Protein AF-0000000076603612 (afdb_homodimer)

Sequence (512 aa):
MKTIDLNCDLGESFGPYKIGNDEKIIPYVSSINIACGFHAGDPAVMERTVRLAKENGVSIGAHPGFQDLSHFGRRNLPVTSKEAYQLVLYQLGALHAFCRAYDVPLHHVKPHGALYNVAAENKKIAGAIADAIKHFDDSLILYGLSGSLLIQAGKEAGLQTASEVFADRTYVASGALSPRSLDGAVIHDSEKVLSQVRQMISHGKVTTLEGKEISIKADTICLHGDNKDALLLGKQIYSMLKEEGFSVQSVARWKQMKTIDLNCDLGESFGPYKIGNDEKIIPYVSSINIACGFHAGDPAVMERTVRLAKENGVSIGAHPGFQDLSHFGRRNLPVTSKEAYQLVLYQLGALHAFCRAYDVPLHHVKPHGALYNVAAENKKIAGAIADAIKHFDDSLILYGLSGSLLIQAGKEAGLQTASEVFADRTYVASGALSPRSLDGAVIHDSEKVLSQVRQMISHGKVTTLEGKEISIKADTICLHGDNKDALLLGKQIYSMLKEEGFSVQSVARWKQ

Organism: NCBI:txid33932

Structure (mmCIF, N/CA/C/O backbone):
data_AF-0000000076603612-model_v1
#
loop_
_entity.id
_entity.type
_entity.pdbx_description
1 polymer '5-oxoprolinase subunit A'
#
loop_
_atom_site.group_PDB
_atom_site.id
_atom_site.type_symbol
_atom_site.label_atom_id
_atom_site.label_alt_id
_atom_site.label_comp_id
_atom_site.label_asym_id
_atom_site.label_entity_id
_atom_site.label_seq_id
_atom_site.pdbx_PDB_ins_code
_atom_site.Cartn_x
_atom_site.Cartn_y
_atom_site.Cartn_z
_atom_site.occupancy
_atom_site.B_iso_or_equiv
_atom_site.auth_seq_id
_atom_site.auth_comp_id
_atom_site.auth_asym_id
_atom_site.auth_atom_id
_atom_site.pdbx_PDB_model_num
ATOM 1 N N . MET A 1 1 ? -9.398 38.156 -2.6 1 70.12 1 MET A N 1
ATOM 2 C CA . MET A 1 1 ? -9.555 37.375 -1.372 1 70.12 1 MET A CA 1
ATOM 3 C C . MET A 1 1 ? -8.375 36.438 -1.171 1 70.12 1 MET A C 1
ATOM 5 O O . MET A 1 1 ? -7.902 35.812 -2.123 1 70.12 1 MET A O 1
ATOM 9 N N . LYS A 1 2 ? -7.727 36.5 0.01 1 88.56 2 LYS A N 1
ATOM 10 C CA . LYS A 1 2 ? -6.609 35.625 0.315 1 88.56 2 LYS A CA 1
ATOM 11 C C . LYS A 1 2 ? -7.09 34.188 0.528 1 88.56 2 LYS A C 1
ATOM 13 O O . LYS A 1 2 ? -8.227 33.969 0.945 1 88.56 2 LYS A O 1
ATOM 18 N N . THR A 1 3 ? -6.34 33.188 0.104 1 93.5 3 THR A N 1
ATOM 19 C CA . THR A 1 3 ? -6.699 31.781 0.213 1 93.5 3 THR A CA 1
ATOM 20 C C . THR A 1 3 ? -5.812 31.078 1.236 1 93.5 3 THR A C 1
ATOM 22 O O . THR A 1 3 ? -4.641 31.422 1.4 1 93.5 3 THR A O 1
ATOM 25 N N . ILE A 1 4 ? -6.434 30.203 1.912 1 95.19 4 ILE A N 1
ATOM 26 C CA . ILE A 1 4 ? -5.719 29.375 2.885 1 95.19 4 ILE A CA 1
ATOM 27 C C . ILE A 1 4 ? -6.25 27.953 2.848 1 95.19 4 ILE A C 1
ATOM 29 O O . ILE A 1 4 ? -7.453 27.734 2.664 1 95.19 4 ILE A O 1
ATOM 33 N N . ASP A 1 5 ? -5.395 27.031 2.893 1 97.12 5 ASP A N 1
ATOM 34 C CA . ASP A 1 5 ? -5.789 25.625 3.035 1 97.12 5 ASP A CA 1
ATOM 35 C C . ASP A 1 5 ? -5.918 25.234 4.508 1 97.12 5 ASP A C 1
ATOM 37 O O . ASP A 1 5 ? -5.074 25.609 5.328 1 97.12 5 ASP A O 1
ATOM 41 N N . LEU A 1 6 ? -6.953 24.609 4.84 1 96.5 6 LEU A N 1
ATOM 42 C CA . LEU A 1 6 ? -7.156 23.984 6.148 1 96.5 6 LEU A CA 1
ATOM 43 C C . LEU A 1 6 ? -7.152 22.469 6.039 1 96.5 6 LEU A C 1
ATOM 45 O O . LEU A 1 6 ? -8.008 21.891 5.371 1 96.5 6 LEU A O 1
ATOM 49 N N . ASN A 1 7 ? -6.129 21.859 6.738 1 96.56 7 ASN A N 1
ATOM 50 C CA . ASN A 1 7 ? -6.027 20.406 6.59 1 96.56 7 ASN A CA 1
ATOM 51 C C . ASN A 1 7 ? -6.156 19.703 7.934 1 96.56 7 ASN A C 1
ATOM 53 O O . ASN A 1 7 ? -5.957 20.312 8.984 1 96.56 7 ASN A O 1
ATOM 57 N N . CYS A 1 8 ? -6.539 18.422 7.848 1 95.38 8 CYS A N 1
ATOM 58 C CA . CYS A 1 8 ? -6.734 17.609 9.047 1 95.38 8 CYS A CA 1
ATOM 59 C C . CYS A 1 8 ? -6.336 16.156 8.805 1 95.38 8 CYS A C 1
ATOM 61 O O . CYS A 1 8 ? -6.602 15.609 7.738 1 95.38 8 CYS A O 1
ATOM 63 N N . ASP A 1 9 ? -5.637 15.625 9.805 1 95.56 9 ASP A N 1
ATOM 64 C CA . ASP A 1 9 ? -5.324 14.195 9.758 1 95.56 9 ASP A CA 1
ATOM 65 C C . ASP A 1 9 ? -6.562 13.352 10.062 1 95.56 9 ASP A C 1
ATOM 67 O O . ASP A 1 9 ? -7.145 13.469 11.148 1 95.56 9 ASP A O 1
ATOM 71 N N . LEU A 1 10 ? -6.969 12.555 9.109 1 95.62 10 LEU A N 1
ATOM 72 C CA . LEU A 1 10 ? -8.148 11.711 9.266 1 95.62 10 LEU A CA 1
ATOM 73 C C . LEU A 1 10 ? -7.832 10.266 8.906 1 95.62 10 LEU A C 1
ATOM 75 O O . LEU A 1 10 ? -6.691 9.938 8.578 1 95.62 10 LEU A O 1
ATOM 79 N N . GLY A 1 11 ? -8.867 9.406 9.047 1 96.62 11 GLY A N 1
ATOM 80 C CA . GLY A 1 11 ? -8.695 7.996 8.719 1 96.62 11 GLY A CA 1
ATOM 81 C C . GLY A 1 11 ? -7.707 7.289 9.625 1 96.62 11 GLY A C 1
ATOM 82 O O . GLY A 1 11 ? -6.969 6.406 9.18 1 96.62 11 GLY A O 1
ATOM 83 N N . GLU A 1 12 ? -7.688 7.637 10.867 1 96.38 12 GLU A N 1
ATOM 84 C CA . GLU A 1 12 ? -6.652 7.133 11.766 1 96.38 12 GLU A CA 1
ATOM 85 C C . GLU A 1 12 ? -7.207 6.055 12.695 1 96.38 12 GLU A C 1
ATOM 87 O O . GLU A 1 12 ? -6.527 5.629 13.633 1 96.38 12 GLU A O 1
ATOM 92 N N . SER A 1 13 ? -8.531 5.637 12.461 1 96.12 13 SER A N 1
ATOM 93 C CA . SER A 1 13 ? -9.086 4.492 13.172 1 96.12 13 SER A CA 1
ATOM 94 C C . SER A 1 13 ? -8.438 3.189 12.727 1 96.12 13 SER A C 1
ATOM 96 O O . SER A 1 13 ? -7.691 3.166 11.75 1 96.12 13 SER A O 1
ATOM 98 N N . PHE A 1 14 ? -8.734 2.111 13.492 1 95.88 14 PHE A N 1
ATOM 99 C CA . PHE A 1 14 ? -8.156 0.813 13.172 1 95.88 14 PHE A CA 1
ATOM 100 C C . PHE A 1 14 ? -9.008 -0.315 13.742 1 95.88 14 PHE A C 1
ATOM 102 O O . PHE A 1 14 ? -9.242 -0.366 14.953 1 95.88 14 PHE A O 1
ATOM 109 N N . GLY A 1 15 ? -9.375 -1.251 12.852 1 94.25 15 GLY A N 1
ATOM 110 C CA . GLY A 1 15 ? -10.234 -2.322 13.336 1 94.25 15 GLY A CA 1
ATOM 111 C C . GLY A 1 15 ? -11.461 -1.818 14.07 1 94.25 15 GLY A C 1
ATOM 112 O O . GLY A 1 15 ? -12.203 -0.981 13.547 1 94.25 15 GLY A O 1
ATOM 113 N N . PRO A 1 16 ? -11.633 -2.275 15.289 1 93.38 16 PRO A N 1
ATOM 114 C CA . PRO A 1 16 ? -12.805 -1.835 16.047 1 93.38 16 PRO A CA 1
ATOM 115 C C . PRO A 1 16 ? -12.578 -0.511 16.766 1 93.38 16 PRO A C 1
ATOM 117 O O . PRO A 1 16 ? -13.508 0.033 17.375 1 93.38 16 PRO A O 1
ATOM 120 N N . TYR A 1 17 ? -11.336 -0.041 16.766 1 93.31 17 TYR A N 1
ATOM 121 C CA . TYR A 1 17 ? -10.984 1.173 17.5 1 93.31 17 TYR A CA 1
ATOM 122 C C . TYR A 1 17 ? -11.281 2.414 16.656 1 93.31 17 TYR A C 1
ATOM 124 O O . TYR A 1 17 ? -10.914 2.482 15.484 1 93.31 17 TYR A O 1
ATOM 132 N N . LYS A 1 18 ? -12.008 3.307 17.25 1 92.19 18 LYS A N 1
ATOM 133 C CA . LYS A 1 18 ? -12.367 4.551 16.578 1 92.19 18 LYS A CA 1
ATOM 134 C C . LYS A 1 18 ? -11.633 5.738 17.203 1 92.19 18 LYS A C 1
ATOM 136 O O . LYS A 1 18 ? -11.594 5.883 18.422 1 92.19 18 LYS A O 1
ATOM 141 N N . ILE A 1 19 ? -11 6.488 16.359 1 89.75 19 ILE A N 1
ATOM 142 C CA . ILE A 1 19 ? -10.367 7.727 16.812 1 89.75 19 ILE A CA 1
ATOM 143 C C . ILE A 1 19 ? -10.844 8.891 15.945 1 89.75 19 ILE A C 1
ATOM 145 O O . ILE A 1 19 ? -11.016 8.75 14.734 1 89.75 19 ILE A O 1
ATOM 149 N N . GLY A 1 20 ? -11.203 9.984 16.641 1 85.5 20 GLY A N 1
ATOM 150 C CA . GLY A 1 20 ? -11.609 11.211 15.969 1 85.5 20 GLY A CA 1
ATOM 151 C C . GLY A 1 20 ? -13.047 11.18 15.492 1 85.5 20 GLY A C 1
ATOM 152 O O . GLY A 1 20 ? -13.805 10.266 15.836 1 85.5 20 GLY A O 1
ATOM 153 N N . ASN A 1 21 ? -13.461 12.219 14.875 1 88.12 21 ASN A N 1
ATOM 154 C CA . ASN A 1 21 ? -14.781 12.391 14.281 1 88.12 21 ASN A CA 1
ATOM 155 C C . ASN A 1 21 ? -14.695 12.867 12.836 1 88.12 21 ASN A C 1
ATOM 157 O O . ASN A 1 21 ? -15.141 13.961 12.508 1 88.12 21 ASN A O 1
ATOM 161 N N . ASP A 1 22 ? -14.289 11.938 12.023 1 92.5 22 ASP A N 1
ATOM 162 C CA . ASP A 1 22 ? -13.945 12.266 10.648 1 92.5 22 ASP A CA 1
ATOM 163 C C . ASP A 1 22 ? -15.125 12.891 9.914 1 92.5 22 ASP A C 1
ATOM 165 O O . ASP A 1 22 ? -14.992 13.938 9.273 1 92.5 22 ASP A O 1
ATOM 169 N N . GLU A 1 23 ? -16.281 12.344 10.07 1 93.06 23 GLU A N 1
ATOM 170 C CA . GLU A 1 23 ? -17.484 12.773 9.352 1 93.06 23 GLU A CA 1
ATOM 171 C C . GLU A 1 23 ? -17.891 14.188 9.758 1 93.06 23 GLU A C 1
ATOM 173 O O . GLU A 1 23 ? -18.422 14.945 8.945 1 93.06 23 GLU A O 1
ATOM 178 N N . LYS A 1 24 ? -17.625 14.516 10.969 1 92.19 24 LYS A N 1
ATOM 179 C CA . LYS A 1 24 ? -18.078 15.812 11.477 1 92.19 24 LYS A CA 1
ATOM 180 C C . LYS A 1 24 ? -17.062 16.906 11.141 1 92.19 24 LYS A C 1
ATOM 182 O O . LYS A 1 24 ? -17.422 18.078 11 1 92.19 24 LYS A O 1
ATOM 187 N N . ILE A 1 25 ? -15.82 16.547 10.945 1 93.06 25 ILE A N 1
ATOM 188 C CA . ILE A 1 25 ? -14.758 17.531 10.766 1 93.06 25 ILE A CA 1
ATOM 189 C C . ILE A 1 25 ? -14.609 17.875 9.289 1 93.06 25 ILE A C 1
ATOM 191 O O . ILE A 1 25 ? -14.266 19 8.93 1 93.06 25 ILE A O 1
ATOM 195 N N . ILE A 1 26 ? -14.867 16.922 8.414 1 94.56 26 ILE A N 1
ATOM 196 C CA . ILE A 1 26 ? -14.508 16.969 7.004 1 94.56 26 ILE A CA 1
ATOM 197 C C . ILE A 1 26 ? -15.18 18.172 6.332 1 94.56 26 ILE A C 1
ATOM 199 O O . ILE A 1 26 ? -14.609 18.781 5.43 1 94.56 26 ILE A O 1
ATOM 203 N N . PRO A 1 27 ? -16.422 18.625 6.797 1 93.31 27 PRO A N 1
ATOM 204 C CA . PRO A 1 27 ? -17.047 19.781 6.137 1 93.31 27 PRO A CA 1
ATOM 205 C C . PRO A 1 27 ? -16.312 21.094 6.398 1 93.31 27 PRO A C 1
ATOM 207 O O . PRO A 1 27 ? -16.594 22.094 5.742 1 93.31 27 PRO A O 1
ATOM 210 N N . TYR A 1 28 ? -15.406 21.109 7.336 1 93.5 28 TYR A N 1
ATOM 211 C CA . TYR A 1 28 ? -14.781 22.359 7.754 1 93.5 28 TYR A CA 1
ATOM 212 C C . TYR A 1 28 ? -13.344 22.453 7.258 1 93.5 28 TYR A C 1
ATOM 214 O O . TYR A 1 28 ? -12.625 23.391 7.594 1 93.5 28 TYR A O 1
ATOM 222 N N . VAL A 1 29 ? -12.891 21.438 6.465 1 95.69 29 VAL A N 1
ATOM 223 C CA . VAL A 1 29 ? -11.516 21.453 5.969 1 95.69 29 VAL A CA 1
ATOM 224 C C . VAL A 1 29 ? -11.516 21.359 4.445 1 95.69 29 VAL A C 1
ATOM 226 O O . VAL A 1 29 ? -12.516 20.969 3.84 1 95.69 29 VAL A O 1
ATOM 229 N N . SER A 1 30 ? -10.391 21.781 3.852 1 97.25 30 SER A N 1
ATOM 230 C CA . SER A 1 30 ? -10.266 21.75 2.396 1 97.25 30 SER A CA 1
ATOM 231 C C . SER A 1 30 ? -9.391 20.594 1.946 1 97.25 30 SER A C 1
ATOM 233 O O . SER A 1 30 ? -9.422 20.203 0.777 1 97.25 30 SER A O 1
ATOM 235 N N . SER A 1 31 ? -8.586 20.047 2.854 1 97.56 31 SER A N 1
ATOM 236 C CA . SER A 1 31 ? -7.703 18.922 2.582 1 97.56 31 SER A CA 1
ATOM 237 C C . SER A 1 31 ? -7.648 17.953 3.768 1 97.56 31 SER A C 1
ATOM 239 O O . SER A 1 31 ? -7.766 18.375 4.918 1 97.56 31 SER A O 1
ATOM 241 N N . ILE A 1 32 ? -7.484 16.719 3.473 1 97.25 32 ILE A N 1
ATOM 242 C CA . ILE A 1 32 ? -7.32 15.742 4.551 1 97.25 32 ILE A CA 1
ATOM 243 C C . ILE A 1 32 ? -6.09 14.883 4.285 1 97.25 32 ILE A C 1
ATOM 245 O O . ILE A 1 32 ? -5.738 14.625 3.131 1 97.25 32 ILE A O 1
ATOM 249 N N . ASN A 1 33 ? -5.398 14.5 5.305 1 97.75 33 ASN A N 1
ATOM 250 C CA . ASN A 1 33 ? -4.297 13.547 5.289 1 97.75 33 ASN A CA 1
ATOM 251 C C . ASN A 1 33 ? -4.727 12.188 5.828 1 97.75 33 ASN A C 1
ATOM 253 O O . ASN A 1 33 ? -5.012 12.047 7.02 1 97.75 33 ASN A O 1
ATOM 257 N N . ILE A 1 34 ? -4.77 11.195 4.977 1 98.44 34 ILE A N 1
ATOM 258 C CA . ILE A 1 34 ? -5.34 9.906 5.355 1 98.44 34 ILE A CA 1
ATOM 259 C C . ILE A 1 34 ? -4.227 8.953 5.781 1 98.44 34 ILE A C 1
ATOM 261 O O . ILE A 1 34 ? -3.262 8.742 5.039 1 98.44 34 ILE A O 1
ATOM 265 N N . ALA A 1 35 ? -4.371 8.375 6.984 1 98.31 35 ALA A N 1
ATOM 266 C CA . ALA A 1 35 ? -3.422 7.379 7.465 1 98.31 35 ALA A CA 1
ATOM 267 C C . ALA A 1 35 ? -3.336 6.195 6.504 1 98.31 35 ALA A C 1
ATOM 269 O O . ALA A 1 35 ? -4.355 5.73 5.988 1 98.31 35 ALA A O 1
ATOM 270 N N . CYS A 1 36 ? -2.113 5.66 6.352 1 98.75 36 CYS A N 1
ATOM 271 C CA . CYS A 1 36 ? -1.903 4.711 5.262 1 98.75 36 CYS A CA 1
ATOM 272 C C . CYS A 1 36 ? -1.594 3.322 5.805 1 98.75 36 CYS A C 1
ATOM 274 O O . CYS A 1 36 ? -1.077 2.469 5.078 1 98.75 36 CYS A O 1
ATOM 276 N N . GLY A 1 37 ? -1.784 3.127 7.102 1 97.88 37 GLY A N 1
ATOM 277 C CA . GLY A 1 37 ? -1.728 1.758 7.59 1 97.88 37 GLY A CA 1
ATOM 278 C C . GLY A 1 37 ? -0.584 1.515 8.555 1 97.88 37 GLY A C 1
ATOM 279 O O . GLY A 1 37 ? -0.599 0.539 9.312 1 97.88 37 GLY A O 1
ATOM 280 N N . PHE A 1 38 ? 0.489 2.35 8.57 1 98.19 38 PHE A N 1
ATOM 281 C CA . PHE A 1 38 ? 1.663 2.078 9.391 1 98.19 38 PHE A CA 1
ATOM 282 C C . PHE A 1 38 ? 1.491 2.654 10.789 1 98.19 38 PHE A C 1
ATOM 284 O O . PHE A 1 38 ? 1.656 1.943 11.789 1 98.19 38 PHE A O 1
ATOM 291 N N . HIS A 1 39 ? 1.112 3.926 10.914 1 97.81 39 HIS A N 1
ATOM 292 C CA . HIS A 1 39 ? 0.919 4.48 12.25 1 97.81 39 HIS A CA 1
ATOM 293 C C . HIS A 1 39 ? -0.527 4.324 12.703 1 97.81 39 HIS A C 1
ATOM 295 O O . HIS A 1 39 ? -0.814 4.383 13.906 1 97.81 39 HIS A O 1
ATOM 301 N N . ALA A 1 40 ? -1.399 4.273 11.719 1 97.19 40 ALA A N 1
ATOM 302 C CA . ALA A 1 40 ? -2.838 4.109 11.906 1 97.19 40 ALA A CA 1
ATOM 303 C C . ALA A 1 40 ? -3.533 3.814 10.578 1 97.19 40 ALA A C 1
ATOM 305 O O . ALA A 1 40 ? -2.885 3.75 9.531 1 97.19 40 ALA A O 1
ATOM 306 N N . GLY A 1 41 ? -4.84 3.57 10.688 1 97.56 41 GLY A N 1
ATOM 307 C CA . GLY A 1 41 ? -5.586 3.283 9.477 1 97.56 41 GLY A CA 1
ATOM 308 C C . GLY A 1 41 ? -5.457 1.842 9.023 1 97.56 41 GLY A C 1
ATOM 309 O O . GLY A 1 41 ? -4.402 1.227 9.18 1 97.56 41 GLY A O 1
ATOM 310 N N . ASP A 1 42 ? -6.465 1.283 8.516 1 97.88 42 ASP A N 1
ATOM 311 C CA . ASP A 1 42 ? -6.48 -0.013 7.848 1 97.88 42 ASP A CA 1
ATOM 312 C C . ASP A 1 42 ? -7.219 0.068 6.512 1 97.88 42 ASP A C 1
ATOM 314 O O . ASP A 1 42 ? -7.766 1.115 6.164 1 97.88 42 ASP A O 1
ATOM 318 N N . PRO A 1 43 ? -7.133 -0.987 5.746 1 98.56 43 PRO A N 1
ATOM 319 C CA . PRO A 1 43 ? -7.711 -0.884 4.402 1 98.56 43 PRO A CA 1
ATOM 320 C C . PRO A 1 43 ? -9.172 -0.435 4.426 1 98.56 43 PRO A C 1
ATOM 322 O O . PRO A 1 43 ? -9.586 0.372 3.588 1 98.56 43 PRO A O 1
ATOM 325 N N . ALA A 1 44 ? -9.938 -0.889 5.359 1 98.31 44 ALA A N 1
ATOM 326 C CA . ALA A 1 44 ? -11.344 -0.515 5.449 1 98.31 44 ALA A CA 1
ATOM 327 C C . ALA A 1 44 ? -11.5 0.965 5.785 1 98.31 44 ALA A C 1
ATOM 329 O O . ALA A 1 44 ? -12.344 1.655 5.207 1 98.31 44 ALA A O 1
ATOM 330 N N . VAL A 1 45 ? -10.719 1.44 6.68 1 98.31 45 VAL A N 1
ATOM 331 C CA . VAL A 1 45 ? -10.758 2.836 7.105 1 98.31 45 VAL A CA 1
ATOM 332 C C . VAL A 1 45 ? -10.312 3.74 5.957 1 98.31 45 VAL A C 1
ATOM 334 O O . VAL A 1 45 ? -10.914 4.789 5.719 1 98.31 45 VAL A O 1
ATOM 337 N N . MET A 1 46 ? -9.273 3.32 5.27 1 98.75 46 MET A N 1
ATOM 338 C CA . MET A 1 46 ? -8.805 4.086 4.121 1 98.75 46 MET A CA 1
ATOM 339 C C . MET A 1 46 ? -9.906 4.242 3.078 1 98.75 46 MET A C 1
ATOM 341 O O . MET A 1 46 ? -10.156 5.344 2.596 1 98.75 46 MET A O 1
ATOM 345 N N . GLU A 1 47 ? -10.531 3.131 2.758 1 98.69 47 GLU A N 1
ATOM 346 C CA . GLU A 1 47 ? -11.602 3.172 1.765 1 98.69 47 GLU A CA 1
ATOM 347 C C . GLU A 1 47 ? -12.719 4.125 2.191 1 98.69 47 GLU A C 1
ATOM 349 O O . GLU A 1 47 ? -13.141 4.98 1.414 1 98.69 47 GLU A O 1
ATOM 354 N N . ARG A 1 48 ? -13.148 3.98 3.406 1 98.06 48 ARG A N 1
ATOM 355 C CA . ARG A 1 48 ? -14.242 4.801 3.924 1 98.06 48 ARG A CA 1
ATOM 356 C C . ARG A 1 48 ? -13.875 6.281 3.889 1 98.06 48 ARG A C 1
ATOM 358 O O . ARG A 1 48 ? -14.703 7.125 3.535 1 98.06 48 ARG A O 1
ATOM 365 N N . THR A 1 49 ? -12.703 6.582 4.258 1 98.44 49 THR A N 1
ATOM 366 C CA . THR A 1 49 ? -12.266 7.973 4.336 1 98.44 49 THR A CA 1
ATOM 367 C C . THR A 1 49 ? -12.141 8.578 2.943 1 98.44 49 THR A C 1
ATOM 369 O O . THR A 1 49 ? -12.492 9.742 2.732 1 98.44 49 THR A O 1
ATOM 372 N N . VAL A 1 50 ? -11.664 7.793 1.985 1 98.75 50 VAL A N 1
ATOM 373 C CA . VAL A 1 50 ? -11.578 8.25 0.6 1 98.75 50 VAL A CA 1
ATOM 374 C C . VAL A 1 50 ? -12.977 8.562 0.074 1 98.75 50 VAL A C 1
ATOM 376 O O . VAL A 1 50 ? -13.195 9.602 -0.551 1 98.75 50 VAL A O 1
ATOM 379 N N . ARG A 1 51 ? -13.867 7.691 0.363 1 98.44 51 ARG A N 1
ATOM 380 C CA . ARG A 1 51 ? -15.242 7.91 -0.079 1 98.44 51 ARG A CA 1
ATOM 381 C C . ARG A 1 51 ? -15.836 9.156 0.572 1 98.44 51 ARG A C 1
ATOM 383 O O . ARG A 1 51 ? -16.516 9.945 -0.087 1 98.44 51 ARG A O 1
ATOM 390 N N . LEU A 1 52 ? -15.578 9.289 1.834 1 98.06 52 LEU A N 1
ATOM 391 C CA . LEU A 1 52 ? -16.047 10.453 2.572 1 98.06 52 LEU A CA 1
ATOM 392 C C . LEU A 1 52 ? -15.484 11.742 1.969 1 98.06 52 LEU A C 1
ATOM 394 O O . LEU A 1 52 ? -16.203 12.727 1.812 1 98.06 52 LEU A O 1
ATOM 398 N N . ALA A 1 53 ? -14.219 11.727 1.691 1 98.19 53 ALA A N 1
ATOM 399 C CA . ALA A 1 53 ? -13.57 12.883 1.07 1 98.19 53 ALA A CA 1
ATOM 400 C C . ALA A 1 53 ? -14.211 13.211 -0.276 1 98.19 53 ALA A C 1
ATOM 402 O O . ALA A 1 53 ? -14.484 14.375 -0.575 1 98.19 53 ALA A O 1
ATOM 403 N N . LYS A 1 54 ? -14.422 12.195 -1.1 1 98 54 LYS A N 1
ATOM 404 C CA . LYS A 1 54 ? -15.055 12.367 -2.406 1 98 54 LYS A CA 1
ATOM 405 C C . LYS A 1 54 ? -16.422 13.008 -2.273 1 98 54 LYS A C 1
ATOM 407 O O . LYS A 1 54 ? -16.734 13.969 -2.98 1 98 54 LYS A O 1
ATOM 412 N N . GLU A 1 55 ? -17.188 12.5 -1.359 1 97.81 55 GLU A N 1
ATOM 413 C CA . GLU A 1 55 ? -18.562 12.984 -1.143 1 97.81 55 GLU A CA 1
ATOM 414 C C . GLU A 1 55 ? -18.562 14.445 -0.716 1 97.81 55 GLU A C 1
ATOM 416 O O . GLU A 1 55 ? -19.516 15.172 -1 1 97.81 55 GLU A O 1
ATOM 421 N N . ASN A 1 56 ? -17.531 14.906 -0.055 1 97.25 56 ASN A N 1
ATOM 422 C CA . ASN A 1 56 ? -17.484 16.266 0.496 1 97.25 56 ASN A CA 1
ATOM 423 C C . ASN A 1 56 ? -16.609 17.188 -0.349 1 97.25 56 ASN A C 1
ATOM 425 O O . ASN A 1 56 ? -16.469 18.359 -0.031 1 97.25 56 ASN A O 1
ATOM 429 N N . GLY A 1 57 ? -15.969 16.656 -1.342 1 96.69 57 GLY A N 1
ATOM 430 C CA . GLY A 1 57 ? -15.188 17.453 -2.271 1 96.69 57 GLY A CA 1
ATOM 431 C C . GLY A 1 57 ? -13.906 18 -1.663 1 96.69 57 GLY A C 1
ATOM 432 O O . GLY A 1 57 ? -13.469 19.094 -1.997 1 96.69 57 GLY A O 1
ATOM 433 N N . VAL A 1 58 ? -13.359 17.312 -0.693 1 97.25 58 VAL A N 1
ATOM 434 C CA . VAL A 1 58 ? -12.109 17.75 -0.082 1 97.25 58 VAL A CA 1
ATOM 435 C C . VAL A 1 58 ? -10.938 17.047 -0.746 1 97.25 58 VAL A C 1
ATOM 437 O O . VAL A 1 58 ? -11.078 15.93 -1.249 1 97.25 58 VAL A O 1
ATOM 440 N N . SER A 1 59 ? -9.75 17.672 -0.761 1 98.06 59 SER A N 1
ATOM 441 C CA . SER A 1 59 ? -8.562 17.094 -1.389 1 98.06 59 SER A CA 1
ATOM 442 C C . SER A 1 59 ? -7.922 16.031 -0.5 1 98.06 59 SER A C 1
ATOM 444 O O . SER A 1 59 ? -7.844 16.203 0.718 1 98.06 59 SER A O 1
ATOM 446 N N . ILE A 1 60 ? -7.48 14.992 -1.112 1 98.5 60 ILE A N 1
ATOM 447 C CA . ILE A 1 60 ? -6.949 13.852 -0.383 1 98.5 60 ILE A CA 1
ATOM 448 C C . ILE A 1 60 ? -5.422 13.875 -0.43 1 98.5 60 ILE A C 1
ATOM 450 O O . ILE A 1 60 ? -4.832 14.047 -1.498 1 98.5 60 ILE A O 1
ATOM 454 N N . GLY A 1 61 ? -4.836 13.727 0.695 1 98.62 61 GLY A N 1
ATOM 455 C CA . GLY A 1 61 ? -3.404 13.492 0.794 1 98.62 61 GLY A CA 1
ATOM 456 C C . GLY A 1 61 ? -3.062 12.219 1.548 1 98.62 61 GLY A C 1
ATOM 457 O O . GLY A 1 61 ? -3.855 11.742 2.363 1 98.62 61 GLY A O 1
ATOM 458 N N . ALA A 1 62 ? -1.893 11.648 1.248 1 98.88 62 ALA A N 1
ATOM 459 C CA . ALA A 1 62 ? -1.353 10.523 2.008 1 98.88 62 ALA A CA 1
ATOM 460 C C . ALA A 1 62 ? -0.653 11 3.275 1 98.88 62 ALA A C 1
ATOM 462 O O . ALA A 1 62 ? 0.041 12.023 3.262 1 98.88 62 ALA A O 1
ATOM 463 N N . HIS A 1 63 ? -0.818 10.25 4.301 1 98.62 63 HIS A N 1
ATOM 464 C CA . HIS A 1 63 ? -0.252 10.562 5.609 1 98.62 63 HIS A CA 1
ATOM 465 C C . HIS A 1 63 ? 0.705 9.477 6.074 1 98.62 63 HIS A C 1
ATOM 467 O O . HIS A 1 63 ? 0.527 8.906 7.156 1 98.62 63 HIS A O 1
ATOM 473 N N . PRO A 1 64 ? 1.792 9.25 5.301 1 98.88 64 PRO A N 1
ATOM 474 C CA . PRO A 1 64 ? 2.711 8.164 5.66 1 98.88 64 PRO A CA 1
ATOM 475 C C . PRO A 1 64 ? 3.426 8.406 6.984 1 98.88 64 PRO A C 1
ATOM 477 O O . PRO A 1 64 ? 3.771 9.555 7.301 1 98.88 64 PRO A O 1
ATOM 480 N N . GLY A 1 65 ? 3.611 7.391 7.762 1 98.5 65 GLY A N 1
ATOM 481 C CA . GLY A 1 65 ? 4.328 7.445 9.023 1 98.5 65 GLY A CA 1
ATOM 482 C C . GLY A 1 65 ? 5.203 6.23 9.273 1 98.5 65 GLY A C 1
ATOM 483 O O . GLY A 1 65 ? 5.344 5.375 8.391 1 98.5 65 GLY A O 1
ATOM 484 N N . PHE A 1 66 ? 5.887 6.262 10.43 1 98.25 66 PHE A N 1
ATOM 485 C CA . PHE A 1 66 ? 6.664 5.098 10.844 1 98.25 66 PHE A CA 1
ATOM 486 C C . PHE A 1 66 ? 5.758 3.898 11.086 1 98.25 66 PHE A C 1
ATOM 488 O O . PHE A 1 66 ? 4.617 4.055 11.531 1 98.25 66 PHE A O 1
ATOM 495 N N . GLN A 1 67 ? 6.293 2.705 10.719 1 96.75 67 GLN A N 1
ATOM 496 C CA . GLN A 1 67 ? 5.578 1.479 11.055 1 96.75 67 GLN A CA 1
ATOM 497 C C . GLN A 1 67 ? 5.59 1.236 12.562 1 96.75 67 GLN A C 1
ATOM 499 O O . GLN A 1 67 ? 6.363 0.417 13.062 1 96.75 67 GLN A O 1
ATOM 504 N N . ASP A 1 68 ? 4.766 1.907 13.289 1 96.94 68 ASP A N 1
ATOM 505 C CA . ASP A 1 68 ? 4.711 1.951 14.742 1 96.94 68 ASP A CA 1
ATOM 506 C C . ASP A 1 68 ? 3.285 2.203 15.234 1 96.94 68 ASP A C 1
ATOM 508 O O . ASP A 1 68 ? 3.021 3.199 15.906 1 96.94 68 ASP A O 1
ATOM 512 N N . LEU A 1 69 ? 2.418 1.227 14.906 1 95.62 69 LEU A N 1
ATOM 513 C CA . LEU A 1 69 ? 1.006 1.333 15.258 1 95.62 69 LEU A CA 1
ATOM 514 C C . LEU A 1 69 ? 0.83 1.545 16.75 1 95.62 69 LEU A C 1
ATOM 516 O O . LEU A 1 69 ? 0.052 2.404 17.172 1 95.62 69 LEU A O 1
ATOM 520 N N . SER A 1 70 ? 1.629 0.854 17.547 1 95 70 SER A N 1
ATOM 521 C CA . SER A 1 70 ? 1.447 0.833 19 1 95 70 SER A CA 1
ATOM 522 C C . SER A 1 70 ? 1.73 2.199 19.609 1 95 70 SER A C 1
ATOM 524 O O . SER A 1 70 ? 1.205 2.529 20.688 1 95 70 SER A O 1
ATOM 526 N N . HIS A 1 71 ? 2.574 2.961 18.938 1 95.31 71 HIS A N 1
ATOM 527 C CA . HIS A 1 71 ? 2.898 4.281 19.469 1 95.31 71 HIS A CA 1
ATOM 528 C C . HIS A 1 71 ? 2.41 5.383 18.531 1 95.31 71 HIS A C 1
ATOM 530 O O . HIS A 1 71 ? 2.932 6.5 18.547 1 95.31 71 HIS A O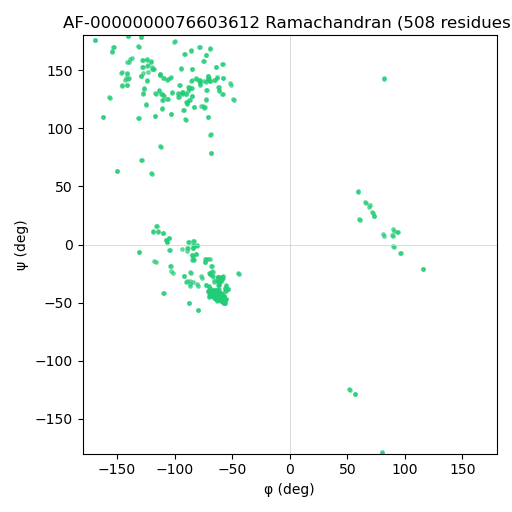 1
ATOM 536 N N . PHE A 1 72 ? 1.526 4.969 17.625 1 94.75 72 PHE A N 1
ATOM 537 C CA . PHE A 1 72 ? 0.834 5.887 16.719 1 94.75 72 PHE A CA 1
ATOM 538 C C . PHE A 1 72 ? 1.828 6.637 15.852 1 94.75 72 PHE A C 1
ATOM 540 O O . PHE A 1 72 ? 1.562 7.766 15.43 1 94.75 72 PHE A O 1
ATOM 547 N N . GLY A 1 73 ? 3.037 6.066 15.703 1 96.25 73 GLY A N 1
ATOM 548 C CA . GLY A 1 73 ? 4.059 6.652 14.852 1 96.25 73 GLY A CA 1
ATOM 549 C C . GLY A 1 73 ? 4.688 7.898 15.438 1 96.25 73 GLY A C 1
ATOM 550 O O . GLY A 1 73 ? 5.199 8.75 14.711 1 96.25 73 GLY A O 1
ATOM 551 N N . ARG A 1 74 ? 4.652 8.023 16.75 1 93.81 74 ARG A N 1
ATOM 552 C CA . ARG A 1 74 ? 5.09 9.273 17.375 1 93.81 74 ARG A CA 1
ATOM 553 C C . ARG A 1 74 ? 6.438 9.102 18.062 1 93.81 74 ARG A C 1
ATOM 555 O O . ARG A 1 74 ? 6.961 10.047 18.656 1 93.81 74 ARG A O 1
ATOM 562 N N . ARG A 1 75 ? 6.969 7.906 17.922 1 93.62 75 ARG A N 1
ATOM 563 C CA . ARG A 1 75 ? 8.32 7.664 18.406 1 93.62 75 ARG A CA 1
ATOM 564 C C . ARG A 1 75 ? 9.344 7.805 17.297 1 93.62 75 ARG A C 1
ATOM 566 O O . ARG A 1 75 ? 9.109 7.359 16.172 1 93.62 75 ARG A O 1
ATOM 573 N N . ASN A 1 76 ? 10.391 8.445 17.656 1 93.44 76 ASN A N 1
ATOM 574 C CA . ASN A 1 76 ? 11.469 8.539 16.672 1 93.44 76 ASN A CA 1
ATOM 575 C C . ASN A 1 76 ? 12.156 7.195 16.469 1 93.44 76 ASN A C 1
ATOM 577 O O . ASN A 1 76 ? 12.844 6.699 17.359 1 93.44 76 ASN A O 1
ATOM 581 N N . LEU A 1 77 ? 11.984 6.609 15.391 1 94.88 77 LEU A N 1
ATOM 582 C CA . LEU A 1 77 ? 12.664 5.367 15.023 1 94.88 77 LEU A CA 1
ATOM 583 C C . LEU A 1 77 ? 13.891 5.652 14.164 1 94.88 77 LEU A C 1
ATOM 585 O O . LEU A 1 77 ? 13.852 6.516 13.281 1 94.88 77 LEU A O 1
ATOM 589 N N . PRO A 1 78 ? 14.961 5.062 14.555 1 94.69 78 PRO A N 1
ATOM 590 C CA . PRO A 1 78 ? 16.172 5.266 13.75 1 94.69 78 PRO A CA 1
ATOM 591 C C . PRO A 1 78 ? 16.094 4.586 12.383 1 94.69 78 PRO A C 1
ATOM 593 O O . PRO A 1 78 ? 16.344 3.385 12.273 1 94.69 78 PRO A O 1
ATOM 596 N N . VAL A 1 79 ? 15.688 5.293 11.375 1 96.19 79 VAL A N 1
ATOM 597 C CA . VAL A 1 79 ? 15.633 4.719 10.039 1 96.19 79 VAL A CA 1
ATOM 598 C C . VAL A 1 79 ? 16.672 5.395 9.141 1 96.19 79 VAL A C 1
ATOM 600 O O . VAL A 1 79 ? 16.984 6.57 9.328 1 96.19 79 VAL A O 1
ATOM 603 N N . THR A 1 80 ? 17.234 4.629 8.219 1 97.69 80 THR A N 1
ATOM 604 C CA . THR A 1 80 ? 18.094 5.188 7.176 1 97.69 80 THR A CA 1
ATOM 605 C C . THR A 1 80 ? 17.25 5.945 6.145 1 97.69 80 THR A C 1
ATOM 607 O O . THR A 1 80 ? 16.031 5.82 6.117 1 97.69 80 THR A O 1
ATOM 610 N N . SER A 1 81 ? 17.906 6.77 5.359 1 98.38 81 SER A N 1
ATOM 611 C CA . SER A 1 81 ? 17.219 7.457 4.27 1 98.38 81 SER A CA 1
ATOM 612 C C . SER A 1 81 ? 16.547 6.469 3.328 1 98.38 81 SER A C 1
ATOM 614 O O . SER A 1 81 ? 15.445 6.723 2.84 1 98.38 81 SER A O 1
ATOM 616 N N . LYS A 1 82 ? 17.219 5.352 3.102 1 98.31 82 LYS A N 1
ATOM 617 C CA . LYS A 1 82 ? 16.641 4.328 2.23 1 98.31 82 LYS A CA 1
ATOM 618 C C . LYS A 1 82 ? 15.352 3.764 2.818 1 98.31 82 LYS A C 1
ATOM 620 O O . LYS A 1 82 ? 14.367 3.578 2.102 1 98.31 82 LYS A O 1
ATOM 625 N N . GLU A 1 83 ? 15.391 3.504 4.078 1 98.25 83 GLU A N 1
ATOM 626 C CA . GLU A 1 83 ? 14.203 2.988 4.758 1 98.25 83 GLU A CA 1
ATOM 627 C C . GLU A 1 83 ? 13.062 4.004 4.727 1 98.25 83 GLU A C 1
ATOM 629 O O . GLU A 1 83 ? 11.906 3.643 4.508 1 98.25 83 GLU A O 1
ATOM 634 N N . ALA A 1 84 ? 13.375 5.277 4.953 1 98.69 84 ALA A N 1
ATOM 635 C CA . ALA A 1 84 ? 12.359 6.328 4.887 1 98.69 84 ALA A CA 1
ATOM 636 C C . ALA A 1 84 ? 11.734 6.398 3.496 1 98.69 84 ALA A C 1
ATOM 638 O O . ALA A 1 84 ? 10.516 6.52 3.363 1 98.69 84 ALA A O 1
ATOM 639 N N . TYR A 1 85 ? 12.617 6.316 2.504 1 98.81 85 TYR A N 1
ATOM 640 C CA . TYR A 1 85 ? 12.18 6.285 1.113 1 98.81 85 TYR A CA 1
ATOM 641 C C . TYR A 1 85 ? 11.188 5.148 0.881 1 98.81 85 TYR A C 1
ATOM 643 O O . TYR A 1 85 ? 10.102 5.367 0.329 1 98.81 85 TYR A O 1
ATOM 651 N N . GLN A 1 86 ? 11.492 4.004 1.359 1 98.81 86 GLN A N 1
ATOM 652 C CA . GLN A 1 86 ? 10.703 2.793 1.148 1 98.81 86 GLN A CA 1
ATOM 653 C C . GLN A 1 86 ? 9.383 2.859 1.901 1 98.81 86 GLN A C 1
ATOM 655 O O . GLN A 1 86 ? 8.336 2.484 1.364 1 98.81 86 GLN A O 1
ATOM 660 N N . LEU A 1 87 ? 9.438 3.359 3.137 1 98.06 87 LEU A N 1
ATOM 661 C CA . LEU A 1 87 ? 8.234 3.463 3.959 1 98.06 87 LEU A CA 1
ATOM 662 C C . LEU A 1 87 ? 7.223 4.41 3.324 1 98.06 87 LEU A C 1
ATOM 664 O O . LEU A 1 87 ? 6.023 4.121 3.309 1 98.06 87 LEU A O 1
ATOM 668 N N . VAL A 1 88 ? 7.715 5.488 2.82 1 98.88 88 VAL A N 1
ATOM 669 C CA . VAL A 1 88 ? 6.836 6.492 2.227 1 98.88 88 VAL A CA 1
ATOM 670 C C . VAL A 1 88 ? 6.242 5.953 0.927 1 98.88 88 VAL A C 1
ATOM 672 O O . VAL A 1 88 ? 5.035 6.059 0.699 1 98.88 88 VAL A O 1
ATOM 675 N N . LEU A 1 89 ? 7.074 5.348 0.112 1 98.88 89 LEU A N 1
ATOM 676 C CA . LEU A 1 89 ? 6.629 4.84 -1.181 1 98.88 89 LEU A CA 1
ATOM 677 C C . LEU A 1 89 ? 5.539 3.791 -1.006 1 98.88 89 LEU A C 1
ATOM 679 O O . LEU A 1 89 ? 4.5 3.854 -1.668 1 98.88 89 LEU A O 1
ATOM 683 N N . TYR A 1 90 ? 5.746 2.861 -0.084 1 98.94 90 TYR A N 1
ATOM 684 C CA . TYR A 1 90 ? 4.789 1.799 0.208 1 98.94 90 TYR A CA 1
ATOM 685 C C . TYR A 1 90 ? 3.426 2.375 0.569 1 98.94 90 TYR A C 1
ATOM 687 O O . TYR A 1 90 ? 2.402 1.959 0.018 1 98.94 90 TYR A O 1
ATOM 695 N N . GLN A 1 91 ? 3.443 3.309 1.478 1 98.94 91 GLN A N 1
ATOM 696 C CA . GLN A 1 91 ? 2.213 3.883 2.014 1 98.94 91 GLN A CA 1
ATOM 697 C C . GLN A 1 91 ? 1.507 4.742 0.97 1 98.94 91 GLN A C 1
ATOM 699 O O . GLN A 1 91 ? 0.276 4.754 0.896 1 98.94 91 GLN A O 1
ATOM 704 N N . LEU A 1 92 ? 2.281 5.48 0.105 1 98.81 92 LEU A N 1
ATOM 705 C CA . LEU A 1 92 ? 1.713 6.254 -0.991 1 98.81 92 LEU A CA 1
ATOM 706 C C . LEU A 1 92 ? 0.932 5.355 -1.944 1 98.81 92 LEU A C 1
ATOM 708 O O . LEU A 1 92 ? -0.214 5.656 -2.289 1 98.81 92 LEU A O 1
ATOM 712 N N . GLY A 1 93 ? 1.569 4.246 -2.307 1 98.88 93 GLY A N 1
ATOM 713 C CA . GLY A 1 93 ? 0.912 3.311 -3.203 1 98.88 93 GLY A CA 1
ATOM 714 C C . GLY A 1 93 ? -0.367 2.732 -2.629 1 98.88 93 GLY A C 1
ATOM 715 O O . GLY A 1 93 ? -1.384 2.648 -3.32 1 98.88 93 GLY A O 1
ATOM 716 N N . ALA A 1 94 ? -0.297 2.361 -1.357 1 98.88 94 ALA A N 1
ATOM 717 C CA . ALA A 1 94 ? -1.437 1.737 -0.689 1 98.88 94 ALA A CA 1
ATOM 718 C C . ALA A 1 94 ? -2.66 2.646 -0.729 1 98.88 94 ALA A C 1
ATOM 720 O O . ALA A 1 94 ? -3.744 2.223 -1.138 1 98.88 94 ALA A O 1
ATOM 721 N N . LEU A 1 95 ? -2.482 3.902 -0.382 1 98.94 95 LEU A N 1
ATOM 722 C CA . LEU A 1 95 ? -3.615 4.82 -0.383 1 98.94 95 LEU A CA 1
ATOM 723 C C . LEU A 1 95 ? -4.059 5.141 -1.808 1 98.94 95 LEU A C 1
ATOM 725 O O . LEU A 1 95 ? -5.254 5.254 -2.08 1 98.94 95 LEU A O 1
ATOM 729 N N . HIS A 1 96 ? -3.109 5.316 -2.691 1 98.81 96 HIS A N 1
ATOM 730 C CA . HIS A 1 96 ? -3.402 5.66 -4.078 1 98.81 96 HIS A CA 1
ATOM 731 C C . HIS A 1 96 ? -4.34 4.637 -4.711 1 98.81 96 HIS A C 1
ATOM 733 O O . HIS A 1 96 ? -5.203 4.996 -5.52 1 98.81 96 HIS A O 1
ATOM 739 N N . ALA A 1 97 ? -4.203 3.4 -4.348 1 98.88 97 ALA A N 1
ATOM 740 C CA . ALA A 1 97 ? -5.055 2.352 -4.902 1 98.88 97 ALA A CA 1
ATOM 741 C C . ALA A 1 97 ? -6.527 2.633 -4.621 1 98.88 97 ALA A C 1
ATOM 743 O O . ALA A 1 97 ? -7.383 2.412 -5.48 1 98.88 97 ALA A O 1
ATOM 744 N N . PHE A 1 98 ? -6.836 3.068 -3.418 1 98.88 98 PHE A N 1
ATOM 745 C CA . PHE A 1 98 ? -8.219 3.387 -3.074 1 98.88 98 PHE A CA 1
ATOM 746 C C . PHE A 1 98 ? -8.68 4.637 -3.811 1 98.88 98 PHE A C 1
ATOM 748 O O . PHE A 1 98 ? -9.828 4.715 -4.25 1 98.88 98 PHE A O 1
ATOM 755 N N . CYS A 1 99 ? -7.801 5.625 -3.922 1 98.62 99 CYS A N 1
ATOM 756 C CA . CYS A 1 99 ? -8.133 6.801 -4.715 1 98.62 99 CYS A CA 1
ATOM 757 C C . CYS A 1 99 ? -8.492 6.414 -6.145 1 98.62 99 CYS A C 1
ATOM 759 O O . CYS A 1 99 ? -9.484 6.887 -6.691 1 98.62 99 CYS A O 1
ATOM 761 N N . ARG A 1 100 ? -7.73 5.539 -6.73 1 97.75 100 ARG A N 1
ATOM 762 C CA . ARG A 1 100 ? -7.969 5.078 -8.094 1 97.75 100 ARG A CA 1
ATOM 763 C C . ARG A 1 100 ? -9.297 4.34 -8.203 1 97.75 100 ARG A C 1
ATOM 765 O O . ARG A 1 100 ? -10.07 4.578 -9.133 1 97.75 100 ARG A O 1
ATOM 772 N N . ALA A 1 101 ? -9.508 3.482 -7.297 1 97.94 101 ALA A N 1
ATOM 773 C CA . ALA A 1 101 ? -10.711 2.66 -7.32 1 97.94 101 ALA A CA 1
ATOM 774 C C . ALA A 1 101 ? -11.969 3.527 -7.266 1 97.94 101 ALA A C 1
ATOM 776 O O . ALA A 1 101 ? -13.016 3.152 -7.801 1 97.94 101 ALA A O 1
ATOM 777 N N . TYR A 1 102 ? -11.828 4.676 -6.641 1 97.75 102 TYR A N 1
ATOM 778 C CA . TYR A 1 102 ? -13.008 5.52 -6.48 1 97.75 102 TYR A CA 1
ATOM 779 C C . TYR A 1 102 ? -12.906 6.77 -7.348 1 97.75 102 TYR A C 1
ATOM 781 O O . TYR A 1 102 ? -13.688 7.711 -7.184 1 97.75 102 TYR A O 1
ATOM 789 N N . ASP A 1 103 ? -11.961 6.805 -8.203 1 97.31 103 ASP A N 1
ATOM 790 C CA . ASP A 1 103 ? -11.805 7.828 -9.227 1 97.31 103 ASP A CA 1
ATOM 791 C C . ASP A 1 103 ? -11.664 9.219 -8.602 1 97.31 103 ASP A C 1
ATOM 793 O O . ASP A 1 103 ? -12.375 10.148 -8.977 1 97.31 103 ASP A O 1
ATOM 797 N N . VAL A 1 104 ? -10.883 9.32 -7.621 1 97.31 104 VAL A N 1
ATOM 798 C CA . VAL A 1 104 ? -10.5 10.602 -7.039 1 97.31 104 VAL A CA 1
ATOM 799 C C . VAL A 1 104 ? -8.977 10.734 -7.039 1 97.31 104 VAL A C 1
ATOM 801 O O . VAL A 1 104 ? -8.266 9.75 -6.832 1 97.31 104 VAL A O 1
ATOM 804 N N . PRO A 1 105 ? -8.5 11.883 -7.293 1 97.19 105 PRO A N 1
ATOM 805 C CA . PRO A 1 105 ? -7.047 12.039 -7.355 1 97.19 105 PRO A CA 1
ATOM 806 C C . PRO A 1 105 ? -6.402 12.125 -5.973 1 97.19 105 PRO A C 1
ATOM 808 O O . PRO A 1 105 ? -6.988 12.695 -5.051 1 97.19 105 PRO A O 1
ATOM 811 N N . LEU A 1 106 ? -5.262 11.516 -5.832 1 98.19 106 LEU A N 1
ATOM 812 C CA . LEU A 1 106 ? -4.371 11.852 -4.723 1 98.19 106 LEU A CA 1
ATOM 813 C C . LEU A 1 106 ? -3.725 13.219 -4.938 1 98.19 106 LEU A C 1
ATOM 815 O O . LEU A 1 106 ? -3.195 13.492 -6.02 1 98.19 106 LEU A O 1
ATOM 819 N N . HIS A 1 107 ? -3.75 14.031 -3.912 1 97.88 107 HIS A N 1
ATOM 820 C CA . HIS A 1 107 ? -3.428 15.438 -4.105 1 97.88 107 HIS A CA 1
ATOM 821 C C . HIS A 1 107 ? -2.086 15.789 -3.471 1 97.88 107 HIS A C 1
ATOM 823 O O . HIS A 1 107 ? -1.299 16.547 -4.047 1 97.88 107 HIS A O 1
ATOM 829 N N . HIS A 1 108 ? -1.865 15.273 -2.328 1 98.62 108 HIS A N 1
ATOM 830 C CA . HIS A 1 108 ? -0.676 15.711 -1.604 1 98.62 108 HIS A CA 1
ATOM 831 C C . HIS A 1 108 ? -0.182 14.625 -0.654 1 98.62 108 HIS A C 1
ATOM 833 O O . HIS A 1 108 ? -0.823 13.586 -0.508 1 98.62 108 HIS A O 1
ATOM 839 N N . VAL A 1 109 ? 1.03 14.875 -0.113 1 98.88 109 VAL A N 1
ATOM 840 C CA . VAL A 1 109 ? 1.635 14.008 0.891 1 98.88 109 VAL A CA 1
ATOM 841 C C . VAL A 1 109 ? 2.057 14.836 2.104 1 98.88 109 VAL A C 1
ATOM 843 O O . VAL A 1 109 ? 2.672 15.891 1.959 1 98.88 109 VAL A O 1
ATOM 846 N N . LYS A 1 110 ? 1.681 14.406 3.234 1 98.62 110 LYS A N 1
ATOM 847 C CA . LYS A 1 110 ? 2.113 14.984 4.504 1 98.62 110 LYS A CA 1
ATOM 848 C C . LYS A 1 110 ? 2.576 13.898 5.469 1 98.62 110 LYS A C 1
ATOM 850 O O . LYS A 1 110 ? 1.757 13.164 6.027 1 98.62 110 LYS A O 1
ATOM 855 N N . PRO A 1 111 ? 3.924 13.844 5.715 1 98.75 111 PRO A N 1
ATOM 856 C CA . PRO A 1 111 ? 4.363 12.828 6.676 1 98.75 111 PRO A CA 1
ATOM 857 C C . PRO A 1 111 ? 3.707 13 8.047 1 98.75 111 PRO A C 1
ATOM 859 O O . PRO A 1 111 ? 3.287 14.102 8.406 1 98.75 111 PRO A O 1
ATOM 862 N N . HIS A 1 112 ? 3.662 11.938 8.711 1 97.25 112 HIS A N 1
ATOM 863 C CA . HIS A 1 112 ? 2.988 11.914 10 1 97.25 112 HIS A CA 1
ATOM 864 C C . HIS A 1 112 ? 3.996 11.906 11.148 1 97.25 112 HIS A C 1
ATOM 866 O O . HIS A 1 112 ? 5.027 11.234 11.07 1 97.25 112 HIS A O 1
ATOM 872 N N . GLY A 1 113 ? 3.631 12.586 12.188 1 94.44 113 GLY A N 1
ATOM 873 C CA . GLY A 1 113 ? 4.203 12.367 13.508 1 94.44 113 GLY A CA 1
ATOM 874 C C . GLY A 1 113 ? 5.715 12.508 13.531 1 94.44 113 GLY A C 1
ATOM 875 O O . GLY A 1 113 ? 6.254 13.516 13.062 1 94.44 113 GLY A O 1
ATOM 876 N N . ALA A 1 114 ? 6.371 11.438 14.117 1 96.31 114 ALA A N 1
ATOM 877 C CA . ALA A 1 114 ? 7.82 11.484 14.297 1 96.31 114 ALA A CA 1
ATOM 878 C C . ALA A 1 114 ? 8.531 11.594 12.953 1 96.31 114 ALA A C 1
ATOM 880 O O . ALA A 1 114 ? 9.562 12.258 12.836 1 96.31 114 ALA A O 1
ATOM 881 N N . LEU A 1 115 ? 8 10.961 11.93 1 98.25 115 LEU A N 1
ATOM 882 C CA . LEU A 1 115 ? 8.617 11.047 10.609 1 98.25 115 LEU A CA 1
ATOM 883 C C . LEU A 1 115 ? 8.617 12.484 10.109 1 98.25 115 LEU A C 1
ATOM 885 O O . LEU A 1 115 ? 9.625 12.953 9.562 1 98.25 115 LEU A O 1
ATOM 889 N N . TYR A 1 116 ? 7.535 13.211 10.305 1 97.75 116 TYR A N 1
ATOM 890 C CA . TYR A 1 116 ? 7.395 14.617 9.961 1 97.75 116 TYR A CA 1
ATOM 891 C C . TYR A 1 116 ? 8.438 15.461 10.688 1 97.75 116 TYR A C 1
ATOM 893 O O . TYR A 1 116 ? 9.141 16.266 10.062 1 97.75 116 TYR A O 1
ATOM 901 N N . ASN A 1 117 ? 8.531 15.203 11.93 1 95.69 117 ASN A N 1
ATOM 902 C CA . ASN A 1 117 ? 9.43 15.992 12.766 1 95.69 117 ASN A CA 1
ATOM 903 C C . ASN A 1 117 ? 10.891 15.727 12.43 1 95.69 117 ASN A C 1
ATOM 905 O O . ASN A 1 117 ? 11.695 16.656 12.352 1 95.69 117 ASN A O 1
ATOM 909 N N . VAL A 1 118 ? 11.219 14.484 12.25 1 96.94 118 VAL A N 1
ATOM 910 C CA . VAL A 1 118 ? 12.586 14.125 11.883 1 96.94 118 VAL A CA 1
ATOM 911 C C . VAL A 1 118 ? 12.945 14.742 10.539 1 96.94 118 VAL A C 1
ATOM 913 O O . VAL A 1 118 ? 14.016 15.336 10.391 1 96.94 118 VAL A O 1
ATOM 916 N N . ALA A 1 119 ? 12.039 14.711 9.602 1 98.19 119 ALA A N 1
ATOM 917 C CA . ALA A 1 119 ? 12.289 15.219 8.258 1 98.19 119 ALA A CA 1
ATOM 918 C C . ALA A 1 119 ? 12.43 16.734 8.266 1 98.19 119 ALA A C 1
ATOM 920 O O . ALA A 1 119 ? 13.047 17.312 7.375 1 98.19 119 ALA A O 1
ATOM 921 N N . ALA A 1 120 ? 11.828 17.391 9.266 1 97.75 120 ALA A N 1
ATOM 922 C CA . ALA A 1 120 ? 11.922 18.844 9.375 1 97.75 120 ALA A CA 1
ATOM 923 C C . ALA A 1 120 ? 13.352 19.281 9.703 1 97.75 120 ALA A C 1
ATOM 925 O O . ALA A 1 120 ? 13.75 20.406 9.406 1 97.75 120 ALA A O 1
ATOM 926 N N . GLU A 1 121 ? 14.148 18.297 10.219 1 96.56 121 GLU A N 1
ATOM 927 C CA . GLU A 1 121 ? 15.445 18.719 10.742 1 96.56 121 GLU A CA 1
ATOM 928 C C . GLU A 1 121 ? 16.562 17.828 10.195 1 96.56 121 GLU A C 1
ATOM 930 O O . GLU A 1 121 ? 17.75 18.078 10.484 1 96.56 121 GLU A O 1
ATOM 935 N N . ASN A 1 122 ? 16.281 16.844 9.523 1 97.88 122 ASN A N 1
ATOM 936 C CA . ASN A 1 122 ? 17.266 15.914 8.977 1 97.88 122 ASN A CA 1
ATOM 937 C C . ASN A 1 122 ? 17.234 15.914 7.449 1 97.88 122 ASN A C 1
ATOM 939 O O . ASN A 1 122 ? 16.312 15.367 6.84 1 97.88 122 ASN A O 1
ATOM 943 N N . LYS A 1 123 ? 18.266 16.422 6.875 1 98.31 123 LYS A N 1
ATOM 944 C CA . LYS A 1 123 ? 18.328 16.641 5.434 1 98.31 123 LYS A CA 1
ATOM 945 C C . LYS A 1 123 ? 18.219 15.328 4.672 1 98.31 123 LYS A C 1
ATOM 947 O O . LYS A 1 123 ? 17.562 15.258 3.625 1 98.31 123 LYS A O 1
ATOM 952 N N . LYS A 1 124 ? 18.859 14.312 5.188 1 98.56 124 LYS A N 1
ATOM 953 C CA . LYS A 1 124 ? 18.875 13.023 4.496 1 98.56 124 LYS A CA 1
ATOM 954 C C . LYS A 1 124 ? 17.484 12.398 4.469 1 98.56 124 LYS A C 1
ATOM 956 O O . LYS A 1 124 ? 17.047 11.891 3.434 1 98.56 124 LYS A O 1
ATOM 961 N N . ILE A 1 125 ? 16.812 12.453 5.574 1 98.75 125 ILE A N 1
ATOM 962 C CA . ILE A 1 125 ? 15.477 11.891 5.668 1 98.75 125 ILE A CA 1
ATOM 963 C C . ILE A 1 125 ? 14.508 12.727 4.836 1 98.75 125 ILE A C 1
ATOM 965 O O . ILE A 1 125 ? 13.664 12.188 4.113 1 98.75 125 ILE A O 1
ATOM 969 N N . ALA A 1 126 ? 14.633 14.039 4.941 1 98.88 126 ALA A N 1
ATOM 970 C CA . ALA A 1 126 ? 13.812 14.938 4.137 1 98.88 126 ALA A CA 1
ATOM 971 C C . ALA A 1 126 ? 13.969 14.648 2.646 1 98.88 126 ALA A C 1
ATOM 973 O O . ALA A 1 126 ? 12.984 14.555 1.914 1 98.88 126 ALA A O 1
ATOM 974 N N . GLY A 1 127 ? 15.219 14.523 2.236 1 98.88 127 GLY A N 1
ATOM 975 C CA . GLY A 1 127 ? 15.5 14.211 0.844 1 98.88 127 GLY A CA 1
ATOM 976 C C . GLY A 1 127 ? 14.906 12.891 0.396 1 98.88 127 GLY A C 1
ATOM 977 O O . GLY A 1 127 ? 14.375 12.781 -0.713 1 98.88 127 GLY A O 1
ATOM 978 N N . ALA A 1 128 ? 14.984 11.898 1.212 1 98.88 128 ALA A N 1
ATOM 979 C CA . ALA A 1 128 ? 14.438 10.57 0.903 1 98.88 128 ALA A CA 1
ATOM 980 C C . ALA A 1 128 ? 12.93 10.633 0.694 1 98.88 128 ALA A C 1
ATOM 982 O O . ALA A 1 128 ? 12.398 10 -0.218 1 98.88 128 ALA A O 1
ATOM 983 N N . ILE A 1 129 ? 12.25 11.383 1.521 1 98.94 129 ILE A N 1
ATOM 984 C CA . ILE A 1 129 ? 10.805 11.539 1.417 1 98.94 129 ILE A CA 1
ATOM 985 C C . ILE A 1 129 ? 10.453 12.25 0.113 1 98.94 129 ILE A C 1
ATOM 987 O O . ILE A 1 129 ? 9.57 11.812 -0.626 1 98.94 129 ILE A O 1
ATOM 991 N N . ALA A 1 130 ? 11.156 13.305 -0.18 1 98.94 130 ALA A N 1
ATOM 992 C CA . ALA A 1 130 ? 10.922 14.047 -1.413 1 98.94 130 ALA A CA 1
ATOM 993 C C . ALA A 1 130 ? 11.141 13.172 -2.639 1 98.94 130 ALA A C 1
ATOM 995 O O . ALA A 1 130 ? 10.352 13.195 -3.58 1 98.94 130 ALA A O 1
ATOM 996 N N . ASP A 1 131 ? 12.172 12.375 -2.596 1 98.88 131 ASP A N 1
ATOM 997 C CA . ASP A 1 131 ? 12.484 11.484 -3.707 1 98.88 131 ASP A CA 1
ATOM 998 C C . ASP A 1 131 ? 11.391 10.438 -3.895 1 98.88 131 ASP A C 1
ATOM 1000 O O . ASP A 1 131 ? 11 10.133 -5.023 1 98.88 131 ASP A O 1
ATOM 1004 N N . ALA A 1 132 ? 10.922 9.867 -2.809 1 98.88 132 ALA A N 1
ATOM 1005 C CA . ALA A 1 132 ? 9.852 8.883 -2.891 1 98.88 132 ALA A CA 1
ATOM 1006 C C . ALA A 1 132 ? 8.617 9.461 -3.58 1 98.88 132 ALA A C 1
ATOM 1008 O O . ALA A 1 132 ? 8.031 8.82 -4.453 1 98.88 132 ALA A O 1
ATOM 1009 N N . ILE A 1 133 ? 8.266 10.664 -3.195 1 98.88 133 ILE A N 1
ATOM 1010 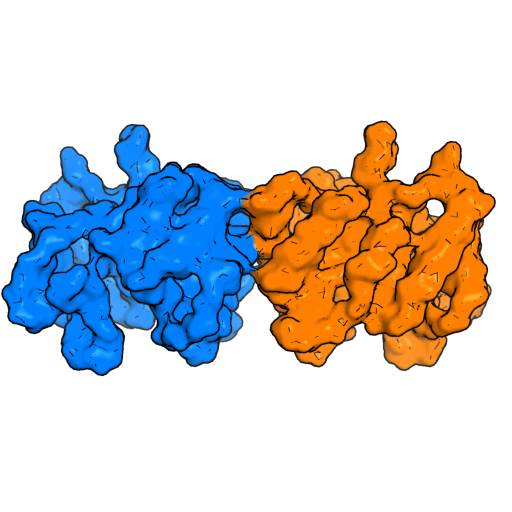C CA . ILE A 1 133 ? 7.098 11.328 -3.762 1 98.88 133 ILE A CA 1
ATOM 1011 C C . ILE A 1 133 ? 7.324 11.594 -5.25 1 98.88 133 ILE A C 1
ATOM 1013 O O . ILE A 1 133 ? 6.457 11.289 -6.078 1 98.88 133 ILE A O 1
ATOM 1017 N N . LYS A 1 134 ? 8.477 12.102 -5.551 1 98.75 134 LYS A N 1
ATOM 1018 C CA . LYS A 1 134 ? 8.812 12.422 -6.938 1 98.75 134 LYS A CA 1
ATOM 1019 C C . LYS A 1 134 ? 8.766 11.18 -7.816 1 98.75 134 LYS A C 1
ATOM 1021 O O . LYS A 1 134 ? 8.227 11.211 -8.922 1 98.75 134 LYS A O 1
ATOM 1026 N N . HIS A 1 135 ? 9.367 10.125 -7.34 1 98.69 135 HIS A N 1
ATOM 1027 C CA . HIS A 1 135 ? 9.453 8.891 -8.117 1 98.69 135 HIS A CA 1
ATOM 1028 C C . HIS A 1 135 ? 8.086 8.227 -8.25 1 98.69 135 HIS A C 1
ATOM 1030 O O . HIS A 1 135 ? 7.855 7.438 -9.172 1 98.69 135 HIS A O 1
ATOM 1036 N N . PHE A 1 136 ? 7.211 8.469 -7.359 1 98.5 136 PHE A N 1
ATOM 1037 C CA . PHE A 1 136 ? 5.855 7.934 -7.445 1 98.5 136 PHE A CA 1
A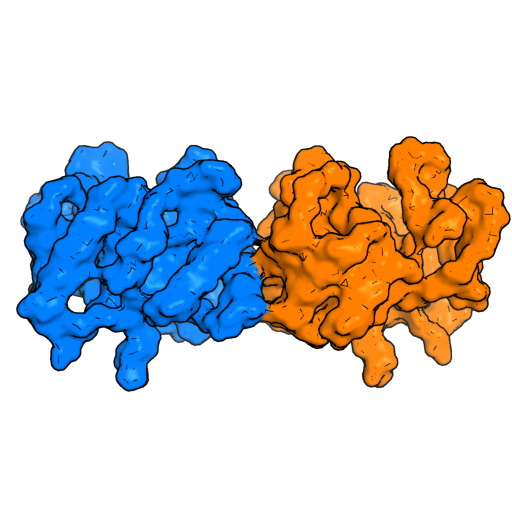TOM 1038 C C . PHE A 1 136 ? 5.012 8.758 -8.406 1 98.5 136 PHE A C 1
ATOM 1040 O O . PHE A 1 136 ? 4.434 8.227 -9.352 1 98.5 136 PHE A O 1
ATOM 1047 N N . ASP A 1 137 ? 4.93 10.039 -8.141 1 98.12 137 ASP A N 1
ATOM 1048 C CA . ASP A 1 137 ? 4.156 11.008 -8.922 1 98.12 137 ASP A CA 1
ATOM 1049 C C . ASP A 1 137 ? 4.613 12.438 -8.625 1 98.12 137 ASP A C 1
ATOM 1051 O O . ASP A 1 137 ? 4.316 12.977 -7.562 1 98.12 137 ASP A O 1
ATOM 1055 N N . ASP A 1 138 ? 5.23 13.062 -9.523 1 97.56 138 ASP A N 1
ATOM 1056 C CA . ASP A 1 138 ? 5.871 14.344 -9.273 1 97.56 138 ASP A CA 1
ATOM 1057 C C . ASP A 1 138 ? 4.855 15.484 -9.32 1 97.56 138 ASP A C 1
ATOM 1059 O O . ASP A 1 138 ? 5.207 16.641 -9.109 1 97.56 138 ASP A O 1
ATOM 1063 N N . SER A 1 139 ? 3.631 15.172 -9.578 1 97.38 139 SER A N 1
ATOM 1064 C CA . SER A 1 139 ? 2.59 16.188 -9.547 1 97.38 139 SER A CA 1
ATOM 1065 C C . SER A 1 139 ? 2.057 16.391 -8.133 1 97.38 139 SER A C 1
ATOM 1067 O O . SER A 1 139 ? 1.346 17.359 -7.867 1 97.38 139 SER A O 1
ATOM 1069 N N . LEU A 1 140 ? 2.363 15.516 -7.207 1 98.12 140 LEU A N 1
ATOM 1070 C CA . LEU A 1 140 ? 1.876 15.594 -5.836 1 98.12 140 LEU A CA 1
ATOM 1071 C C . LEU A 1 140 ? 2.533 16.75 -5.094 1 98.12 140 LEU A C 1
ATOM 1073 O O . LEU A 1 140 ? 3.715 17.047 -5.301 1 98.12 140 LEU A O 1
ATOM 1077 N N . ILE A 1 141 ? 1.794 17.375 -4.234 1 98.5 141 ILE A N 1
ATOM 1078 C CA . ILE A 1 141 ? 2.287 18.5 -3.436 1 98.5 141 ILE A CA 1
ATOM 1079 C C . ILE A 1 141 ? 2.803 17.984 -2.094 1 98.5 141 ILE A C 1
ATOM 1081 O O . ILE A 1 141 ? 2.131 17.188 -1.423 1 98.5 141 ILE A O 1
ATOM 1085 N N . LEU A 1 142 ? 4 18.359 -1.692 1 98.75 142 LEU A N 1
ATOM 1086 C CA . LEU A 1 142 ? 4.566 17.969 -0.405 1 98.75 142 LEU A CA 1
ATOM 1087 C C . LEU A 1 142 ? 4.25 19.016 0.665 1 98.75 142 LEU A C 1
ATOM 1089 O O . LEU A 1 142 ? 4.656 20.172 0.552 1 98.75 142 LEU A O 1
ATOM 1093 N N . TYR A 1 143 ? 3.449 18.562 1.671 1 98.75 143 TYR A N 1
ATOM 1094 C CA . TYR A 1 143 ? 3.215 19.406 2.844 1 98.75 143 TYR A CA 1
ATOM 1095 C C . TYR A 1 143 ? 4.324 19.219 3.871 1 98.75 143 TYR A C 1
ATOM 1097 O O . TYR A 1 143 ? 4.738 18.094 4.156 1 98.75 143 TYR A O 1
ATOM 1105 N N . GLY A 1 144 ? 4.824 20.266 4.402 1 98.56 144 GLY A N 1
ATOM 1106 C CA . GLY A 1 144 ? 5.844 20.234 5.441 1 98.56 144 GLY A CA 1
ATOM 1107 C C . GLY A 1 144 ? 5.832 21.469 6.316 1 98.56 144 GLY A C 1
ATOM 1108 O O . GLY A 1 144 ? 5.211 22.484 5.969 1 98.56 144 GLY A O 1
ATOM 1109 N N . LEU A 1 145 ? 6.512 21.359 7.391 1 98.44 145 LEU A N 1
ATOM 1110 C CA . LEU A 1 145 ? 6.586 22.484 8.328 1 98.44 145 LEU A CA 1
ATOM 1111 C C . LEU A 1 145 ? 7.223 23.703 7.672 1 98.44 145 LEU A C 1
ATOM 1113 O O . LEU A 1 145 ? 8.266 23.594 7.023 1 98.44 145 LEU A O 1
ATOM 1117 N N . SER A 1 146 ? 6.578 24.844 7.852 1 98.06 146 SER A N 1
ATOM 1118 C CA . SER A 1 146 ? 7.137 26.094 7.336 1 98.06 146 SER A CA 1
ATOM 1119 C C . SER A 1 146 ? 8.602 26.234 7.73 1 98.06 146 SER A C 1
ATOM 1121 O O . SER A 1 146 ? 8.953 26.078 8.898 1 98.06 146 SER A O 1
ATOM 1123 N N . GLY A 1 147 ? 9.414 26.422 6.715 1 96.88 147 GLY A N 1
ATOM 1124 C CA . GLY A 1 147 ? 10.82 26.719 6.961 1 96.88 147 GLY A CA 1
ATOM 1125 C C . GLY A 1 147 ? 11.648 25.469 7.23 1 96.88 147 GLY A C 1
ATOM 1126 O O . GLY A 1 147 ? 12.836 25.562 7.535 1 96.88 147 GLY A O 1
ATOM 1127 N N . SER A 1 148 ? 11.141 24.344 7.094 1 97.94 148 SER A N 1
ATOM 1128 C CA . SER A 1 148 ? 11.82 23.109 7.465 1 97.94 148 SER A CA 1
ATOM 1129 C C . SER A 1 148 ? 12.711 22.609 6.336 1 97.94 148 SER A C 1
ATOM 1131 O O . SER A 1 148 ? 12.594 23.062 5.195 1 97.94 148 SER A O 1
ATOM 1133 N N . LEU A 1 149 ? 13.539 21.672 6.676 1 98.56 149 LEU A N 1
ATOM 1134 C CA . LEU A 1 149 ? 14.375 21 5.688 1 98.56 149 LEU A CA 1
ATOM 1135 C C . LEU A 1 149 ? 13.516 20.156 4.746 1 98.56 149 LEU A C 1
ATOM 1137 O O . LEU A 1 149 ? 13.914 19.891 3.609 1 98.56 149 LEU A O 1
ATOM 1141 N N . LEU A 1 150 ? 12.352 19.781 5.191 1 98.75 150 LEU A N 1
ATOM 1142 C CA . LEU A 1 150 ? 11.461 19 4.332 1 98.75 150 LEU A CA 1
ATOM 1143 C C . LEU A 1 150 ? 10.961 19.859 3.166 1 98.75 150 LEU A C 1
ATOM 1145 O O . LEU A 1 150 ? 10.945 19.391 2.021 1 98.75 150 LEU A O 1
ATOM 1149 N N . ILE A 1 151 ? 10.562 21.094 3.457 1 98.62 151 ILE A N 1
ATOM 1150 C CA . ILE A 1 151 ? 10.141 22.016 2.41 1 98.62 151 ILE A CA 1
ATOM 1151 C C . ILE A 1 151 ? 11.289 22.266 1.439 1 98.62 151 ILE A C 1
ATOM 1153 O O . ILE A 1 151 ? 11.102 22.219 0.221 1 98.62 151 ILE A O 1
ATOM 1157 N N . GLN A 1 152 ? 12.438 22.438 2.01 1 98.69 152 GLN A N 1
ATOM 1158 C CA . GLN A 1 152 ? 13.617 22.672 1.182 1 98.69 152 GLN A CA 1
ATOM 1159 C C . GLN A 1 152 ? 13.898 21.469 0.285 1 98.69 152 GLN A C 1
ATOM 1161 O O . GLN A 1 152 ? 14.172 21.625 -0.909 1 98.69 152 GLN A O 1
ATOM 1166 N N . ALA A 1 153 ? 13.859 20.297 0.829 1 98.88 153 ALA A N 1
ATOM 1167 C CA . ALA A 1 153 ? 14.102 19.078 0.079 1 98.88 153 ALA A CA 1
ATOM 1168 C C . ALA A 1 153 ? 13.094 18.906 -1.053 1 98.88 153 ALA A C 1
ATOM 1170 O O . ALA A 1 153 ? 13.453 18.5 -2.156 1 98.88 153 ALA A O 1
ATOM 1171 N N . GLY A 1 154 ? 11.812 19.203 -0.742 1 98.75 154 GLY A N 1
ATOM 1172 C CA . GLY A 1 154 ? 10.789 19.141 -1.777 1 98.75 154 GLY A CA 1
ATOM 1173 C C . GLY A 1 154 ? 11.086 20.062 -2.951 1 98.75 154 GLY A C 1
ATOM 1174 O O . GLY A 1 154 ? 11.016 19.641 -4.105 1 98.75 154 GLY A O 1
ATOM 1175 N N . LYS A 1 155 ? 11.453 21.281 -2.637 1 98.31 155 LYS A N 1
ATOM 1176 C CA . LYS A 1 155 ? 11.781 22.25 -3.68 1 98.31 155 LYS A CA 1
ATOM 1177 C C . LYS A 1 155 ? 12.992 21.797 -4.488 1 98.31 155 LYS A C 1
ATOM 1179 O O . LYS A 1 155 ? 12.992 21.891 -5.715 1 98.31 155 LYS A O 1
ATOM 1184 N N . GLU A 1 156 ? 13.945 21.328 -3.783 1 98.56 156 GLU A N 1
ATOM 1185 C CA . GLU A 1 156 ? 15.164 20.859 -4.438 1 98.56 156 GLU A CA 1
ATOM 1186 C C . GLU A 1 156 ? 14.875 19.688 -5.367 1 98.56 156 GLU A C 1
ATOM 1188 O O . GLU A 1 156 ? 15.531 19.531 -6.402 1 98.56 156 GLU A O 1
ATOM 1193 N N . ALA A 1 157 ? 13.914 18.891 -5.039 1 98.25 157 ALA A N 1
ATOM 1194 C CA . ALA A 1 157 ? 13.539 17.734 -5.836 1 98.25 157 ALA A CA 1
ATOM 1195 C C . ALA A 1 157 ? 12.641 18.125 -7 1 98.25 157 ALA A C 1
ATOM 1197 O O . ALA A 1 157 ? 12.289 17.297 -7.84 1 98.25 157 ALA A O 1
ATOM 1198 N N . GLY A 1 158 ? 12.219 19.391 -6.996 1 98.19 158 GLY A N 1
ATOM 1199 C CA . GLY A 1 158 ? 11.367 19.875 -8.07 1 98.19 158 GLY A CA 1
ATOM 1200 C C . GLY A 1 158 ? 9.891 19.703 -7.785 1 98.19 158 GLY A C 1
ATOM 1201 O O . GLY A 1 158 ? 9.055 19.828 -8.688 1 98.19 158 GLY A O 1
ATOM 1202 N N . LEU A 1 159 ? 9.539 19.391 -6.59 1 98.25 159 LEU A N 1
ATOM 1203 C CA . LEU A 1 159 ? 8.141 19.219 -6.211 1 98.25 159 LEU A CA 1
ATOM 1204 C C . LEU A 1 159 ? 7.504 20.562 -5.855 1 98.25 159 LEU A C 1
ATOM 1206 O O . LEU A 1 159 ? 8.195 21.484 -5.418 1 98.25 159 LEU A O 1
ATOM 1210 N N . GLN A 1 160 ? 6.207 20.656 -6.074 1 97.81 160 GLN A N 1
ATOM 1211 C CA . GLN A 1 160 ? 5.457 21.703 -5.391 1 97.81 160 GLN A CA 1
ATOM 1212 C C . GLN A 1 160 ? 5.367 21.438 -3.893 1 97.81 160 GLN A C 1
ATOM 1214 O O . GLN A 1 160 ? 5.23 20.281 -3.473 1 97.81 160 GLN A O 1
ATOM 1219 N N . THR A 1 161 ? 5.473 22.469 -3.133 1 98.19 161 THR A N 1
ATOM 1220 C CA . THR A 1 161 ? 5.402 22.328 -1.684 1 98.19 161 THR A CA 1
ATOM 1221 C C . THR A 1 161 ? 4.375 23.281 -1.094 1 98.19 161 THR A C 1
ATOM 1223 O O . THR A 1 161 ? 4.035 24.297 -1.716 1 98.19 161 THR A O 1
ATOM 1226 N N . ALA A 1 162 ? 3.832 22.922 0.011 1 98.25 162 ALA A N 1
ATOM 1227 C CA . ALA A 1 162 ? 2.977 23.797 0.816 1 98.25 162 ALA A CA 1
ATOM 1228 C C . ALA A 1 162 ? 3.49 23.906 2.25 1 98.25 162 ALA A C 1
ATOM 1230 O O . ALA A 1 162 ? 3.604 22.891 2.947 1 98.25 162 ALA A O 1
ATOM 1231 N N . SER A 1 163 ? 3.795 25.109 2.637 1 97.94 163 SER A N 1
ATOM 1232 C CA . SER A 1 163 ? 4.25 25.359 3.998 1 97.94 163 SER A CA 1
ATOM 1233 C C . SER A 1 163 ? 3.1 25.25 4.996 1 97.94 163 SER A C 1
ATOM 1235 O O . SER A 1 163 ? 2.09 25.938 4.867 1 97.94 163 SER A O 1
ATOM 1237 N N . GLU A 1 164 ? 3.342 24.406 5.949 1 98.19 164 GLU A N 1
ATOM 1238 C CA . GLU A 1 164 ? 2.299 24.109 6.926 1 98.19 164 GLU A CA 1
ATOM 1239 C C . GLU A 1 164 ? 2.604 24.766 8.273 1 98.19 164 GLU A C 1
ATOM 1241 O O . GLU A 1 164 ? 3.756 24.797 8.703 1 98.19 164 GLU A O 1
ATOM 1246 N N . VAL A 1 165 ? 1.562 25.234 8.883 1 97.31 165 VAL A N 1
ATOM 1247 C CA . VAL A 1 165 ? 1.63 25.719 10.258 1 97.31 165 VAL A CA 1
ATOM 1248 C C . VAL A 1 165 ? 0.557 25.047 11.102 1 97.31 165 VAL A C 1
ATOM 1250 O O . VAL A 1 165 ? -0.402 24.484 10.57 1 97.31 165 VAL A O 1
ATOM 1253 N N . PHE A 1 166 ? 0.75 25.047 12.414 1 95.56 166 PHE A N 1
ATOM 1254 C CA . PHE A 1 166 ? -0.143 24.328 13.312 1 95.56 166 PHE A CA 1
ATOM 1255 C C . PHE A 1 166 ? -0.909 25.297 14.203 1 95.56 166 PHE A C 1
ATOM 1257 O O . PHE A 1 166 ? -0.313 26.172 14.836 1 95.56 166 PHE A O 1
ATOM 1264 N N . ALA A 1 167 ? -2.135 25.031 14.234 1 91.94 167 ALA A N 1
ATOM 1265 C CA . ALA A 1 167 ? -3.014 25.922 15 1 91.94 167 ALA A CA 1
ATOM 1266 C C . ALA A 1 167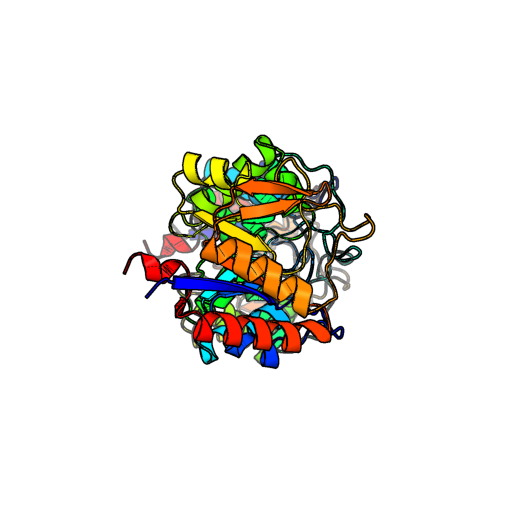 ? -2.814 25.719 16.5 1 91.94 167 ALA A C 1
ATOM 1268 O O . ALA A 1 167 ? -2.818 26.688 17.266 1 91.94 167 ALA A O 1
ATOM 1269 N N . ASP A 1 168 ? -2.559 24.484 16.859 1 91.31 168 ASP A N 1
ATOM 1270 C CA . ASP A 1 168 ? -2.672 24.172 18.281 1 91.31 168 ASP A CA 1
ATOM 1271 C C . ASP A 1 168 ? -1.333 23.703 18.859 1 91.31 168 ASP A C 1
ATOM 1273 O O . ASP A 1 168 ? -1.288 23.078 19.906 1 91.31 168 ASP A O 1
ATOM 1277 N N . ARG A 1 169 ? -0.31 23.859 18.125 1 93.12 169 ARG A N 1
ATOM 1278 C CA . ARG A 1 169 ? 1.018 23.484 18.594 1 93.12 169 ARG A CA 1
ATOM 1279 C C . ARG A 1 169 ? 1.899 24.719 18.781 1 93.12 169 ARG A C 1
ATOM 1281 O O . ARG A 1 169 ? 1.776 25.688 18.031 1 93.12 169 ARG A O 1
ATOM 1288 N N . THR A 1 170 ? 2.756 24.625 19.766 1 94.62 170 THR A N 1
ATOM 1289 C CA . THR A 1 170 ? 3.693 25.719 19.984 1 94.62 170 THR A CA 1
ATOM 1290 C C . THR A 1 170 ? 4.996 25.469 19.234 1 94.62 170 THR A C 1
ATOM 1292 O O . THR A 1 170 ? 5.242 24.359 18.75 1 94.62 170 THR A O 1
ATOM 1295 N N . TYR A 1 171 ? 5.742 26.5 19.094 1 96.31 171 TYR A N 1
ATOM 1296 C CA . TYR A 1 171 ? 6.996 26.5 18.344 1 96.31 171 TYR A CA 1
ATOM 1297 C C . TYR A 1 171 ? 8.164 26.859 19.25 1 96.31 171 TYR A C 1
ATOM 1299 O O . TYR A 1 171 ? 7.996 27.578 20.25 1 96.31 171 TYR A O 1
ATOM 1307 N N . VAL A 1 172 ? 9.359 26.312 18.891 1 94.19 172 VAL A N 1
ATOM 1308 C CA . VAL A 1 172 ? 10.594 26.781 19.516 1 94.19 172 VAL A CA 1
ATOM 1309 C C . VAL A 1 172 ? 11.312 27.766 18.609 1 94.19 172 VAL A C 1
ATOM 1311 O O . VAL A 1 172 ? 10.898 27.969 17.453 1 94.19 172 VAL A O 1
ATOM 1314 N N . ALA A 1 173 ? 12.352 28.328 19.062 1 93.19 173 ALA A N 1
ATOM 1315 C CA . ALA A 1 173 ? 13.016 29.453 18.406 1 93.19 173 ALA A CA 1
ATOM 1316 C C . ALA A 1 173 ? 13.531 29.047 17.031 1 93.19 173 ALA A C 1
ATOM 1318 O O . ALA A 1 173 ? 13.633 29.875 16.125 1 93.19 173 ALA A O 1
ATOM 1319 N N . SER A 1 174 ? 13.844 27.781 16.875 1 92.06 174 SER A N 1
ATOM 1320 C CA . SER A 1 174 ? 14.375 27.297 15.602 1 92.06 174 SER A CA 1
ATOM 1321 C C . SER A 1 174 ? 13.281 27.25 14.539 1 92.06 174 SER A C 1
ATOM 1323 O O . SER A 1 174 ? 13.578 27.109 13.344 1 92.06 174 SER A O 1
ATOM 1325 N N . GLY A 1 175 ? 11.977 27.391 14.992 1 94.38 175 GLY A N 1
ATOM 1326 C CA . GLY A 1 175 ? 10.859 27.234 14.07 1 94.38 175 GLY A CA 1
ATOM 1327 C C . GLY A 1 175 ? 10.266 25.844 14.086 1 94.38 175 GLY A C 1
ATOM 1328 O O . GLY A 1 175 ? 9.227 25.594 13.461 1 94.38 175 GLY A O 1
ATOM 1329 N N . ALA A 1 176 ? 10.93 24.984 14.797 1 94.19 176 ALA A N 1
ATOM 1330 C CA . ALA A 1 176 ? 10.406 23.625 14.961 1 94.19 176 ALA A CA 1
ATOM 1331 C C . ALA A 1 176 ? 9.234 23.609 15.938 1 94.19 176 ALA A C 1
ATOM 1333 O O . ALA A 1 176 ? 9.07 24.531 16.734 1 94.19 176 ALA A O 1
ATOM 1334 N N . LEU A 1 177 ? 8.406 22.562 15.828 1 94.44 177 LEU A N 1
ATOM 1335 C CA . LEU A 1 177 ? 7.359 22.375 16.828 1 94.44 177 LEU A CA 1
ATOM 1336 C C . LEU A 1 177 ? 7.953 21.938 18.156 1 94.44 177 LEU A C 1
ATOM 1338 O O . LEU A 1 177 ? 8.906 21.156 18.203 1 94.44 177 LEU A O 1
ATOM 1342 N N . SER A 1 178 ? 7.375 22.453 19.188 1 92.25 178 SER A N 1
ATOM 1343 C CA . SER A 1 178 ? 7.785 22 20.516 1 92.25 178 SER A CA 1
ATOM 1344 C C . SER A 1 178 ? 7.531 20.516 20.688 1 92.25 178 SER A C 1
ATOM 1346 O O . SER A 1 178 ? 6.477 20 20.297 1 92.25 178 SER A O 1
ATOM 1348 N N . PRO A 1 179 ? 8.531 19.844 21.266 1 87.69 179 PRO A N 1
ATOM 1349 C CA . PRO A 1 179 ? 8.266 18.438 21.562 1 87.69 179 PRO A CA 1
ATOM 1350 C C . PRO A 1 179 ? 6.969 18.25 22.344 1 87.69 179 PRO A C 1
ATOM 1352 O O . PRO A 1 179 ? 6.68 19 23.281 1 87.69 179 PRO A O 1
ATOM 1355 N N . ARG A 1 180 ? 6.266 17.25 21.953 1 85.44 180 ARG A N 1
ATOM 1356 C CA . ARG A 1 180 ? 4.938 17.031 22.516 1 85.44 180 ARG A CA 1
ATOM 1357 C C . ARG A 1 180 ? 5.023 16.781 24.016 1 85.44 180 ARG A C 1
ATOM 1359 O O . ARG A 1 180 ? 4.059 17.016 24.75 1 85.44 180 ARG A O 1
ATOM 1366 N N . SER A 1 181 ? 6.148 16.25 24.406 1 85.5 181 SER A N 1
ATOM 1367 C CA . SER A 1 181 ? 6.34 15.914 25.812 1 85.5 181 SER A CA 1
ATOM 1368 C C . SER A 1 181 ? 6.559 17.172 26.656 1 85.5 181 SER A C 1
ATOM 1370 O O . SER A 1 181 ? 6.496 17.109 27.875 1 85.5 181 SER A O 1
ATOM 1372 N N . LEU A 1 182 ? 6.836 18.234 26.047 1 88 182 LEU A N 1
ATOM 1373 C CA . LEU A 1 182 ? 7.078 19.484 26.766 1 88 182 LEU A CA 1
ATOM 1374 C C . LEU A 1 182 ? 5.77 20.109 27.219 1 88 182 LEU A C 1
ATOM 1376 O O . LEU A 1 182 ? 4.797 20.141 26.453 1 88 182 LEU A O 1
ATOM 1380 N N . ASP A 1 183 ? 5.781 20.594 28.422 1 89.06 183 ASP A N 1
ATOM 1381 C CA . ASP A 1 183 ? 4.617 21.328 28.906 1 89.06 183 ASP A CA 1
ATOM 1382 C C . ASP A 1 183 ? 4.332 22.531 28.016 1 89.06 183 ASP A C 1
ATOM 1384 O O . ASP A 1 183 ? 5.246 23.281 27.641 1 89.06 183 ASP A O 1
ATOM 1388 N N . GLY A 1 184 ? 3.1 22.609 27.609 1 88.75 184 GLY A N 1
ATOM 1389 C CA . GLY A 1 184 ? 2.711 23.734 26.781 1 88.75 184 GLY A CA 1
ATOM 1390 C C . GLY A 1 184 ? 2.867 23.469 25.297 1 88.75 184 GLY A C 1
ATOM 1391 O O . GLY A 1 184 ? 2.574 24.344 24.469 1 88.75 184 GLY A O 1
ATOM 1392 N N . ALA A 1 185 ? 3.35 22.344 25 1 90.5 185 ALA A N 1
ATOM 1393 C CA . ALA A 1 185 ? 3.572 22 23.609 1 90.5 185 ALA A CA 1
ATOM 1394 C C . ALA A 1 185 ? 2.266 22.031 22.812 1 90.5 185 ALA A C 1
ATOM 1396 O O . ALA A 1 185 ? 2.264 22.297 21.609 1 90.5 185 ALA A O 1
ATOM 1397 N N . VAL A 1 186 ? 1.192 21.781 23.469 1 89.19 186 VAL A N 1
ATOM 1398 C CA . VAL A 1 186 ? -0.14 21.797 22.875 1 89.19 186 VAL A CA 1
ATOM 1399 C C . VAL A 1 186 ? -0.986 22.891 23.516 1 89.19 186 VAL A C 1
ATOM 1401 O O . VAL A 1 186 ? -1.037 22.984 24.75 1 89.19 186 VAL A O 1
ATOM 1404 N N . ILE A 1 187 ? -1.577 23.672 22.656 1 90 187 ILE A N 1
ATOM 1405 C CA . ILE A 1 187 ? -2.451 24.734 23.125 1 90 187 ILE A CA 1
ATOM 1406 C C . ILE A 1 187 ? -3.879 24.219 23.266 1 90 187 ILE A C 1
ATOM 1408 O O . ILE A 1 187 ? -4.496 23.812 22.281 1 90 187 ILE A O 1
ATOM 1412 N N . HIS A 1 188 ? -4.48 24.266 24.406 1 87.31 188 HIS A N 1
ATOM 1413 C CA . HIS A 1 188 ? -5.82 23.75 24.656 1 87.31 188 HIS A CA 1
ATOM 1414 C C . HIS A 1 188 ? -6.852 24.859 24.688 1 87.31 188 HIS A C 1
ATOM 1416 O O . HIS A 1 188 ? -8.047 24.625 24.484 1 87.31 188 HIS A O 1
ATOM 1422 N N . ASP A 1 189 ? -6.359 26.031 25 1 89.31 189 ASP A N 1
ATOM 1423 C CA . ASP A 1 189 ? -7.234 27.203 25.062 1 89.31 189 ASP A CA 1
ATOM 1424 C C . ASP A 1 189 ? -7.605 27.688 23.656 1 89.31 189 ASP A C 1
ATOM 1426 O O . ASP A 1 189 ? -6.738 28.141 22.906 1 89.31 189 ASP A O 1
ATOM 1430 N N . SER A 1 190 ? -8.906 27.672 23.359 1 90.88 190 SER A N 1
ATOM 1431 C CA . SER A 1 190 ? -9.383 28 22.016 1 90.88 190 SER A CA 1
ATOM 1432 C C . SER A 1 190 ? -9.031 29.438 21.625 1 90.88 190 SER A C 1
ATOM 1434 O O . SER A 1 190 ? -8.703 29.703 20.469 1 90.88 190 SER A O 1
ATOM 1436 N N . GLU A 1 191 ? -9.125 30.297 22.562 1 94 191 GLU A N 1
ATOM 1437 C CA . GLU A 1 191 ? -8.812 31.703 22.266 1 94 191 GLU A CA 1
ATOM 1438 C C . GLU A 1 191 ? -7.348 31.875 21.891 1 94 191 GLU A C 1
ATOM 1440 O O . GLU A 1 191 ? -7.02 32.656 21 1 94 191 GLU A O 1
ATOM 1445 N N . LYS A 1 192 ? -6.496 31.172 22.594 1 94.38 192 LYS A N 1
ATOM 1446 C CA . LYS A 1 192 ? -5.07 31.234 22.281 1 94.38 192 LYS A CA 1
ATOM 1447 C C . LYS A 1 192 ? -4.785 30.625 20.906 1 94.38 192 LYS A C 1
ATOM 1449 O O . LYS A 1 192 ? -3.951 31.141 20.156 1 94.38 192 LYS A O 1
ATOM 1454 N N . VAL A 1 193 ? -5.434 29.562 20.594 1 94.31 193 VAL A N 1
ATOM 1455 C CA . VAL A 1 193 ? -5.289 28.922 19.297 1 94.31 193 VAL A CA 1
ATOM 1456 C C . VAL A 1 193 ? -5.695 29.891 18.188 1 94.31 193 VAL A C 1
ATOM 1458 O O . VAL A 1 193 ? -4.957 30.094 17.219 1 94.31 193 VAL A O 1
ATOM 1461 N N . LEU A 1 194 ? -6.863 30.531 18.375 1 95.81 194 LEU A N 1
ATOM 1462 C CA . LEU A 1 194 ? -7.367 31.469 17.375 1 95.81 194 LEU A CA 1
ATOM 1463 C C . LEU A 1 194 ? -6.422 32.656 17.219 1 95.81 194 LEU A C 1
ATOM 1465 O O . LEU A 1 194 ? -6.188 33.125 16.094 1 95.81 194 LEU A O 1
ATOM 1469 N N . SER A 1 195 ? -5.953 33.125 18.312 1 96.5 195 SER A N 1
ATOM 1470 C CA . SER A 1 195 ? -5.004 34.219 18.281 1 96.5 195 SER A CA 1
ATOM 1471 C C . SER A 1 195 ? -3.744 33.844 17.516 1 96.5 195 SER A C 1
ATOM 1473 O O . SER A 1 195 ? -3.225 34.656 16.734 1 96.5 195 SER A O 1
ATOM 1475 N N . GLN A 1 196 ? -3.193 32.656 17.734 1 96.56 196 GLN A N 1
ATOM 1476 C CA . GLN A 1 196 ? -2.016 32.188 17.016 1 96.56 196 GLN A CA 1
ATOM 1477 C C . GLN A 1 196 ? -2.281 32.125 15.516 1 96.56 196 GLN A C 1
ATOM 1479 O O . GLN A 1 196 ? -1.48 32.594 14.711 1 96.56 196 GLN A O 1
ATOM 1484 N N . VAL A 1 197 ? -3.4 31.516 15.141 1 96.88 197 VAL A N 1
ATOM 1485 C CA . VAL A 1 197 ? -3.754 31.391 13.734 1 96.88 197 VAL A CA 1
ATOM 1486 C C . VAL A 1 197 ? -3.842 32.781 13.094 1 96.88 197 VAL A C 1
ATOM 1488 O O . VAL A 1 197 ? -3.311 33 12 1 96.88 197 VAL A O 1
ATOM 1491 N N . ARG A 1 198 ? -4.492 33.688 13.805 1 96.25 198 ARG A N 1
ATOM 1492 C CA . ARG A 1 198 ? -4.609 35.062 13.297 1 96.25 198 ARG A CA 1
ATOM 1493 C C . ARG A 1 198 ? -3.236 35.688 13.062 1 96.25 198 ARG A C 1
ATOM 1495 O O . ARG A 1 198 ? -3.002 36.312 12.031 1 96.25 198 ARG A O 1
ATOM 1502 N N . GLN A 1 199 ? -2.389 35.469 14.023 1 96.88 199 GLN A N 1
ATOM 1503 C CA . GLN A 1 199 ? -1.035 36 13.891 1 96.88 199 GLN A CA 1
ATOM 1504 C C . GLN A 1 199 ? -0.328 35.406 12.672 1 96.88 199 GLN A C 1
ATOM 1506 O O . GLN A 1 199 ? 0.314 36.125 11.906 1 96.88 199 GLN A O 1
ATOM 1511 N N . MET A 1 200 ? -0.478 34.125 12.484 1 97.12 200 MET A N 1
ATOM 1512 C CA . MET A 1 200 ? 0.195 33.438 11.398 1 97.12 200 MET A CA 1
ATOM 1513 C C . MET A 1 200 ? -0.313 33.906 10.039 1 97.12 200 MET A C 1
ATOM 1515 O O . MET A 1 200 ? 0.479 34.188 9.141 1 97.12 200 MET A O 1
ATOM 1519 N N . ILE A 1 201 ? -1.593 34.062 9.875 1 94.56 201 ILE A N 1
ATOM 1520 C CA . ILE A 1 201 ? -2.158 34.344 8.555 1 94.56 201 ILE A CA 1
ATOM 1521 C C . ILE A 1 201 ? -2.098 35.844 8.25 1 94.56 201 ILE A C 1
ATOM 1523 O O . ILE A 1 201 ? -1.999 36.219 7.09 1 94.56 201 ILE A O 1
ATOM 1527 N N . SER A 1 202 ? -2.211 36.688 9.273 1 93.38 202 SER A N 1
ATOM 1528 C CA . SER A 1 202 ? -2.264 38.125 9.055 1 93.38 202 SER A CA 1
ATOM 1529 C C . SER A 1 202 ? -0.864 38.75 8.992 1 93.38 202 SER A C 1
ATOM 1531 O O . SER A 1 202 ? -0.616 39.656 8.219 1 93.38 202 SER A O 1
ATOM 1533 N N . HIS A 1 203 ? 0.046 38.156 9.797 1 95.38 203 HIS A N 1
ATOM 1534 C CA . HIS A 1 203 ? 1.347 38.812 9.93 1 95.38 203 HIS A CA 1
ATOM 1535 C C . HIS A 1 203 ? 2.465 37.906 9.414 1 95.38 203 HIS A C 1
ATOM 1537 O O . HIS A 1 203 ? 3.609 38.344 9.281 1 95.38 203 HIS A O 1
ATOM 1543 N N . GLY A 1 204 ? 2.17 36.688 9.227 1 96.5 204 GLY A N 1
ATOM 1544 C CA . GLY A 1 204 ? 3.207 35.75 8.797 1 96.5 204 GLY A CA 1
ATOM 1545 C C . GLY A 1 204 ? 4.25 35.469 9.867 1 96.5 204 GLY A C 1
ATOM 1546 O O . GLY A 1 204 ? 5.441 35.375 9.57 1 96.5 204 GLY A O 1
ATOM 1547 N N . LYS A 1 205 ? 3.803 35.5 11.109 1 97.69 205 LYS A N 1
ATOM 1548 C CA . LYS A 1 205 ? 4.684 35.281 12.25 1 97.69 205 LYS A CA 1
ATOM 1549 C C . LYS A 1 205 ? 4.035 34.375 13.297 1 97.69 205 LYS A C 1
ATOM 1551 O O . LYS A 1 205 ? 2.816 34.188 13.297 1 97.69 205 LYS A O 1
ATOM 1556 N N . VAL A 1 206 ? 4.863 33.812 14.141 1 97.69 206 VAL A N 1
ATOM 1557 C CA . VAL A 1 206 ? 4.387 33.062 15.305 1 97.69 206 VAL A CA 1
ATOM 1558 C C . VAL A 1 206 ? 5.281 33.344 16.516 1 97.69 206 VAL A C 1
ATOM 1560 O O . VAL A 1 206 ? 6.484 33.594 16.344 1 97.69 206 VAL A O 1
ATOM 1563 N N . THR A 1 207 ? 4.711 33.438 17.641 1 97 207 THR A N 1
ATOM 1564 C CA . THR A 1 207 ? 5.465 33.656 18.875 1 97 207 THR A CA 1
ATOM 1565 C C . THR A 1 207 ? 5.875 32.312 19.484 1 97 207 THR A C 1
ATOM 1567 O O . THR A 1 207 ? 5.023 31.484 19.797 1 97 207 THR A O 1
ATOM 1570 N N . THR A 1 208 ? 7.164 32.156 19.656 1 96.06 208 THR A N 1
ATOM 1571 C CA . THR A 1 208 ? 7.695 30.906 20.172 1 96.06 208 THR A CA 1
ATOM 1572 C C . THR A 1 208 ? 7.5 30.812 21.672 1 96.06 208 THR A C 1
ATOM 1574 O O . THR A 1 208 ? 7.094 31.781 22.312 1 96.06 208 THR A O 1
ATOM 1577 N N . LEU A 1 209 ? 7.762 29.641 22.234 1 93.31 209 LEU A N 1
ATOM 1578 C CA . LEU A 1 209 ? 7.656 29.406 23.672 1 93.31 209 LEU A CA 1
ATOM 1579 C C . LEU A 1 209 ? 8.578 30.359 24.438 1 93.31 209 LEU A C 1
ATOM 1581 O O . LEU A 1 209 ? 8.273 30.75 25.562 1 93.31 209 LEU A O 1
ATOM 1585 N N . GLU A 1 210 ? 9.609 30.719 23.75 1 91.38 210 GLU A N 1
ATOM 1586 C CA . GLU A 1 210 ? 10.586 31.609 24.375 1 91.38 210 GLU A CA 1
ATOM 1587 C C . GLU A 1 210 ? 10.156 33.062 24.25 1 91.38 210 GLU A C 1
ATOM 1589 O O . GLU A 1 210 ? 10.836 33.969 24.766 1 91.38 210 GLU A O 1
ATOM 1594 N N . GLY A 1 211 ? 9.102 33.25 23.609 1 94.06 211 GLY A N 1
ATOM 1595 C CA . GLY A 1 211 ? 8.578 34.594 23.484 1 94.06 211 GLY A CA 1
ATOM 1596 C C . GLY A 1 211 ? 9.109 35.344 22.266 1 94.06 211 GLY A C 1
ATOM 1597 O O . GLY A 1 211 ? 8.844 36.531 22.078 1 94.06 211 GLY A O 1
ATOM 1598 N N . LYS A 1 212 ? 9.812 34.656 21.453 1 95.62 212 LYS A N 1
ATOM 1599 C CA . LYS A 1 212 ? 10.375 35.25 20.234 1 95.62 212 LYS A CA 1
ATOM 1600 C C . LYS A 1 212 ? 9.398 35.156 19.062 1 95.62 212 LYS A C 1
ATOM 1602 O O . LYS A 1 212 ? 8.742 34.125 18.891 1 95.62 212 LYS A O 1
ATOM 1607 N N . GLU A 1 213 ? 9.273 36.219 18.344 1 97.12 213 GLU A N 1
ATOM 1608 C CA . GLU A 1 213 ? 8.484 36.156 17.109 1 97.12 213 GLU A CA 1
ATOM 1609 C C . GLU A 1 213 ? 9.336 35.719 15.93 1 97.12 213 GLU A C 1
ATOM 1611 O O . GLU A 1 213 ? 10.406 36.281 15.68 1 97.12 213 GLU A O 1
ATOM 1616 N N . ILE A 1 214 ? 8.938 34.719 15.305 1 96.81 214 ILE A N 1
ATOM 1617 C CA . ILE A 1 214 ? 9.68 34.25 14.141 1 96.81 214 ILE A CA 1
ATOM 1618 C C . ILE A 1 214 ? 8.781 34.281 12.906 1 96.81 214 ILE A C 1
ATOM 1620 O O . ILE A 1 214 ? 7.555 34.219 13.023 1 96.81 214 ILE A O 1
ATOM 1624 N N . SER A 1 215 ? 9.406 34.469 11.742 1 97.19 215 SER A N 1
ATOM 1625 C CA . SER A 1 215 ? 8.68 34.469 10.477 1 97.19 215 SER A CA 1
ATOM 1626 C C . SER A 1 215 ? 8.242 33.062 10.086 1 97.19 215 SER A C 1
ATOM 1628 O O . SER A 1 215 ? 8.992 32.094 10.258 1 97.19 215 SER A O 1
ATOM 1630 N N . ILE A 1 216 ? 7.043 32.938 9.57 1 96.56 216 ILE A N 1
ATOM 1631 C CA . ILE A 1 216 ? 6.543 31.688 9.047 1 96.56 216 ILE A CA 1
ATOM 1632 C C . ILE A 1 216 ? 5.746 31.938 7.766 1 96.56 216 ILE A C 1
ATOM 1634 O O . ILE A 1 216 ? 5.371 33.062 7.477 1 96.56 216 ILE A O 1
ATOM 1638 N N . LYS A 1 217 ? 5.645 30.938 6.961 1 96.19 217 LYS A N 1
ATOM 1639 C CA . LYS A 1 217 ? 4.746 30.922 5.812 1 96.19 217 LYS A CA 1
ATOM 1640 C C . LYS A 1 217 ? 3.594 29.953 6.023 1 96.19 217 LYS A C 1
ATOM 1642 O O . LYS A 1 217 ? 3.818 28.766 6.316 1 96.19 217 LYS A O 1
ATOM 1647 N N . ALA A 1 218 ? 2.377 30.453 5.906 1 96 218 ALA A N 1
ATOM 1648 C CA . ALA A 1 218 ? 1.195 29.625 6.168 1 96 218 ALA A CA 1
ATOM 1649 C C . ALA A 1 218 ? 0.405 29.375 4.887 1 96 218 ALA A C 1
ATOM 1651 O O . ALA A 1 218 ? -0.583 30.062 4.617 1 96 218 ALA A O 1
ATOM 1652 N N . ASP A 1 219 ? 0.791 28.359 4.121 1 96.12 219 ASP A N 1
ATOM 1653 C CA . ASP A 1 219 ? -0.007 27.938 2.977 1 96.12 219 ASP A CA 1
ATOM 1654 C C . ASP A 1 219 ? -1.177 27.062 3.42 1 96.12 219 ASP A C 1
ATOM 1656 O O . ASP A 1 219 ? -2.246 27.078 2.805 1 96.12 219 ASP A O 1
ATOM 1660 N N . THR A 1 220 ? -0.923 26.281 4.461 1 97.56 220 THR A N 1
ATOM 1661 C CA . THR A 1 220 ? -1.926 25.359 5.012 1 97.56 220 THR A CA 1
ATOM 1662 C C . THR A 1 220 ? -1.822 25.297 6.531 1 97.56 220 THR A C 1
ATOM 1664 O O . THR A 1 220 ? -0.722 25.328 7.086 1 97.56 220 THR A O 1
ATOM 1667 N N . ILE A 1 221 ? -2.984 25.219 7.152 1 96.81 221 ILE A N 1
ATOM 1668 C CA . ILE A 1 221 ? -3.064 25.125 8.602 1 96.81 221 ILE A CA 1
ATOM 1669 C C . ILE A 1 221 ? -3.566 23.734 9.008 1 96.81 221 ILE A C 1
ATOM 1671 O O . ILE A 1 221 ? -4.582 23.266 8.492 1 96.81 221 ILE A O 1
ATOM 1675 N N . CYS A 1 222 ? -2.869 23.109 9.891 1 95.31 222 CYS A N 1
ATOM 1676 C CA . CYS A 1 222 ? -3.248 21.781 10.328 1 95.31 222 CYS A CA 1
ATOM 1677 C C . CYS A 1 222 ? -4.121 21.844 11.578 1 95.31 222 CYS A C 1
ATOM 1679 O O . CYS A 1 222 ? -3.773 22.516 12.547 1 95.31 222 CYS A O 1
ATOM 1681 N N . LEU A 1 223 ? -5.207 21.094 11.461 1 87.38 223 LEU A N 1
ATOM 1682 C CA . LEU A 1 223 ? -6.07 20.812 12.602 1 87.38 223 LEU A CA 1
ATOM 1683 C C . LEU A 1 223 ? -5.891 19.375 13.078 1 87.38 223 LEU A C 1
ATOM 1685 O O . LEU A 1 223 ? -5.805 18.453 12.258 1 87.38 223 LEU A O 1
ATOM 1689 N N . HIS A 1 224 ? -5.582 19.156 14.344 1 75.06 224 HIS A N 1
ATOM 1690 C CA . HIS A 1 224 ? -5.477 17.781 14.805 1 75.06 224 HIS A CA 1
ATOM 1691 C C . HIS A 1 224 ? -6.844 17.203 15.164 1 75.06 224 HIS A C 1
ATOM 1693 O O . HIS A 1 224 ? -7.605 17.828 15.906 1 75.06 224 HIS A O 1
ATOM 1699 N N . GLY A 1 225 ? -7.258 16.172 14.492 1 64.19 225 GLY A N 1
ATOM 1700 C CA . GLY A 1 225 ? -8.586 15.594 14.617 1 64.19 225 GLY A CA 1
ATOM 1701 C C . GLY A 1 225 ? -8.719 14.633 15.789 1 64.19 225 GLY A C 1
ATOM 1702 O O . GLY A 1 225 ? -9.758 13.992 15.953 1 64.19 225 GLY A O 1
ATOM 1703 N N . ASP A 1 226 ? -7.77 14.422 16.594 1 60.81 226 ASP A N 1
ATOM 1704 C CA . ASP A 1 226 ? -7.727 13.273 17.484 1 60.81 226 ASP A CA 1
ATOM 1705 C C . ASP A 1 226 ? -8.422 13.578 18.812 1 60.81 226 ASP A C 1
ATOM 1707 O O . ASP A 1 226 ? -8.562 12.695 19.672 1 60.81 226 ASP A O 1
ATOM 1711 N N . ASN A 1 227 ? -8.844 14.797 18.891 1 62 227 ASN A N 1
ATOM 1712 C CA . ASN A 1 227 ? -9.445 15.039 20.203 1 62 227 ASN A CA 1
ATOM 1713 C C . ASN A 1 227 ? -10.852 15.625 20.078 1 62 227 ASN A C 1
ATOM 1715 O O . ASN A 1 227 ? -11.266 16.016 18.984 1 62 227 ASN A O 1
ATOM 1719 N N . LYS A 1 228 ? -11.742 15.266 21.078 1 64.81 228 LYS A N 1
ATOM 1720 C CA . LYS A 1 228 ? -13.117 15.75 21.156 1 64.81 228 LYS A CA 1
ATOM 1721 C C . LYS A 1 228 ? -13.188 17.25 20.875 1 64.81 228 LYS A C 1
ATOM 1723 O O . LYS A 1 228 ? -14.164 17.734 20.297 1 64.81 228 LYS A O 1
ATOM 1728 N N . ASP A 1 229 ? -12.148 17.875 21.109 1 76.31 229 ASP A N 1
ATOM 1729 C CA . ASP A 1 229 ? -12.172 19.328 21.016 1 76.31 229 ASP A CA 1
ATOM 1730 C C . ASP A 1 229 ? -11.828 19.781 19.594 1 76.31 229 ASP A C 1
ATOM 1732 O O . ASP A 1 229 ? -11.984 20.953 19.25 1 76.31 229 ASP A O 1
ATOM 1736 N N . ALA A 1 230 ? -11.469 18.828 18.797 1 78.38 230 ALA A N 1
ATOM 1737 C CA . ALA A 1 230 ? -11.008 19.141 17.453 1 78.38 230 ALA A CA 1
ATOM 1738 C C . ALA A 1 230 ? -12.148 19.719 16.594 1 78.38 230 ALA A C 1
ATOM 1740 O O . ALA A 1 230 ? -11.945 20.656 15.828 1 78.38 230 ALA A O 1
ATOM 1741 N N . LEU A 1 231 ? -13.297 19.156 16.781 1 87.31 231 LEU A N 1
ATOM 1742 C CA . LEU A 1 231 ? -14.438 19.625 16 1 87.31 231 LEU A CA 1
ATOM 1743 C C . LEU A 1 231 ? -14.758 21.078 16.328 1 87.31 231 LEU A C 1
ATOM 1745 O O . LEU A 1 231 ? -14.93 21.906 15.422 1 87.31 231 LEU A O 1
ATOM 1749 N N . LEU A 1 232 ? -14.82 21.359 17.609 1 88 232 LEU A N 1
ATOM 1750 C CA . LEU A 1 232 ? -15.117 22.719 18.031 1 88 232 LEU A CA 1
ATOM 1751 C C . LEU A 1 232 ? -14.047 23.688 17.547 1 88 232 LEU A C 1
ATOM 1753 O O . LEU A 1 232 ? -14.367 24.75 17 1 88 232 LEU A O 1
ATOM 1757 N N . LEU A 1 233 ? -12.867 23.312 17.719 1 88.88 233 LEU A N 1
ATOM 1758 C CA . LEU A 1 233 ? -11.75 24.141 17.297 1 88.88 233 LEU A CA 1
ATOM 1759 C C . LEU A 1 233 ? -11.773 24.344 15.781 1 88.88 233 LEU A C 1
ATOM 1761 O O . LEU A 1 233 ? -11.547 25.453 15.289 1 88.88 233 LEU A O 1
ATOM 1765 N N . GLY A 1 234 ? -12.07 23.281 15.07 1 90.88 234 GLY A N 1
ATOM 1766 C CA . GLY A 1 234 ? -12.172 23.359 13.625 1 90.88 234 GLY A CA 1
ATOM 1767 C C . GLY A 1 234 ? -13.234 24.344 13.156 1 90.88 234 GLY A C 1
ATOM 1768 O O . GLY A 1 234 ? -12.992 25.141 12.258 1 90.88 234 GLY A O 1
ATOM 1769 N N . LYS A 1 235 ? -14.336 24.281 13.805 1 92.69 235 LYS A N 1
ATOM 1770 C CA . LYS A 1 235 ? -15.43 25.188 13.484 1 92.69 235 LYS A CA 1
ATOM 1771 C C . LYS A 1 235 ? -15.039 26.641 13.758 1 92.69 235 LYS A C 1
ATOM 1773 O O . LYS A 1 235 ? -15.336 27.531 12.953 1 92.69 235 LYS A O 1
ATOM 1778 N N . GLN A 1 236 ? -14.422 26.812 14.836 1 94.44 236 GLN A N 1
ATOM 1779 C CA . GLN A 1 236 ? -14.031 28.172 15.242 1 94.44 236 GLN A CA 1
ATOM 1780 C C . GLN A 1 236 ? -12.992 28.734 14.289 1 94.44 236 GLN A C 1
ATOM 1782 O O . GLN A 1 236 ? -13.086 29.906 13.883 1 94.44 236 GLN A O 1
ATOM 1787 N N . ILE A 1 237 ? -12.031 27.938 13.93 1 95.38 237 ILE A N 1
ATOM 1788 C CA . ILE A 1 237 ? -10.992 28.391 13.016 1 95.38 237 ILE A CA 1
ATOM 1789 C C . ILE A 1 237 ? -11.602 28.688 11.648 1 95.38 237 ILE A C 1
ATOM 1791 O O . ILE A 1 237 ? -11.312 29.734 11.047 1 95.38 237 ILE A O 1
ATOM 1795 N N . TYR A 1 238 ? -12.422 27.828 11.195 1 95.62 238 TYR A N 1
ATOM 1796 C CA . TYR A 1 238 ? -13.086 28 9.906 1 95.62 238 TYR A CA 1
ATOM 1797 C C . TYR A 1 238 ? -13.875 29.312 9.883 1 95.62 238 TYR A C 1
ATOM 1799 O O . TYR A 1 238 ? -13.734 30.109 8.945 1 95.62 238 TYR A O 1
ATOM 1807 N N . SER A 1 239 ? -14.672 29.5 10.906 1 95.81 239 SER A N 1
ATOM 1808 C CA . SER A 1 239 ? -15.477 30.719 11 1 95.81 239 SER A CA 1
ATOM 1809 C C . SER A 1 239 ? -14.594 31.969 11.062 1 95.81 239 SER A C 1
ATOM 1811 O O . SER A 1 239 ? -14.883 32.969 10.406 1 95.81 239 SER A O 1
ATOM 1813 N N . MET A 1 240 ? -13.586 31.891 11.852 1 95.5 240 MET A N 1
ATOM 1814 C CA . MET A 1 240 ? -12.656 33 11.984 1 95.5 240 MET A CA 1
ATOM 1815 C C . MET A 1 240 ? -12.023 33.344 10.641 1 95.5 240 MET A C 1
ATOM 1817 O O . MET A 1 240 ? -11.93 34.531 10.273 1 95.5 240 MET A O 1
ATOM 1821 N N . LEU A 1 241 ? -11.586 32.344 9.898 1 95.88 241 LEU A N 1
ATOM 1822 C CA . LEU A 1 241 ? -10.969 32.562 8.594 1 95.88 241 LEU A CA 1
ATOM 1823 C C . LEU A 1 241 ? -11.938 33.25 7.645 1 95.88 241 LEU A C 1
ATOM 1825 O O . LEU A 1 241 ? -11.562 34.219 6.957 1 95.88 241 LEU A O 1
ATOM 1829 N N . LYS A 1 242 ? -13.141 32.844 7.656 1 94.44 242 LYS A N 1
ATOM 1830 C CA . LYS A 1 242 ? -14.156 33.469 6.809 1 94.44 242 LYS A CA 1
ATOM 1831 C C . LYS A 1 242 ? -14.398 34.938 7.215 1 94.44 242 LYS A C 1
ATOM 1833 O O . LYS A 1 242 ? -14.492 35.812 6.359 1 94.44 242 LYS A O 1
ATOM 1838 N N . GLU A 1 243 ? -14.492 35.094 8.461 1 94.12 243 GLU A N 1
ATOM 1839 C CA . GLU A 1 243 ? -14.719 36.438 8.984 1 94.12 243 GLU A CA 1
ATOM 1840 C C . GLU A 1 243 ? -13.57 37.375 8.625 1 94.12 243 GLU A C 1
ATOM 1842 O O . GLU A 1 243 ? -13.781 38.562 8.406 1 94.12 243 GLU A O 1
ATOM 1847 N N . GLU A 1 244 ? -12.422 36.812 8.594 1 92.88 244 GLU A N 1
ATOM 1848 C CA . GLU A 1 244 ? -11.227 37.594 8.289 1 92.88 244 GLU A CA 1
ATOM 1849 C C . GLU A 1 244 ? -11.039 37.75 6.785 1 92.88 244 GLU A C 1
ATOM 1851 O O . GLU A 1 244 ? -10.047 38.344 6.332 1 92.88 244 GLU A O 1
ATOM 1856 N N . GLY A 1 245 ? -11.938 37.156 5.98 1 93.25 245 GLY A N 1
ATOM 1857 C CA . GLY A 1 245 ? -11.953 37.375 4.543 1 93.25 245 GLY A CA 1
ATOM 1858 C C . GLY A 1 245 ? -11.156 36.344 3.77 1 93.25 245 GLY A C 1
ATOM 1859 O O . GLY A 1 245 ? -10.797 36.562 2.613 1 93.25 245 GLY A O 1
ATOM 1860 N N . PHE A 1 246 ? -10.742 35.281 4.395 1 93.94 246 PHE A N 1
ATOM 1861 C CA . PHE A 1 246 ? -10.008 34.219 3.709 1 93.94 246 PHE A CA 1
ATOM 1862 C C . PHE A 1 246 ? -10.969 33.25 3.057 1 93.94 246 PHE A C 1
ATOM 1864 O O . PHE A 1 246 ? -12.031 32.938 3.607 1 93.94 246 PHE A O 1
ATOM 1871 N N . SER A 1 247 ? -10.602 32.781 1.857 1 94.06 247 SER A N 1
ATOM 1872 C CA . SER A 1 247 ? -11.234 31.594 1.271 1 94.06 247 SER A CA 1
ATOM 1873 C C . SER A 1 247 ? -10.5 30.312 1.667 1 94.06 247 SER A C 1
ATOM 1875 O O . SER A 1 247 ? -9.281 30.234 1.561 1 94.06 247 SER A O 1
ATOM 1877 N N . VAL A 1 248 ? -11.195 29.344 2.137 1 95.31 248 VAL A N 1
ATOM 1878 C CA . VAL A 1 248 ? -10.617 28.062 2.525 1 95.31 248 VAL A CA 1
ATOM 1879 C C . VAL A 1 248 ? -10.648 27.109 1.338 1 95.31 248 VAL A C 1
ATOM 1881 O O . VAL A 1 248 ? -11.719 26.609 0.954 1 95.31 248 VAL A O 1
ATOM 1884 N N . GLN A 1 249 ? -9.484 26.859 0.773 1 95.56 249 GLN A N 1
ATOM 1885 C CA . GLN A 1 249 ? -9.359 26.047 -0.424 1 95.56 249 GLN A CA 1
ATOM 1886 C C . GLN A 1 249 ? -8.055 25.25 -0.406 1 95.56 249 GLN A C 1
ATOM 1888 O O . GLN A 1 249 ? -7.047 25.703 0.133 1 95.56 249 GLN A O 1
ATOM 1893 N N . SER A 1 250 ? -8.102 24.078 -0.997 1 95.88 250 SER A N 1
ATOM 1894 C CA . SER A 1 250 ? -6.895 23.266 -1.085 1 95.88 250 SER A CA 1
ATOM 1895 C C . SER A 1 250 ? -5.824 23.938 -1.93 1 95.88 250 SER A C 1
ATOM 1897 O O . SER A 1 250 ? -6.137 24.766 -2.793 1 95.88 250 SER A O 1
ATOM 1899 N N . VAL A 1 251 ? -4.582 23.656 -1.677 1 86 251 VAL A N 1
ATOM 1900 C CA . VAL A 1 251 ? -3.434 24.281 -2.32 1 86 251 VAL A CA 1
ATOM 1901 C C . VAL A 1 251 ? -3.467 24.016 -3.822 1 86 251 VAL A C 1
ATOM 1903 O O . VAL A 1 251 ? -2.928 24.781 -4.613 1 86 251 VAL A O 1
ATOM 1906 N N . ALA A 1 252 ? -3.988 22.891 -4.262 1 64.94 252 ALA A N 1
ATOM 1907 C CA . ALA A 1 252 ? -3.984 22.547 -5.684 1 64.94 252 ALA A CA 1
ATOM 1908 C C . ALA A 1 252 ? -4.699 23.625 -6.504 1 64.94 252 ALA A C 1
ATOM 1910 O O . ALA A 1 252 ? -4.414 23.797 -7.691 1 64.94 252 ALA A O 1
ATOM 1911 N N . ARG A 1 253 ? -5.574 24.25 -5.953 1 62.06 253 ARG A N 1
ATOM 1912 C CA . ARG A 1 253 ? -6.453 25.172 -6.66 1 62.06 253 ARG A CA 1
ATOM 1913 C C . ARG A 1 253 ? -5.836 26.562 -6.727 1 62.06 253 ARG A C 1
ATOM 1915 O O . ARG A 1 253 ? -6.434 27.484 -7.277 1 62.06 253 ARG A O 1
ATOM 1922 N N . TRP A 1 254 ? -4.605 26.547 -6.145 1 58 254 TRP A N 1
ATOM 1923 C CA . TRP A 1 254 ? -4.02 27.891 -6.156 1 58 254 TRP A CA 1
ATOM 1924 C C . TRP A 1 254 ? -3.48 28.234 -7.543 1 58 254 TRP A C 1
ATOM 1926 O O . TRP A 1 254 ? -3.334 29.406 -7.883 1 58 254 TRP A O 1
ATOM 1936 N N . LYS A 1 255 ? -3.09 27.125 -8.289 1 49.41 255 LYS A N 1
ATOM 1937 C CA . LYS A 1 255 ? -2.572 27.406 -9.625 1 49.41 255 LYS A CA 1
ATOM 1938 C C . LYS A 1 255 ? -3.709 27.578 -10.625 1 49.41 255 LYS A C 1
ATOM 1940 O O . LYS A 1 255 ? -3.467 27.781 -11.82 1 49.41 255 LYS A O 1
ATOM 1945 N N . GLN A 1 256 ? -4.914 27.219 -10.281 1 38.75 256 GLN A N 1
ATOM 1946 C CA . GLN A 1 256 ? -5.914 27.578 -11.281 1 38.75 256 GLN A CA 1
ATOM 1947 C C . GLN A 1 256 ? -6.34 29.031 -11.117 1 38.75 256 GLN A C 1
ATOM 1949 O O . GLN A 1 256 ? -6.398 29.547 -10 1 38.75 256 GLN A O 1
ATOM 1954 N N . MET B 1 1 ? 6.035 -23.078 -31.953 1 70.38 1 MET B N 1
ATOM 1955 C CA . MET B 1 1 ? 6.477 -23.484 -30.625 1 70.38 1 MET B CA 1
ATOM 1956 C C . MET B 1 1 ? 5.441 -23.109 -29.562 1 70.38 1 MET B C 1
ATOM 1958 O O . MET B 1 1 ? 4.859 -22.016 -29.625 1 70.38 1 MET B O 1
ATOM 1962 N N . LYS B 1 2 ? 5.016 -24.078 -28.734 1 88.5 2 LYS B N 1
ATOM 1963 C CA . LYS B 1 2 ? 4.055 -23.812 -27.672 1 88.5 2 LYS B CA 1
ATOM 1964 C C . LYS B 1 2 ? 4.688 -22.969 -26.562 1 88.5 2 LYS B C 1
ATOM 1966 O O . LYS B 1 2 ? 5.895 -23.047 -26.344 1 88.5 2 LYS B O 1
ATOM 1971 N N . THR B 1 3 ? 3.957 -22.062 -25.969 1 93.44 3 THR B N 1
ATOM 1972 C CA . THR B 1 3 ? 4.449 -21.172 -24.922 1 93.44 3 THR B CA 1
ATOM 1973 C C . THR B 1 3 ? 3.834 -21.547 -23.562 1 93.44 3 THR B C 1
ATOM 1975 O O . THR B 1 3 ? 2.688 -21.984 -23.5 1 93.44 3 THR B O 1
ATOM 1978 N N . ILE B 1 4 ? 4.637 -21.406 -22.594 1 95.19 4 ILE B N 1
ATOM 1979 C CA . ILE B 1 4 ? 4.184 -21.641 -21.219 1 95.19 4 ILE B CA 1
ATOM 1980 C C . ILE B 1 4 ? 4.824 -20.609 -20.297 1 95.19 4 ILE B C 1
ATOM 1982 O O . ILE B 1 4 ? 5.984 -20.234 -20.469 1 95.19 4 ILE B O 1
ATOM 1986 N N . ASP B 1 5 ? 4.07 -20.094 -19.422 1 97.19 5 ASP B N 1
ATOM 1987 C CA . ASP B 1 5 ? 4.602 -19.234 -18.359 1 97.19 5 ASP B CA 1
ATOM 1988 C C . ASP B 1 5 ? 5.035 -20.062 -17.156 1 97.19 5 ASP B C 1
ATOM 1990 O O . ASP B 1 5 ? 4.328 -20.969 -16.734 1 97.19 5 ASP B O 1
ATOM 1994 N N . LEU B 1 6 ? 6.164 -19.797 -16.656 1 96.56 6 LEU B N 1
ATOM 1995 C CA . LEU B 1 6 ? 6.66 -20.328 -15.406 1 96.56 6 LEU B CA 1
ATOM 1996 C C . LEU B 1 6 ? 6.762 -19.234 -14.344 1 96.56 6 LEU B C 1
ATOM 1998 O O . LEU B 1 6 ? 7.527 -18.281 -14.5 1 96.56 6 LEU B O 1
ATOM 2002 N N . ASN B 1 7 ? 5.938 -19.438 -13.25 1 96.62 7 ASN B N 1
ATOM 2003 C CA . ASN B 1 7 ? 5.93 -18.375 -12.25 1 96.62 7 ASN B CA 1
ATOM 2004 C C . ASN B 1 7 ? 6.371 -18.891 -10.883 1 96.62 7 ASN B C 1
ATOM 2006 O O . ASN B 1 7 ? 6.32 -20.094 -10.617 1 96.62 7 ASN B O 1
ATOM 2010 N N . CYS B 1 8 ? 6.84 -17.938 -10.062 1 95.44 8 CYS B N 1
ATOM 2011 C CA . CYS B 1 8 ? 7.328 -18.266 -8.734 1 95.44 8 CYS B CA 1
ATOM 2012 C C . CYS B 1 8 ? 7.012 -17.156 -7.738 1 95.44 8 CYS B C 1
ATOM 2014 O O . CYS B 1 8 ? 7.113 -15.977 -8.07 1 95.44 8 CYS B O 1
ATOM 2016 N N . ASP B 1 9 ? 6.551 -17.594 -6.562 1 95.56 9 ASP B N 1
ATOM 2017 C CA . ASP B 1 9 ? 6.355 -16.641 -5.477 1 95.56 9 ASP B CA 1
ATOM 2018 C C . ASP B 1 9 ? 7.691 -16.219 -4.879 1 95.56 9 ASP B C 1
ATOM 2020 O O . ASP B 1 9 ? 8.453 -17.047 -4.375 1 95.56 9 ASP B O 1
ATOM 2024 N N . LEU B 1 10 ? 7.98 -14.938 -4.984 1 95.62 10 LEU B N 1
ATOM 2025 C CA . LEU B 1 10 ? 9.234 -14.398 -4.477 1 95.62 10 LEU B CA 1
ATOM 2026 C C . LEU B 1 10 ? 8.992 -13.188 -3.578 1 95.62 10 LEU B C 1
ATOM 2028 O O . LEU B 1 10 ? 7.84 -12.828 -3.322 1 95.62 10 LEU B O 1
ATOM 2032 N N . GLY B 1 11 ? 10.102 -12.633 -3.041 1 96.56 11 GLY B N 1
ATOM 2033 C CA . GLY B 1 11 ? 9.984 -11.461 -2.184 1 96.56 11 GLY B CA 1
ATOM 2034 C C . GLY B 1 11 ? 9.258 -11.742 -0.886 1 96.56 11 GLY B C 1
ATOM 2035 O O . GLY B 1 11 ? 8.531 -10.883 -0.38 1 96.56 11 GLY B O 1
ATOM 2036 N N . GLU B 1 12 ? 9.445 -12.898 -0.331 1 96.38 12 GLU B N 1
ATOM 2037 C CA . GLU B 1 12 ? 8.641 -13.312 0.817 1 96.38 12 GLU B CA 1
ATOM 2038 C C . GLU B 1 12 ? 9.453 -13.234 2.109 1 96.38 12 GLU B C 1
ATOM 2040 O O . GLU B 1 12 ? 9 -13.703 3.156 1 96.38 12 GLU B O 1
ATOM 2045 N N . SER B 1 13 ? 10.742 -12.68 2.006 1 96.06 13 SER B N 1
ATOM 2046 C CA . SER B 1 13 ? 11.523 -12.398 3.207 1 96.06 13 SER B CA 1
ATOM 2047 C C . SER B 1 13 ? 10.914 -11.242 4.004 1 96.06 13 SER B C 1
ATOM 2049 O O . SER B 1 13 ? 10.008 -10.562 3.523 1 96.06 13 SER B O 1
ATOM 2051 N N . PHE B 1 14 ? 11.422 -11.078 5.246 1 95.88 14 PHE B N 1
ATOM 2052 C CA . PHE B 1 14 ? 10.898 -10.031 6.109 1 95.88 14 PHE B CA 1
ATOM 2053 C C . PHE B 1 14 ? 11.93 -9.625 7.156 1 95.88 14 PHE B C 1
ATOM 2055 O O . PHE B 1 14 ? 12.398 -10.469 7.93 1 95.88 14 PHE B O 1
ATOM 2062 N N . GLY B 1 15 ? 12.211 -8.305 7.191 1 94.12 15 GLY B N 1
ATOM 2063 C CA . GLY B 1 15 ? 13.227 -7.875 8.141 1 94.12 15 GLY B CA 1
ATOM 2064 C C . GLY B 1 15 ? 14.523 -8.648 8.008 1 94.12 15 GLY B C 1
ATOM 2065 O O . GLY B 1 15 ? 15.086 -8.758 6.918 1 94.12 15 GLY B O 1
ATOM 2066 N N . PRO B 1 16 ? 14.961 -9.227 9.109 1 93.44 16 PRO B N 1
ATOM 2067 C CA . PRO B 1 16 ? 16.219 -9.977 9.062 1 93.44 16 PRO B CA 1
ATOM 2068 C C . PRO B 1 16 ? 16.031 -11.414 8.586 1 93.44 16 PRO B C 1
ATOM 2070 O O . PRO B 1 16 ? 17 -12.148 8.414 1 93.44 16 PRO B O 1
ATOM 2073 N N . TYR B 1 17 ? 14.773 -11.836 8.461 1 93.38 17 TYR B N 1
ATOM 2074 C CA . TYR B 1 17 ? 14.469 -13.211 8.102 1 93.38 17 TYR B CA 1
ATOM 2075 C C . TYR B 1 17 ? 14.5 -13.398 6.586 1 93.38 17 TYR B C 1
ATOM 2077 O O . TYR B 1 17 ? 13.906 -12.609 5.848 1 93.38 17 TYR B O 1
ATOM 2085 N N . LYS B 1 18 ? 15.258 -14.383 6.176 1 92.12 18 LYS B N 1
ATOM 2086 C CA . LYS B 1 18 ? 15.367 -14.688 4.754 1 92.12 18 LYS B CA 1
ATOM 2087 C C . LYS B 1 18 ? 14.664 -15.992 4.41 1 92.12 18 LYS B C 1
ATOM 2089 O O . LYS B 1 18 ? 14.844 -17 5.105 1 92.12 18 LYS B O 1
ATOM 2094 N N . ILE B 1 19 ? 13.812 -15.922 3.432 1 89.81 19 ILE B N 1
ATOM 2095 C CA . ILE B 1 19 ? 13.18 -17.141 2.922 1 89.81 19 ILE B CA 1
ATOM 2096 C C . ILE B 1 19 ? 13.383 -17.234 1.412 1 89.81 19 ILE B C 1
ATOM 2098 O O . ILE B 1 19 ? 13.328 -16.219 0.708 1 89.81 19 ILE B O 1
ATOM 2102 N N . GLY B 1 20 ? 13.766 -18.438 0.972 1 85.5 20 GLY B N 1
ATOM 2103 C CA . GLY B 1 20 ? 13.93 -18.719 -0.447 1 85.5 20 GLY B CA 1
ATOM 2104 C C . GLY B 1 20 ? 15.258 -18.219 -1.002 1 85.5 20 GLY B C 1
ATOM 2105 O O . GLY B 1 20 ? 16.141 -17.828 -0.244 1 85.5 20 GLY B O 1
ATOM 2106 N N . ASN B 1 21 ? 15.453 -18.438 -2.254 1 88.06 21 ASN B N 1
ATOM 2107 C CA . ASN B 1 21 ? 16.625 -18 -3.012 1 88.06 21 ASN B CA 1
ATOM 2108 C C . ASN B 1 21 ? 16.219 -17.25 -4.277 1 88.06 21 ASN B C 1
ATOM 2110 O O . ASN B 1 21 ? 16.516 -17.688 -5.387 1 88.06 21 ASN B O 1
ATOM 2114 N N . ASP B 1 22 ? 15.75 -16.062 -4.031 1 92.38 22 ASP B N 1
ATOM 2115 C CA . ASP B 1 22 ? 15.125 -15.281 -5.098 1 92.38 22 ASP B CA 1
ATOM 2116 C C . ASP B 1 22 ? 16.094 -15.055 -6.254 1 92.38 22 ASP B C 1
ATOM 2118 O O . ASP B 1 22 ? 15.75 -15.289 -7.414 1 92.38 22 ASP B O 1
ATOM 2122 N N . GLU B 1 23 ? 17.312 -14.703 -5.957 1 92.94 23 GLU B N 1
ATOM 2123 C CA . GLU B 1 23 ? 18.297 -14.359 -6.969 1 92.94 23 GLU B CA 1
ATOM 2124 C C . GLU B 1 23 ? 18.656 -15.57 -7.832 1 92.94 23 GLU B C 1
ATOM 2126 O O . GLU B 1 23 ? 18.953 -15.43 -9.023 1 92.94 23 GLU B O 1
ATOM 2131 N N . LYS B 1 24 ? 18.594 -16.719 -7.254 1 92.12 24 LYS B N 1
ATOM 2132 C CA . LYS B 1 24 ? 19.016 -17.906 -7.973 1 92.12 24 LYS B CA 1
ATOM 2133 C C . LYS B 1 24 ? 17.875 -18.484 -8.805 1 92.12 24 LYS B C 1
ATOM 2135 O O . LYS B 1 24 ? 18.109 -19.125 -9.828 1 92.12 24 LYS B O 1
ATOM 2140 N N . ILE B 1 25 ? 16.641 -18.203 -8.43 1 93.12 25 ILE B N 1
ATOM 2141 C CA . ILE B 1 25 ? 15.492 -18.812 -9.078 1 93.12 25 ILE B CA 1
ATOM 2142 C C . ILE B 1 25 ? 15.047 -17.953 -10.258 1 93.12 25 ILE B C 1
ATOM 2144 O O . ILE B 1 25 ? 14.547 -18.469 -11.258 1 93.12 25 ILE B O 1
ATOM 2148 N N . ILE B 1 26 ? 15.227 -16.656 -10.172 1 94.5 26 ILE B N 1
ATOM 2149 C CA . ILE B 1 26 ? 14.617 -15.664 -11.047 1 94.5 26 ILE B CA 1
ATOM 2150 C C . ILE B 1 26 ? 15.039 -15.914 -12.492 1 94.5 26 ILE B C 1
ATOM 2152 O O . ILE B 1 26 ? 14.25 -15.711 -13.414 1 94.5 26 ILE B O 1
ATOM 2156 N N . PRO B 1 27 ? 16.297 -16.469 -12.758 1 93.19 27 PRO B N 1
ATOM 2157 C CA . PRO B 1 27 ? 16.703 -16.688 -14.148 1 93.19 27 PRO B CA 1
ATOM 2158 C C . PRO B 1 27 ? 15.922 -17.828 -14.812 1 93.19 27 PRO B C 1
ATOM 2160 O O . PRO B 1 27 ? 15.984 -17.984 -16.031 1 93.19 27 PRO B O 1
ATOM 2163 N N . TYR B 1 28 ? 15.203 -18.609 -14.062 1 93.5 28 TYR B N 1
ATOM 2164 C CA . TYR B 1 28 ? 14.562 -19.797 -14.602 1 93.5 28 TYR B CA 1
ATOM 2165 C C . TYR B 1 28 ? 13.055 -19.609 -14.711 1 93.5 28 TYR B C 1
ATOM 2167 O O . TYR B 1 28 ? 12.336 -20.547 -15.062 1 93.5 28 TYR B O 1
ATOM 2175 N N . VAL B 1 29 ? 12.547 -18.391 -14.391 1 95.75 29 VAL B N 1
ATOM 2176 C CA . VAL B 1 29 ? 11.109 -18.141 -14.461 1 95.75 29 VAL B CA 1
ATOM 2177 C C . VAL B 1 29 ? 10.828 -16.953 -15.375 1 95.75 29 VAL B C 1
ATOM 217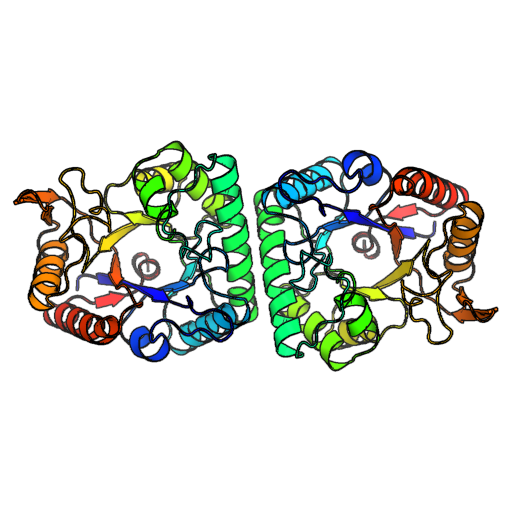9 O O . VAL B 1 29 ? 11.727 -16.156 -15.656 1 95.75 29 VAL B O 1
ATOM 2182 N N . SER B 1 30 ? 9.578 -16.906 -15.867 1 97.25 30 SER B N 1
ATOM 2183 C CA . SER B 1 30 ? 9.188 -15.805 -16.75 1 97.25 30 SER B CA 1
ATOM 2184 C C . SER B 1 30 ? 8.344 -14.773 -16.016 1 97.25 30 SER B C 1
ATOM 2186 O O . SER B 1 30 ? 8.188 -13.641 -16.484 1 97.25 30 SER B O 1
ATOM 2188 N N . SER B 1 31 ? 7.773 -15.156 -14.875 1 97.56 31 SER B N 1
ATOM 2189 C CA . SER B 1 31 ? 6.949 -14.273 -14.047 1 97.56 31 SER B CA 1
ATOM 2190 C C . SER B 1 31 ? 7.203 -14.523 -12.562 1 97.56 31 SER B C 1
ATOM 2192 O O . SER B 1 31 ? 7.488 -15.648 -12.156 1 97.56 31 SER B O 1
ATOM 2194 N N . ILE B 1 32 ? 7.102 -13.484 -11.805 1 97.19 32 ILE B N 1
ATOM 2195 C CA . ILE B 1 32 ? 7.223 -13.656 -10.359 1 97.19 32 ILE B CA 1
ATOM 2196 C C . ILE B 1 32 ? 6.043 -12.984 -9.656 1 97.19 32 ILE B C 1
ATOM 2198 O O . ILE B 1 32 ? 5.512 -11.984 -10.148 1 97.19 32 ILE B O 1
ATOM 2202 N N . ASN B 1 33 ? 5.586 -13.547 -8.594 1 97.75 33 ASN B N 1
ATOM 2203 C CA . ASN B 1 33 ? 4.586 -12.984 -7.688 1 97.75 33 ASN B CA 1
ATOM 2204 C C . ASN B 1 33 ? 5.223 -12.445 -6.41 1 97.75 33 ASN B C 1
ATOM 2206 O O . ASN B 1 33 ? 5.734 -13.211 -5.594 1 97.75 33 ASN B O 1
ATOM 2210 N N . ILE B 1 34 ? 5.191 -11.148 -6.238 1 98.44 34 ILE B N 1
ATOM 2211 C CA . ILE B 1 34 ? 5.934 -10.523 -5.145 1 98.44 34 ILE B CA 1
ATOM 2212 C C . ILE B 1 34 ? 5.004 -10.297 -3.955 1 98.44 34 ILE B C 1
ATOM 2214 O O . ILE B 1 34 ? 3.939 -9.688 -4.098 1 98.44 34 ILE B O 1
ATOM 2218 N N . ALA B 1 35 ? 5.418 -10.789 -2.779 1 98.31 35 ALA B N 1
ATOM 2219 C CA . ALA B 1 35 ? 4.664 -10.562 -1.549 1 98.31 35 ALA B CA 1
ATOM 2220 C C . ALA B 1 35 ? 4.504 -9.07 -1.273 1 98.31 35 ALA B C 1
ATOM 2222 O O . ALA B 1 35 ? 5.441 -8.289 -1.458 1 98.31 35 ALA B O 1
ATOM 2223 N N . CYS B 1 36 ? 3.322 -8.703 -0.745 1 98.75 36 CYS B N 1
ATOM 2224 C CA . CYS B 1 36 ? 2.994 -7.285 -0.699 1 98.75 36 CYS B CA 1
ATOM 2225 C C . CYS B 1 36 ? 2.906 -6.793 0.74 1 98.75 36 CYS B C 1
ATOM 2227 O O . CYS B 1 36 ? 2.334 -5.734 1.004 1 98.75 36 CYS B O 1
ATOM 2229 N N . GLY B 1 37 ? 3.35 -7.605 1.682 1 97.81 37 GLY B N 1
ATOM 2230 C CA . GLY B 1 37 ? 3.504 -7.062 3.021 1 97.81 37 GLY B CA 1
ATOM 2231 C C . GLY B 1 37 ? 2.586 -7.715 4.039 1 97.81 37 GLY B C 1
ATOM 2232 O O . GLY B 1 37 ? 2.828 -7.629 5.246 1 97.81 37 GLY B O 1
ATOM 2233 N N . PHE B 1 38 ? 1.467 -8.367 3.623 1 98.12 38 PHE B N 1
ATOM 2234 C CA . PHE B 1 38 ? 0.493 -8.891 4.574 1 98.12 38 PHE B CA 1
ATOM 2235 C C . PHE B 1 38 ? 0.871 -10.297 5.016 1 98.12 38 PHE B C 1
ATOM 2237 O O . PHE B 1 38 ? 0.946 -10.578 6.215 1 98.12 38 PHE B O 1
ATOM 2244 N N . HIS B 1 39 ? 1.159 -11.203 4.09 1 97.75 39 HIS B N 1
ATOM 2245 C CA . HIS B 1 39 ? 1.552 -12.547 4.504 1 97.75 39 HIS B CA 1
ATOM 2246 C C . HIS B 1 39 ? 3.066 -12.664 4.641 1 97.75 39 HIS B C 1
ATOM 2248 O O . HIS B 1 39 ? 3.566 -13.562 5.32 1 97.75 39 HIS B O 1
ATOM 2254 N N . ALA B 1 40 ? 3.736 -11.828 3.875 1 97.12 40 ALA B N 1
ATOM 2255 C CA . ALA B 1 40 ? 5.195 -11.734 3.848 1 97.12 40 ALA B CA 1
ATOM 2256 C C . ALA B 1 40 ? 5.652 -10.5 3.074 1 97.12 40 ALA B C 1
ATOM 2258 O O . ALA B 1 40 ? 4.824 -9.742 2.561 1 97.12 40 ALA B O 1
ATOM 2259 N N . GLY B 1 41 ? 6.973 -10.305 3.086 1 97.5 41 GLY B N 1
ATOM 2260 C CA . GLY B 1 41 ? 7.5 -9.148 2.377 1 97.5 41 GLY B CA 1
ATOM 2261 C C . GLY B 1 41 ? 7.414 -7.867 3.18 1 97.5 41 GLY B C 1
ATOM 2262 O O . GLY B 1 41 ? 6.465 -7.672 3.945 1 97.5 41 GLY B O 1
ATOM 2263 N N . ASP B 1 42 ? 8.352 -7.035 3.088 1 97.88 42 ASP B N 1
ATOM 2264 C CA . ASP B 1 42 ? 8.352 -5.676 3.617 1 97.88 42 ASP B CA 1
ATOM 2265 C C . ASP B 1 42 ? 8.812 -4.676 2.561 1 97.88 42 ASP B C 1
ATOM 2267 O O . ASP B 1 42 ? 9.203 -5.062 1.458 1 97.88 42 ASP B O 1
ATOM 2271 N N . PRO B 1 43 ? 8.664 -3.408 2.855 1 98.56 43 PRO B N 1
ATOM 2272 C CA . PRO B 1 43 ? 8.977 -2.434 1.809 1 98.56 43 PRO B CA 1
ATOM 2273 C C . PRO B 1 43 ? 10.367 -2.621 1.218 1 98.56 43 PRO B C 1
ATOM 2275 O O . PRO B 1 43 ? 10.555 -2.5 0.004 1 98.56 43 PRO B O 1
ATOM 2278 N N . ALA B 1 44 ? 11.328 -2.951 2.014 1 98.31 44 ALA B N 1
ATOM 2279 C CA . ALA B 1 44 ? 12.695 -3.145 1.533 1 98.31 44 ALA B CA 1
ATOM 2280 C C . ALA B 1 44 ? 12.789 -4.367 0.622 1 98.31 44 ALA B C 1
ATOM 2282 O O . ALA B 1 44 ? 13.445 -4.324 -0.418 1 98.31 44 ALA B O 1
ATOM 2283 N N . VAL B 1 45 ? 12.148 -5.41 0.99 1 98.31 45 VAL B N 1
ATOM 2284 C CA . VAL B 1 45 ? 12.148 -6.652 0.222 1 98.31 45 VAL B CA 1
ATOM 2285 C C . VAL B 1 45 ? 11.43 -6.441 -1.106 1 98.31 45 VAL B C 1
ATOM 2287 O O . VAL B 1 45 ? 11.891 -6.906 -2.152 1 98.31 45 VAL B O 1
ATOM 2290 N N . MET B 1 46 ? 10.32 -5.738 -1.038 1 98.75 46 MET B N 1
ATOM 2291 C CA . MET B 1 46 ? 9.578 -5.441 -2.26 1 98.75 46 MET B CA 1
ATOM 2292 C C . MET B 1 46 ? 10.445 -4.676 -3.25 1 98.75 46 MET B C 1
ATOM 2294 O O . MET B 1 46 ? 10.516 -5.031 -4.43 1 98.75 46 MET B O 1
ATOM 2298 N N . GLU B 1 47 ? 11.094 -3.639 -2.758 1 98.69 47 GLU B N 1
ATOM 2299 C CA . GLU B 1 47 ? 11.953 -2.84 -3.629 1 98.69 47 GLU B CA 1
ATOM 2300 C C . GLU B 1 47 ? 13.047 -3.697 -4.266 1 98.69 47 GLU B C 1
ATOM 2302 O O . GLU B 1 47 ? 13.25 -3.654 -5.48 1 98.69 47 GLU B O 1
ATOM 2307 N N . ARG B 1 48 ? 13.711 -4.469 -3.461 1 98.06 48 ARG B N 1
ATOM 2308 C CA . ARG B 1 48 ? 14.805 -5.309 -3.938 1 98.06 48 ARG B CA 1
ATOM 2309 C C . ARG B 1 48 ? 14.312 -6.297 -4.992 1 98.06 48 ARG B C 1
ATOM 2311 O O . ARG B 1 48 ? 14.984 -6.523 -6 1 98.06 48 ARG B O 1
ATOM 2318 N N . THR B 1 49 ? 13.211 -6.875 -4.75 1 98.38 49 THR B N 1
ATOM 2319 C CA . THR B 1 49 ? 12.68 -7.895 -5.652 1 98.38 49 THR B CA 1
ATOM 2320 C C . THR B 1 49 ? 12.25 -7.277 -6.977 1 98.38 49 THR B C 1
ATOM 2322 O O . THR B 1 49 ? 12.453 -7.863 -8.039 1 98.38 49 THR B O 1
ATOM 2325 N N . VAL B 1 50 ? 11.664 -6.086 -6.922 1 98.75 50 VAL B N 1
ATOM 2326 C CA . VAL B 1 50 ? 11.289 -5.367 -8.133 1 98.75 50 VAL B CA 1
ATOM 2327 C C . VAL B 1 50 ? 12.531 -5.066 -8.969 1 98.75 50 VAL B C 1
ATOM 2329 O O . VAL B 1 50 ? 12.539 -5.281 -10.188 1 98.75 50 VAL B O 1
ATOM 2332 N N . ARG B 1 51 ? 13.531 -4.629 -8.305 1 98.38 51 ARG B N 1
ATOM 2333 C CA . ARG B 1 51 ? 14.773 -4.328 -9.008 1 98.38 51 ARG B CA 1
ATOM 2334 C C . ARG B 1 51 ? 15.375 -5.59 -9.625 1 98.38 51 ARG B C 1
ATOM 2336 O O . ARG B 1 51 ? 15.852 -5.566 -10.758 1 98.38 51 ARG B O 1
ATOM 2343 N N . LEU B 1 52 ? 15.344 -6.633 -8.867 1 98 52 LEU B N 1
ATOM 2344 C CA . LEU B 1 52 ? 15.844 -7.918 -9.344 1 98 52 LEU B CA 1
ATOM 2345 C C . LEU B 1 52 ? 15.07 -8.375 -10.578 1 98 52 LEU B C 1
ATOM 2347 O O . LEU B 1 52 ? 15.672 -8.852 -11.547 1 98 52 LEU B O 1
ATOM 2351 N N . ALA B 1 53 ? 13.789 -8.266 -10.508 1 98.12 53 ALA B N 1
ATOM 2352 C CA . ALA B 1 53 ? 12.945 -8.633 -11.641 1 98.12 53 ALA B CA 1
ATOM 2353 C C . ALA B 1 53 ? 13.281 -7.793 -12.875 1 98.12 53 ALA B C 1
ATOM 2355 O O . ALA B 1 53 ? 13.398 -8.32 -13.977 1 98.12 53 ALA B O 1
ATOM 2356 N N . LYS B 1 54 ? 13.422 -6.492 -12.695 1 97.94 54 LYS B N 1
ATOM 2357 C CA . LYS B 1 54 ? 13.773 -5.578 -13.781 1 97.94 54 LYS B CA 1
ATOM 2358 C C . LYS B 1 54 ? 15.094 -5.984 -14.43 1 97.94 54 LYS B C 1
ATOM 2360 O O . LYS B 1 54 ? 15.18 -6.078 -15.656 1 97.94 54 LYS B O 1
ATOM 2365 N N . GLU B 1 55 ? 16.062 -6.258 -13.609 1 97.75 55 GLU B N 1
ATOM 2366 C CA . GLU B 1 55 ? 17.391 -6.617 -14.086 1 97.75 55 GLU B CA 1
ATOM 2367 C C . GLU B 1 55 ? 17.359 -7.906 -14.898 1 97.75 55 GLU B C 1
ATOM 2369 O O . GLU B 1 55 ? 18.172 -8.102 -15.797 1 97.75 55 GLU B O 1
ATOM 2374 N N . ASN B 1 56 ? 16.422 -8.797 -14.633 1 97.25 56 ASN B N 1
ATOM 2375 C CA . ASN B 1 56 ? 16.375 -10.109 -15.273 1 97.25 56 ASN B CA 1
ATOM 2376 C C . ASN B 1 56 ? 15.289 -10.18 -16.328 1 97.25 56 ASN B C 1
ATOM 2378 O O . ASN B 1 56 ? 15.102 -11.211 -16.969 1 97.25 56 ASN B O 1
ATOM 2382 N N . GLY B 1 57 ? 14.523 -9.156 -16.453 1 96.56 57 GLY B N 1
ATOM 2383 C CA . GLY B 1 57 ? 13.508 -9.07 -17.5 1 96.56 57 GLY B CA 1
ATOM 2384 C C . GLY B 1 57 ? 12.328 -9.984 -17.266 1 96.56 57 GLY B C 1
ATOM 2385 O O . GLY B 1 57 ? 11.75 -10.523 -18.203 1 96.56 57 GLY B O 1
ATOM 2386 N N . VAL B 1 58 ? 12.031 -10.305 -16.031 1 97.25 58 VAL B N 1
ATOM 2387 C CA . VAL B 1 58 ? 10.891 -11.156 -15.719 1 97.25 58 VAL B CA 1
ATOM 2388 C C . VAL B 1 58 ? 9.672 -10.289 -15.398 1 97.25 58 VAL B C 1
ATOM 2390 O O . VAL B 1 58 ? 9.812 -9.164 -14.922 1 97.25 58 VAL B O 1
ATOM 2393 N N . SER B 1 59 ? 8.453 -10.789 -15.656 1 98 59 SER B N 1
ATOM 2394 C CA . SER B 1 59 ? 7.219 -10.047 -15.414 1 98 59 SER B CA 1
ATOM 2395 C C . SER B 1 59 ? 6.844 -10.055 -13.938 1 98 59 SER B C 1
ATOM 2397 O O . SER B 1 59 ? 6.977 -11.078 -13.266 1 98 59 SER B O 1
ATOM 2399 N N . ILE B 1 60 ? 6.387 -8.953 -13.477 1 98.44 60 ILE B N 1
ATOM 2400 C CA . ILE B 1 60 ? 6.094 -8.773 -12.062 1 98.44 60 ILE B CA 1
ATOM 2401 C C . ILE B 1 60 ? 4.59 -8.883 -11.828 1 98.44 60 ILE B C 1
ATOM 2403 O O . ILE B 1 60 ? 3.801 -8.258 -12.539 1 98.44 60 ILE B O 1
ATOM 2407 N N . GLY B 1 61 ? 4.23 -9.656 -10.883 1 98.62 61 GLY B N 1
ATOM 2408 C CA . GLY B 1 61 ? 2.869 -9.688 -10.375 1 98.62 61 GLY B CA 1
ATOM 2409 C C . GLY B 1 61 ? 2.783 -9.43 -8.883 1 98.62 61 GLY B C 1
ATOM 2410 O O . GLY B 1 61 ? 3.75 -9.656 -8.156 1 98.62 61 GLY B O 1
ATOM 2411 N N . ALA B 1 62 ? 1.639 -8.914 -8.438 1 98.88 62 ALA B N 1
ATOM 2412 C CA . ALA B 1 62 ? 1.351 -8.781 -7.008 1 98.88 62 ALA B CA 1
ATOM 2413 C C . ALA B 1 62 ? 0.863 -10.102 -6.418 1 98.88 62 ALA B C 1
ATOM 2415 O O . ALA B 1 62 ? 0.097 -10.828 -7.055 1 98.88 62 ALA B O 1
ATOM 2416 N N . HIS B 1 63 ? 1.273 -10.344 -5.223 1 98.56 63 HIS B N 1
ATOM 2417 C CA . HIS B 1 63 ? 0.939 -11.57 -4.512 1 98.56 63 HIS B CA 1
ATOM 2418 C C . HIS B 1 63 ? 0.182 -11.273 -3.223 1 98.56 63 HIS B C 1
ATOM 2420 O O . HIS B 1 63 ? 0.605 -11.688 -2.139 1 98.56 63 HIS B O 1
ATOM 2426 N N . PRO B 1 64 ? -1.004 -10.641 -3.352 1 98.88 64 PRO B N 1
ATOM 2427 C CA . PRO B 1 64 ? -1.743 -10.258 -2.145 1 98.88 64 PRO B CA 1
ATOM 2428 C C . PRO B 1 64 ? -2.219 -11.469 -1.339 1 98.88 64 PRO B C 1
ATOM 2430 O O . PRO B 1 64 ? -2.596 -12.492 -1.915 1 98.88 64 PRO B O 1
ATOM 2433 N N . GLY B 1 65 ? -2.174 -11.383 -0.043 1 98.5 65 GLY B N 1
ATOM 2434 C CA . GLY B 1 65 ? -2.646 -12.414 0.864 1 98.5 65 GLY B CA 1
ATOM 2435 C C . GLY B 1 65 ? -3.357 -11.859 2.084 1 98.5 65 GLY B C 1
ATOM 2436 O O . GLY B 1 65 ? -3.588 -10.648 2.178 1 98.5 65 GLY B O 1
ATOM 2437 N N . PHE B 1 66 ? -3.816 -12.797 2.932 1 98.25 66 PHE B N 1
ATOM 2438 C CA . PHE B 1 66 ? -4.398 -12.398 4.207 1 98.25 66 PHE B CA 1
ATOM 2439 C C . PHE B 1 66 ? -3.365 -11.703 5.082 1 98.25 66 PHE B C 1
ATOM 2441 O O . PHE B 1 66 ? -2.178 -12.031 5.031 1 98.25 66 PHE B O 1
ATOM 2448 N N . GLN B 1 67 ? -3.861 -10.68 5.828 1 96.75 67 GLN B N 1
ATOM 2449 C CA . GLN B 1 67 ? -2.99 -10.062 6.82 1 96.75 67 GLN B CA 1
ATOM 2450 C C . GLN B 1 67 ? -2.699 -11.016 7.973 1 96.75 67 GLN B C 1
ATOM 2452 O O . GLN B 1 67 ? -3.291 -10.898 9.047 1 96.75 67 GLN B O 1
ATOM 2457 N N . ASP B 1 68 ? -1.813 -11.93 7.789 1 96.94 68 ASP B N 1
ATOM 2458 C CA . ASP B 1 68 ? -1.492 -13.031 8.688 1 96.94 68 ASP B CA 1
ATOM 2459 C C . ASP B 1 68 ? -0.027 -13.438 8.555 1 96.94 68 ASP B C 1
ATOM 2461 O O . ASP B 1 68 ? 0.276 -14.578 8.188 1 96.94 68 ASP B O 1
ATOM 2465 N N . LEU B 1 69 ? 0.844 -12.477 8.906 1 95.56 69 LEU B N 1
ATOM 2466 C CA . LEU B 1 69 ? 2.283 -12.688 8.797 1 95.56 69 LEU B CA 1
ATOM 2467 C C . LEU B 1 69 ? 2.719 -13.922 9.57 1 95.56 69 LEU B C 1
ATOM 2469 O O . LEU B 1 69 ? 3.49 -14.742 9.062 1 95.56 69 LEU B O 1
ATOM 2473 N N . SER B 1 70 ? 2.143 -14.117 10.75 1 94.88 70 SER B N 1
ATOM 2474 C CA . SER B 1 70 ? 2.59 -15.164 11.664 1 94.88 70 SER B CA 1
ATOM 2475 C C . SER B 1 70 ? 2.318 -16.547 11.102 1 94.88 70 SER B C 1
ATOM 2477 O O . SER B 1 70 ? 3.004 -17.516 11.445 1 94.88 70 SER B O 1
ATOM 2479 N N . HIS B 1 71 ? 1.299 -16.625 10.25 1 95.25 71 HIS B N 1
ATOM 2480 C CA . HIS B 1 71 ? 0.975 -17.938 9.672 1 95.25 71 HIS B CA 1
ATOM 2481 C C . HIS B 1 71 ? 1.187 -17.922 8.164 1 95.25 71 HIS B C 1
ATOM 2483 O O . HIS B 1 71 ? 0.587 -18.734 7.445 1 95.25 71 HIS B O 1
ATOM 2489 N N . PHE B 1 72 ? 1.915 -16.906 7.715 1 94.75 72 PHE B N 1
ATOM 2490 C CA . PHE B 1 72 ? 2.35 -16.797 6.328 1 94.75 72 PHE B CA 1
ATOM 2491 C C . PHE B 1 72 ? 1.15 -16.734 5.391 1 94.75 72 PHE B C 1
ATOM 2493 O O . PHE B 1 72 ? 1.242 -17.141 4.23 1 94.75 72 PHE B O 1
ATOM 2500 N N . GLY B 1 73 ? -0.012 -16.344 5.949 1 96.25 73 GLY B N 1
ATOM 2501 C CA . GLY B 1 73 ? -1.218 -16.188 5.152 1 96.25 73 GLY B CA 1
ATOM 2502 C C . GLY B 1 73 ? -1.83 -17.516 4.727 1 96.25 73 GLY B C 1
ATOM 2503 O O . GLY B 1 73 ? -2.537 -17.578 3.719 1 96.25 73 GLY B O 1
ATOM 2504 N N . ARG B 1 74 ? -1.558 -18.562 5.473 1 93.75 74 ARG B N 1
ATOM 2505 C CA . ARG B 1 74 ? -1.976 -19.891 5.027 1 93.75 74 ARG B CA 1
ATOM 2506 C C . ARG B 1 74 ? -3.152 -20.391 5.852 1 93.75 74 ARG B C 1
ATOM 2508 O O . ARG B 1 74 ? -3.646 -21.5 5.621 1 93.75 74 ARG B O 1
ATOM 2515 N N . ARG B 1 75 ? -3.594 -19.547 6.75 1 93.62 75 ARG B N 1
ATOM 2516 C CA . ARG B 1 75 ? -4.805 -19.859 7.504 1 93.62 75 ARG B CA 1
ATOM 2517 C C . ARG B 1 75 ? -6.031 -19.219 6.867 1 93.62 75 ARG B C 1
ATOM 2519 O O . ARG B 1 75 ? -5.969 -18.062 6.422 1 93.62 75 ARG B O 1
ATOM 2526 N N . ASN B 1 76 ? -7.047 -20 6.824 1 93.38 76 ASN B N 1
ATOM 2527 C CA . ASN B 1 76 ? -8.289 -19.438 6.324 1 93.38 76 ASN B CA 1
ATOM 2528 C C . ASN B 1 76 ? -8.891 -18.438 7.316 1 93.38 76 ASN B C 1
ATOM 2530 O O . ASN B 1 76 ? -9.336 -18.828 8.398 1 93.38 76 ASN B O 1
ATOM 2534 N N . LEU B 1 77 ? -8.883 -17.234 7.008 1 94.81 77 LEU B N 1
ATOM 2535 C CA . LEU B 1 77 ? -9.516 -16.188 7.812 1 94.81 77 LEU B CA 1
ATOM 2536 C C . LEU B 1 77 ? -10.898 -15.852 7.27 1 94.81 77 LEU B C 1
ATOM 2538 O O . LEU B 1 77 ? -11.086 -15.75 6.059 1 94.81 77 LEU B O 1
ATOM 2542 N N . PRO B 1 78 ? -11.836 -15.852 8.148 1 94.62 78 PRO B N 1
ATOM 2543 C CA . PRO B 1 78 ? -13.18 -15.492 7.699 1 94.62 78 PRO B CA 1
ATOM 2544 C C . PRO B 1 78 ? -13.297 -14.023 7.312 1 94.62 78 PRO B C 1
ATOM 2546 O O . PRO B 1 78 ? -13.469 -13.164 8.18 1 94.62 78 PRO B O 1
ATOM 2549 N N . VAL B 1 79 ? -13.148 -13.703 6.062 1 96.12 79 VAL B N 1
ATOM 2550 C CA . VAL B 1 79 ? -13.297 -12.32 5.617 1 96.12 79 VAL B CA 1
ATOM 2551 C C . VAL B 1 79 ? -14.531 -12.188 4.734 1 96.12 79 VAL B C 1
ATOM 2553 O O . VAL B 1 79 ? -14.914 -13.141 4.039 1 96.12 79 VAL B O 1
ATOM 2556 N N . THR B 1 80 ? -15.188 -11.039 4.816 1 97.75 80 THR B N 1
ATOM 2557 C CA . THR B 1 80 ? -16.266 -10.703 3.891 1 97.75 80 THR B CA 1
ATOM 2558 C C . THR B 1 80 ? -15.711 -10.375 2.51 1 97.75 80 THR B C 1
ATOM 2560 O O . THR B 1 80 ? -14.5 -10.172 2.354 1 97.75 80 THR B O 1
ATOM 2563 N N . SER B 1 81 ? -16.562 -10.398 1.519 1 98.38 81 SER B N 1
ATOM 2564 C CA . SER B 1 81 ? -16.156 -9.992 0.176 1 98.38 81 SER B CA 1
ATOM 2565 C C . SER B 1 81 ? -15.586 -8.578 0.175 1 98.38 81 SER B C 1
ATOM 2567 O O . SER B 1 81 ? -14.617 -8.297 -0.53 1 98.38 81 SER B O 1
ATOM 2569 N N . LYS B 1 82 ? -16.188 -7.723 0.976 1 98.31 82 LYS B N 1
ATOM 2570 C CA . LYS B 1 82 ? -15.703 -6.348 1.065 1 98.31 82 LYS B CA 1
ATOM 2571 C C . LYS B 1 82 ? -14.281 -6.297 1.624 1 98.31 82 LYS B C 1
ATOM 2573 O O . LYS B 1 82 ? -13.438 -5.562 1.116 1 98.31 82 LYS B O 1
ATOM 2578 N N . GLU B 1 83 ? -14.062 -7.066 2.639 1 98.25 83 GLU B N 1
ATOM 2579 C CA . GLU B 1 83 ? -12.727 -7.129 3.234 1 98.25 83 GLU B CA 1
ATOM 2580 C C . GLU B 1 83 ? -11.703 -7.688 2.248 1 98.25 83 GLU B C 1
ATOM 2582 O O . GLU B 1 83 ? -10.586 -7.184 2.16 1 98.25 83 GLU B O 1
ATOM 2587 N N . ALA B 1 84 ? -12.078 -8.734 1.515 1 98.69 84 ALA B N 1
ATOM 2588 C CA . ALA B 1 84 ? -11.188 -9.297 0.505 1 98.69 84 ALA B CA 1
ATOM 2589 C C . ALA B 1 84 ? -10.836 -8.258 -0.558 1 98.69 84 ALA B C 1
ATOM 2591 O O . ALA B 1 84 ? -9.672 -8.133 -0.958 1 98.69 84 ALA B O 1
ATOM 2592 N N . TYR B 1 85 ? -11.867 -7.531 -0.971 1 98.81 85 TYR B N 1
ATOM 2593 C CA . TYR B 1 85 ? -11.695 -6.438 -1.924 1 98.81 85 TYR B CA 1
ATOM 2594 C C . TYR B 1 85 ? -10.672 -5.43 -1.415 1 98.81 85 TYR B C 1
ATOM 2596 O O . TYR B 1 85 ? -9.734 -5.07 -2.133 1 98.81 85 TYR B O 1
ATOM 2604 N N . GLN B 1 86 ? -10.789 -5.051 -0.199 1 98.81 86 GLN B N 1
ATOM 2605 C CA . GLN B 1 86 ? -9.953 -4.027 0.419 1 98.81 86 GLN B CA 1
ATOM 2606 C C . GLN B 1 86 ? -8.523 -4.523 0.609 1 98.81 86 GLN B C 1
ATOM 2608 O O . GLN B 1 86 ?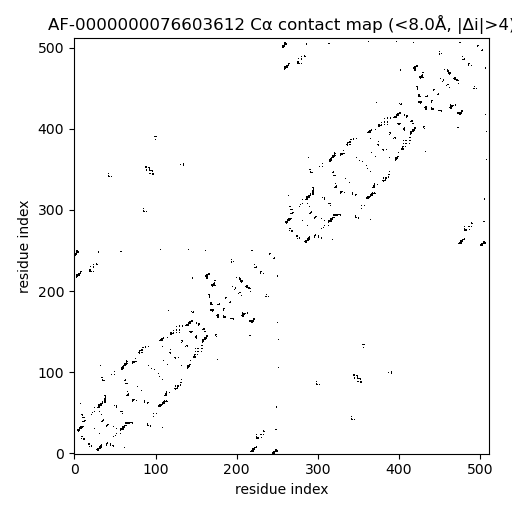 -7.566 -3.791 0.349 1 98.81 86 GLN B O 1
ATOM 2613 N N . LEU B 1 87 ? -8.398 -5.785 1.023 1 98.12 87 LEU B N 1
ATOM 2614 C CA . LEU B 1 87 ? -7.086 -6.387 1.241 1 98.12 87 LEU B CA 1
ATOM 2615 C C . LEU B 1 87 ? -6.285 -6.434 -0.057 1 98.12 87 LEU B C 1
ATOM 2617 O O . LEU B 1 87 ? -5.094 -6.113 -0.068 1 98.12 87 LEU B O 1
ATOM 2621 N N . VAL B 1 88 ? -6.941 -6.809 -1.08 1 98.88 88 VAL B N 1
ATOM 2622 C CA . VAL B 1 88 ? -6.277 -6.957 -2.371 1 98.88 88 VAL B CA 1
ATOM 2623 C C . VAL B 1 88 ? -5.895 -5.582 -2.914 1 98.88 88 VAL B C 1
ATOM 2625 O O . VAL B 1 88 ? -4.766 -5.375 -3.363 1 98.88 88 VAL B O 1
ATOM 2628 N N . LEU B 1 89 ? -6.809 -4.641 -2.822 1 98.88 89 LEU B N 1
ATOM 2629 C CA . LEU B 1 89 ? -6.57 -3.303 -3.355 1 98.88 89 LEU B CA 1
ATOM 2630 C C . LEU B 1 89 ? -5.383 -2.645 -2.664 1 98.88 89 LEU B C 1
ATOM 2632 O O . LEU B 1 89 ? -4.492 -2.105 -3.33 1 98.88 89 LEU B O 1
ATOM 2636 N N . TYR B 1 90 ? -5.332 -2.73 -1.341 1 98.94 90 TYR B N 1
ATOM 2637 C CA . TYR B 1 90 ? -4.254 -2.162 -0.541 1 98.94 90 TYR B CA 1
ATOM 2638 C C . TYR B 1 90 ? -2.9 -2.699 -0.99 1 98.94 90 TYR B C 1
ATOM 2640 O O . TYR B 1 90 ? -1.967 -1.928 -1.227 1 98.94 90 TYR B O 1
ATOM 2648 N N . GLN B 1 91 ? -2.824 -3.996 -1.099 1 98.94 91 GLN B N 1
ATOM 2649 C CA . GLN B 1 91 ? -1.57 -4.672 -1.408 1 98.94 91 GLN B CA 1
ATOM 2650 C C . GLN B 1 91 ? -1.146 -4.41 -2.85 1 98.94 91 GLN B C 1
ATOM 2652 O O . GLN B 1 91 ? 0.044 -4.258 -3.135 1 98.94 91 GLN B O 1
ATOM 2657 N N . LEU B 1 92 ? -2.129 -4.328 -3.803 1 98.81 92 LEU B N 1
ATOM 2658 C CA . LEU B 1 92 ? -1.844 -3.982 -5.191 1 98.81 92 LEU B CA 1
ATOM 2659 C C . LEU B 1 92 ? -1.186 -2.609 -5.285 1 98.81 92 LEU B C 1
ATOM 2661 O O . LEU B 1 92 ? -0.155 -2.455 -5.945 1 98.81 92 LEU B O 1
ATOM 2665 N N . GLY B 1 93 ? -1.782 -1.653 -4.582 1 98.88 93 GLY B N 1
ATOM 2666 C CA . GLY B 1 93 ? -1.229 -0.309 -4.586 1 98.88 93 GLY B CA 1
ATOM 2667 C C . GLY B 1 93 ? 0.18 -0.243 -4.023 1 98.88 93 GLY B C 1
ATOM 2668 O O . GLY B 1 93 ? 1.054 0.406 -4.602 1 98.88 93 GLY B O 1
ATOM 2669 N N . ALA B 1 94 ? 0.378 -0.942 -2.918 1 98.88 94 ALA B N 1
ATOM 2670 C CA . ALA B 1 94 ? 1.671 -0.926 -2.238 1 98.88 94 ALA B CA 1
ATOM 2671 C C . ALA B 1 94 ? 2.785 -1.399 -3.168 1 98.88 94 ALA B C 1
ATOM 2673 O O . ALA B 1 94 ? 3.805 -0.723 -3.32 1 98.88 94 ALA B O 1
ATOM 2674 N N . LEU B 1 95 ? 2.572 -2.508 -3.844 1 98.94 95 LEU B N 1
ATOM 2675 C CA . LEU B 1 95 ? 3.604 -3.025 -4.738 1 98.94 95 LEU B CA 1
ATOM 2676 C C . LEU B 1 95 ? 3.742 -2.145 -5.973 1 98.94 95 LEU B C 1
ATOM 2678 O O . LEU B 1 95 ? 4.852 -1.915 -6.457 1 98.94 95 LEU B O 1
ATOM 2682 N N . HIS B 1 96 ? 2.635 -1.688 -6.5 1 98.81 96 HIS B N 1
ATOM 2683 C CA . HIS B 1 96 ? 2.633 -0.862 -7.699 1 98.81 96 HIS B CA 1
ATOM 2684 C C . HIS B 1 96 ? 3.521 0.365 -7.527 1 98.81 96 HIS B C 1
ATOM 2686 O O . HIS B 1 96 ? 4.18 0.798 -8.477 1 98.81 96 HIS B O 1
ATOM 2692 N N . ALA B 1 97 ? 3.559 0.904 -6.352 1 98.88 97 ALA B N 1
ATOM 2693 C CA . ALA B 1 97 ? 4.375 2.088 -6.09 1 98.88 97 ALA B CA 1
ATOM 2694 C C . ALA B 1 97 ? 5.844 1.818 -6.395 1 98.88 97 ALA B C 1
ATOM 2696 O O . ALA B 1 97 ? 6.539 2.678 -6.945 1 98.88 97 ALA B O 1
ATOM 2697 N N . PHE B 1 98 ? 6.332 0.661 -6.004 1 98.88 98 PHE B N 1
ATOM 2698 C CA . PHE B 1 98 ? 7.723 0.314 -6.277 1 98.88 98 PHE B CA 1
ATOM 2699 C C . PHE B 1 98 ? 7.934 0.068 -7.766 1 98.88 98 PHE B C 1
ATOM 2701 O O . PHE B 1 98 ? 8.969 0.443 -8.32 1 98.88 98 PHE B O 1
ATOM 2708 N N . CYS B 1 99 ? 6.969 -0.585 -8.398 1 98.62 99 CYS B N 1
ATOM 2709 C CA . CYS B 1 99 ? 7.047 -0.752 -9.844 1 98.62 99 CYS B CA 1
ATOM 2710 C C . CYS B 1 99 ? 7.16 0.597 -10.547 1 98.62 99 CYS B C 1
ATOM 2712 O O . CYS B 1 99 ? 7.992 0.773 -11.43 1 98.62 99 CYS B O 1
ATOM 2714 N N . ARG B 1 100 ? 6.383 1.542 -10.133 1 97.75 100 ARG B N 1
ATOM 2715 C CA . ARG B 1 100 ? 6.395 2.881 -10.719 1 97.75 100 ARG B CA 1
ATOM 2716 C C . ARG B 1 100 ? 7.734 3.566 -10.484 1 97.75 100 ARG B C 1
ATOM 2718 O O . ARG B 1 100 ? 8.297 4.168 -11.406 1 97.75 100 ARG B O 1
ATOM 2725 N N . ALA B 1 101 ? 8.172 3.494 -9.305 1 98 101 ALA B N 1
ATOM 2726 C CA . ALA B 1 101 ? 9.422 4.16 -8.93 1 98 101 ALA B CA 1
ATOM 2727 C C . ALA B 1 101 ? 10.586 3.652 -9.773 1 98 101 ALA B C 1
ATOM 2729 O O . ALA B 1 101 ? 11.531 4.391 -10.039 1 98 101 ALA B O 1
ATOM 2730 N N . TYR B 1 102 ? 10.477 2.406 -10.195 1 97.75 102 TYR B N 1
ATOM 2731 C CA . TYR B 1 102 ? 11.586 1.826 -10.938 1 97.75 102 TYR B CA 1
ATOM 2732 C C . TYR B 1 102 ? 11.227 1.629 -12.406 1 97.75 102 TYR B C 1
ATOM 2734 O O . TYR B 1 102 ? 11.938 0.944 -13.141 1 97.75 102 TYR B O 1
ATOM 2742 N N . ASP B 1 103 ? 10.141 2.156 -12.805 1 97.31 103 ASP B N 1
ATOM 2743 C CA . ASP B 1 103 ? 9.703 2.217 -14.195 1 97.31 103 ASP B CA 1
ATOM 2744 C C . ASP B 1 103 ? 9.57 0.817 -14.789 1 97.31 103 ASP B C 1
ATOM 2746 O O . ASP B 1 103 ? 10.125 0.534 -15.852 1 97.31 103 ASP B O 1
ATOM 2750 N N . VAL B 1 104 ? 8.977 -0.054 -14.094 1 97.31 104 VAL B N 1
ATOM 2751 C CA . VAL B 1 104 ? 8.609 -1.376 -14.594 1 97.31 104 VAL B CA 1
ATOM 2752 C C . VAL B 1 104 ? 7.105 -1.595 -14.406 1 97.31 104 VAL B C 1
ATOM 2754 O O . VAL B 1 104 ? 6.527 -1.16 -13.414 1 97.31 104 VAL B O 1
ATOM 2757 N N . PRO B 1 105 ? 6.504 -2.191 -15.336 1 97.19 105 PRO B N 1
ATOM 2758 C CA . PRO B 1 105 ? 5.055 -2.375 -15.227 1 97.19 105 PRO B CA 1
ATOM 2759 C C . PRO B 1 105 ? 4.676 -3.514 -14.281 1 97.19 105 PRO B C 1
ATOM 2761 O O . PRO B 1 105 ? 5.371 -4.531 -14.227 1 97.19 105 PRO B O 1
ATOM 2764 N N . LEU B 1 106 ? 3.631 -3.312 -13.531 1 98.19 106 LEU B N 1
ATOM 2765 C CA . LEU B 1 106 ? 2.941 -4.434 -12.898 1 98.19 106 LEU B CA 1
ATOM 2766 C C . LEU B 1 106 ? 2.148 -5.23 -13.93 1 98.19 106 LEU B C 1
ATOM 2768 O O . LEU B 1 106 ? 1.402 -4.66 -14.727 1 98.19 106 LEU B O 1
ATOM 2772 N N . HIS B 1 107 ? 2.297 -6.535 -13.875 1 97.88 107 HIS B N 1
ATOM 2773 C CA . HIS B 1 107 ? 1.823 -7.359 -14.984 1 97.88 107 HIS B CA 1
ATOM 2774 C C . HIS B 1 107 ? 0.598 -8.172 -14.578 1 97.88 107 HIS B C 1
ATOM 2776 O O . HIS B 1 107 ? -0.341 -8.32 -15.367 1 97.88 107 HIS B O 1
ATOM 2782 N N . HIS B 1 108 ? 0.637 -8.695 -13.422 1 98.62 108 HIS B N 1
ATOM 2783 C CA . HIS B 1 108 ? -0.428 -9.625 -13.055 1 98.62 108 HIS B CA 1
ATOM 2784 C C . HIS B 1 108 ? -0.643 -9.641 -11.547 1 98.62 108 HIS B C 1
ATOM 2786 O O . HIS B 1 108 ? 0.101 -9 -10.797 1 98.62 108 HIS B O 1
ATOM 2792 N N . VAL B 1 109 ? -1.753 -10.305 -11.156 1 98.88 109 VAL B N 1
ATOM 2793 C CA . VAL B 1 109 ? -2.084 -10.523 -9.75 1 98.88 109 VAL B CA 1
ATOM 2794 C C . VAL B 1 109 ? -2.342 -12.008 -9.5 1 98.88 109 VAL B C 1
ATOM 2796 O O . VAL B 1 109 ? -3.064 -12.656 -10.266 1 98.88 109 VAL B O 1
ATOM 2799 N N . LYS B 1 110 ? -1.718 -12.531 -8.531 1 98.62 110 LYS B N 1
ATOM 2800 C CA . LYS B 1 110 ? -1.951 -13.898 -8.062 1 98.62 110 LYS B CA 1
ATOM 2801 C C . LYS B 1 110 ? -2.133 -13.93 -6.547 1 98.62 110 LYS B C 1
ATOM 2803 O O . LYS B 1 110 ? -1.163 -13.797 -5.797 1 98.62 110 LYS B O 1
ATOM 2808 N N . PRO B 1 111 ? -3.402 -14.18 -6.094 1 98.75 111 PRO B N 1
ATOM 2809 C CA . PRO B 1 111 ? -3.568 -14.258 -4.641 1 98.75 111 PRO B CA 1
ATOM 2810 C C . PRO B 1 111 ? -2.686 -15.328 -4.004 1 98.75 111 PRO B C 1
ATOM 2812 O O . PRO B 1 111 ? -2.305 -16.297 -4.668 1 98.75 111 PRO B O 1
ATOM 2815 N N . HIS B 1 112 ? -2.426 -15.109 -2.801 1 97.19 112 HIS B N 1
ATOM 2816 C CA . HIS B 1 112 ? -1.525 -16 -2.07 1 97.19 112 HIS B CA 1
ATOM 2817 C C . HIS B 1 112 ? -2.299 -16.938 -1.145 1 97.19 112 HIS B C 1
ATOM 2819 O O . HIS B 1 112 ? -3.27 -16.516 -0.507 1 97.19 112 HIS B O 1
ATOM 2825 N N . GLY B 1 113 ? -1.812 -18.125 -1.031 1 94.44 113 GLY B N 1
ATOM 2826 C CA . GLY B 1 113 ? -2.109 -19 0.092 1 94.44 113 GLY B CA 1
ATOM 2827 C C . GLY B 1 113 ? -3.594 -19.25 0.279 1 94.44 113 GLY B C 1
ATOM 2828 O O . GLY B 1 113 ? -4.289 -19.609 -0.668 1 94.44 113 GLY B O 1
ATOM 2829 N N . ALA B 1 114 ? -4.031 -19.016 1.566 1 96.31 114 ALA B N 1
ATOM 2830 C CA . ALA B 1 114 ? -5.418 -19.297 1.912 1 96.31 114 ALA B CA 1
ATOM 2831 C C . ALA B 1 114 ? -6.379 -18.438 1.102 1 96.31 114 ALA B C 1
ATOM 2833 O O . ALA B 1 114 ? -7.465 -18.875 0.729 1 96.31 114 ALA B O 1
ATOM 2834 N N . LEU B 1 115 ? -5.996 -17.219 0.81 1 98.25 115 LEU B N 1
ATOM 2835 C CA . LEU B 1 115 ? -6.852 -16.344 0.009 1 98.25 115 LEU B CA 1
ATOM 2836 C C . LEU B 1 115 ? -7.07 -16.938 -1.383 1 98.25 115 LEU B C 1
ATOM 2838 O O . LEU B 1 115 ? -8.195 -16.922 -1.894 1 98.25 115 LEU B O 1
ATOM 2842 N N . TYR B 1 116 ? -6.031 -17.469 -1.991 1 97.75 116 TYR B N 1
ATOM 2843 C CA . TYR B 1 116 ? -6.078 -18.141 -3.285 1 97.75 116 TYR B CA 1
ATOM 2844 C C . TYR B 1 116 ? -7.031 -19.328 -3.25 1 97.75 116 TYR B C 1
ATOM 2846 O O . TYR B 1 116 ? -7.906 -19.453 -4.113 1 97.75 116 TYR B O 1
ATOM 2854 N N . ASN B 1 117 ? -6.875 -20.078 -2.229 1 95.69 117 ASN B N 1
ATOM 2855 C CA . ASN B 1 117 ? -7.668 -21.297 -2.115 1 95.69 117 ASN B CA 1
ATOM 2856 C C . ASN B 1 117 ? -9.141 -21 -1.859 1 95.69 117 ASN B C 1
ATOM 2858 O O . ASN B 1 117 ? -10.023 -21.625 -2.451 1 95.69 117 ASN B O 1
ATOM 2862 N N . VAL B 1 118 ? -9.383 -20.062 -0.997 1 96.94 118 VAL B N 1
ATOM 2863 C CA . VAL B 1 118 ? -10.758 -19.672 -0.708 1 96.94 118 VAL B CA 1
ATOM 2864 C C . VAL B 1 118 ? -11.414 -19.109 -1.971 1 96.94 118 VAL B C 1
ATOM 2866 O O . VAL B 1 118 ? -12.547 -19.484 -2.303 1 96.94 118 VAL B O 1
ATOM 2869 N N . ALA B 1 119 ? -10.695 -18.328 -2.717 1 98.12 119 ALA B N 1
ATOM 2870 C CA . ALA B 1 119 ? -11.234 -17.688 -3.914 1 98.12 119 ALA B CA 1
ATOM 2871 C C . ALA B 1 119 ? -11.492 -18.719 -5.012 1 98.12 119 ALA B C 1
ATOM 2873 O O . ALA B 1 119 ? -12.312 -18.484 -5.906 1 98.12 119 ALA B O 1
ATOM 2874 N N . ALA B 1 120 ? -10.789 -19.844 -4.961 1 97.69 120 ALA B N 1
ATOM 2875 C CA . ALA B 1 120 ? -10.984 -20.891 -5.953 1 97.69 120 ALA B CA 1
ATOM 2876 C C . ALA B 1 120 ? -12.359 -21.547 -5.797 1 97.69 120 ALA B C 1
ATOM 2878 O O . ALA B 1 120 ? -12.898 -22.109 -6.75 1 97.69 120 ALA B O 1
ATOM 2879 N N . GLU B 1 121 ? -12.953 -21.344 -4.59 1 96.5 121 GLU B N 1
ATOM 2880 C CA . GLU B 1 121 ? -14.164 -22.109 -4.32 1 96.5 121 GLU B CA 1
ATOM 2881 C C . GLU B 1 121 ? -15.289 -21.219 -3.803 1 96.5 121 GLU B C 1
ATOM 2883 O O . GLU B 1 121 ? -16.406 -21.688 -3.574 1 96.5 121 GLU B O 1
ATOM 2888 N N . ASN B 1 122 ? -15.047 -20.031 -3.564 1 97.88 122 ASN B N 1
ATOM 2889 C CA . ASN B 1 122 ? -16.031 -19.094 -3.045 1 97.88 122 ASN B CA 1
ATOM 2890 C C . ASN B 1 122 ? -16.297 -17.953 -4.035 1 97.88 122 ASN B C 1
ATOM 2892 O O . ASN B 1 122 ? -15.461 -17.062 -4.199 1 97.88 122 ASN B O 1
ATOM 2896 N N . LYS B 1 123 ? -17.453 -17.953 -4.586 1 98.31 123 LYS B N 1
ATOM 2897 C CA . LYS B 1 123 ? -17.797 -17.031 -5.672 1 98.31 123 LYS B CA 1
ATOM 2898 C C . LYS B 1 123 ? -17.734 -15.586 -5.203 1 98.31 123 LYS B C 1
ATOM 2900 O O . LYS B 1 123 ? -17.281 -14.711 -5.949 1 98.31 123 LYS B O 1
ATOM 2905 N N . LYS B 1 124 ? -18.172 -15.344 -4 1 98.56 124 LYS B N 1
ATOM 2906 C CA . LYS B 1 124 ? -18.219 -13.977 -3.488 1 98.56 124 LYS B CA 1
ATOM 2907 C C . LYS B 1 124 ? -16.797 -13.422 -3.305 1 98.56 124 LYS B C 1
ATOM 2909 O O . LYS B 1 124 ? -16.531 -12.281 -3.678 1 98.56 124 LYS B O 1
ATOM 2914 N N . ILE B 1 125 ? -15.945 -14.227 -2.758 1 98.75 125 ILE B N 1
ATOM 2915 C CA . ILE B 1 125 ? -14.562 -13.812 -2.533 1 98.75 125 ILE B CA 1
ATOM 2916 C C . ILE B 1 125 ? -13.844 -13.672 -3.871 1 98.75 125 ILE B C 1
ATOM 2918 O O . ILE B 1 125 ? -13.109 -12.703 -4.094 1 98.75 125 ILE B O 1
ATOM 2922 N N . ALA B 1 126 ? -14.055 -14.633 -4.746 1 98.88 126 ALA B N 1
ATOM 2923 C CA . ALA B 1 126 ? -13.477 -14.57 -6.086 1 98.88 126 ALA B CA 1
ATOM 2924 C C . ALA B 1 126 ? -13.883 -13.281 -6.801 1 98.88 126 ALA B C 1
ATOM 2926 O O . ALA B 1 126 ? -13.047 -12.602 -7.391 1 98.88 126 ALA B O 1
ATOM 2927 N N . GLY B 1 127 ? -15.172 -13.008 -6.742 1 98.88 127 GLY B N 1
ATOM 2928 C CA . GLY B 1 127 ? -15.68 -11.797 -7.359 1 98.88 127 GLY B CA 1
ATOM 2929 C C . GLY B 1 127 ? -15.07 -10.531 -6.777 1 98.88 127 GLY B C 1
ATOM 2930 O O . GLY B 1 127 ? -14.75 -9.594 -7.512 1 98.88 127 GLY B O 1
ATOM 2931 N N . ALA B 1 128 ? -14.914 -10.469 -5.496 1 98.88 128 ALA B N 1
ATOM 2932 C CA . ALA B 1 128 ? -14.328 -9.312 -4.82 1 98.88 128 ALA B CA 1
ATOM 2933 C C . ALA B 1 128 ? -12.891 -9.078 -5.277 1 98.88 128 ALA B C 1
ATOM 2935 O O . ALA B 1 128 ? -12.484 -7.93 -5.492 1 98.88 128 ALA B O 1
ATOM 2936 N N . ILE B 1 129 ? -12.141 -10.133 -5.43 1 98.94 129 ILE B N 1
ATOM 2937 C CA . ILE B 1 129 ? -10.758 -10.039 -5.879 1 98.94 129 ILE B CA 1
ATOM 2938 C C . ILE B 1 129 ? -10.711 -9.516 -7.312 1 98.94 129 ILE B C 1
ATOM 2940 O O . ILE B 1 129 ? -9.945 -8.602 -7.629 1 98.94 129 ILE B O 1
ATOM 2944 N N . ALA B 1 130 ? -11.539 -10.055 -8.156 1 98.94 130 ALA B N 1
ATOM 2945 C CA . ALA B 1 130 ? -11.609 -9.625 -9.547 1 98.94 130 ALA B CA 1
ATOM 2946 C C . ALA B 1 130 ? -11.977 -8.148 -9.641 1 98.94 130 ALA B C 1
ATOM 2948 O O . ALA B 1 130 ? -11.375 -7.398 -10.414 1 98.94 130 ALA B O 1
ATOM 2949 N N . ASP B 1 131 ? -12.906 -7.73 -8.836 1 98.88 131 ASP B N 1
ATOM 2950 C CA . ASP B 1 131 ? -13.344 -6.34 -8.828 1 98.88 131 ASP B CA 1
ATOM 2951 C C . ASP B 1 131 ? -12.219 -5.41 -8.375 1 98.88 131 ASP B C 1
ATOM 2953 O O . ASP B 1 131 ? -12.023 -4.34 -8.953 1 98.88 131 ASP B O 1
ATOM 2957 N N . ALA B 1 132 ? -11.508 -5.797 -7.348 1 98.88 132 ALA B N 1
ATOM 2958 C CA . ALA B 1 132 ? -10.391 -4.992 -6.863 1 98.88 132 ALA B CA 1
ATOM 2959 C C . ALA B 1 132 ? -9.367 -4.762 -7.965 1 98.88 132 ALA B C 1
ATOM 2961 O O . ALA B 1 132 ? -8.898 -3.637 -8.164 1 98.88 132 ALA B O 1
ATOM 2962 N N . ILE B 1 133 ? -9.039 -5.824 -8.68 1 98.88 133 ILE B N 1
ATOM 2963 C CA . ILE B 1 133 ? -8.055 -5.746 -9.758 1 98.88 133 ILE B CA 1
ATOM 2964 C C . ILE B 1 133 ? -8.578 -4.836 -10.867 1 98.88 133 ILE B C 1
ATOM 2966 O O . ILE B 1 133 ? -7.863 -3.951 -11.336 1 98.88 133 ILE B O 1
ATOM 2970 N N . LYS B 1 134 ? -9.812 -5.051 -11.227 1 98.75 134 LYS B N 1
ATOM 2971 C CA . LYS B 1 134 ? -10.422 -4.266 -12.289 1 98.75 134 LYS B CA 1
ATOM 2972 C C . LYS B 1 134 ? -10.438 -2.781 -11.945 1 98.75 134 LYS B C 1
ATOM 2974 O O . LYS B 1 134 ? -10.117 -1.937 -12.781 1 98.75 134 LYS B O 1
ATOM 2979 N N . HIS B 1 135 ? -10.844 -2.484 -10.742 1 98.69 135 HIS B N 1
ATOM 2980 C CA . HIS B 1 135 ? -10.969 -1.095 -10.312 1 98.69 135 HIS B CA 1
ATOM 2981 C C . HIS B 1 135 ? -9.602 -0.44 -10.156 1 98.69 135 HIS B C 1
ATOM 2983 O O . HIS B 1 135 ? -9.484 0.786 -10.227 1 98.69 135 HIS B O 1
ATOM 2989 N N . PHE B 1 136 ? -8.602 -1.189 -9.93 1 98.5 136 PHE B N 1
ATOM 2990 C CA . PHE B 1 136 ? -7.246 -0.655 -9.844 1 98.5 136 PHE B CA 1
ATOM 2991 C C . PHE B 1 136 ? -6.668 -0.425 -11.234 1 98.5 136 PHE B C 1
ATOM 2993 O O . PHE B 1 136 ? -6.234 0.683 -11.555 1 98.5 136 PHE B O 1
ATOM 3000 N N . ASP B 1 137 ? -6.645 -1.464 -12.023 1 98.06 137 ASP B N 1
ATOM 3001 C CA . ASP B 1 137 ? -6.117 -1.466 -13.383 1 98.06 137 ASP B CA 1
ATOM 3002 C C . ASP B 1 137 ? -6.625 -2.67 -14.172 1 98.06 137 ASP B C 1
ATOM 3004 O O . ASP B 1 137 ? -6.184 -3.799 -13.945 1 98.06 137 ASP B O 1
ATOM 3008 N N . ASP B 1 138 ? -7.453 -2.479 -15.094 1 97.56 138 ASP B N 1
ATOM 3009 C CA . ASP B 1 138 ? -8.141 -3.576 -15.766 1 97.56 138 ASP B CA 1
ATOM 3010 C C . ASP B 1 138 ? -7.25 -4.211 -16.828 1 97.56 138 ASP B C 1
ATOM 3012 O O . ASP B 1 138 ? -7.652 -5.172 -17.5 1 97.56 138 ASP B O 1
ATOM 3016 N N . SER B 1 139 ? -6.07 -3.703 -17 1 97.44 139 SER B N 1
ATOM 3017 C CA . SER B 1 139 ? -5.129 -4.316 -17.922 1 97.44 139 SER B CA 1
ATOM 3018 C C . SER B 1 139 ? -4.359 -5.453 -17.266 1 97.44 139 SER B C 1
ATOM 3020 O O . SER B 1 139 ? -3.691 -6.238 -17.938 1 97.44 139 SER B O 1
ATOM 3022 N N . LEU B 1 140 ? -4.418 -5.586 -15.961 1 98.12 140 LEU B N 1
ATOM 3023 C CA . LEU B 1 140 ? -3.693 -6.617 -15.227 1 98.12 140 LEU B CA 1
ATOM 3024 C C . LEU B 1 140 ? -4.297 -7.992 -15.484 1 98.12 140 LEU B C 1
ATOM 3026 O O . LEU B 1 140 ? -5.516 -8.125 -15.609 1 98.12 140 LEU B O 1
ATOM 3030 N N . ILE B 1 141 ? -3.465 -8.984 -15.523 1 98.5 141 ILE B N 1
ATOM 3031 C CA . ILE B 1 141 ? -3.895 -10.359 -15.75 1 98.5 141 ILE B CA 1
ATOM 3032 C C . ILE B 1 141 ? -4.109 -11.055 -14.406 1 98.5 141 ILE B C 1
ATOM 3034 O O . ILE B 1 141 ? -3.26 -10.977 -13.516 1 98.5 141 ILE B O 1
ATOM 3038 N N . LEU B 1 142 ? -5.242 -11.711 -14.211 1 98.81 142 LEU B N 1
ATOM 3039 C CA . LEU B 1 142 ? -5.523 -12.453 -12.984 1 98.81 142 LEU B CA 1
ATOM 3040 C C . LEU B 1 142 ? -5.102 -13.906 -13.125 1 98.81 142 LEU B C 1
ATOM 3042 O O . LEU B 1 142 ? -5.621 -14.633 -13.977 1 98.81 142 LEU B O 1
ATOM 3046 N N . TYR B 1 143 ? -4.098 -14.297 -12.297 1 98.75 143 TYR B N 1
ATOM 3047 C CA . TYR B 1 143 ? -3.723 -15.703 -12.203 1 98.75 143 TYR B CA 1
ATOM 3048 C C . TYR B 1 143 ? -4.605 -16.438 -11.195 1 98.75 143 TYR B C 1
ATOM 3050 O O . TYR B 1 143 ? -4.863 -15.93 -10.102 1 98.75 143 TYR B O 1
ATOM 3058 N N . GLY B 1 144 ? -5.078 -17.562 -11.523 1 98.56 144 GLY B N 1
ATOM 3059 C CA . GLY B 1 144 ? -5.879 -18.406 -10.648 1 98.56 144 GLY B CA 1
ATOM 3060 C C . GLY B 1 144 ? -5.812 -19.875 -11 1 98.56 144 GLY B C 1
ATOM 3061 O O . GLY B 1 144 ? -5.355 -20.234 -12.086 1 98.56 144 GLY B O 1
ATOM 3062 N N . LEU B 1 145 ? -6.266 -20.656 -10.102 1 98.44 145 LEU B N 1
ATOM 3063 C CA . LEU B 1 145 ? -6.258 -22.094 -10.305 1 98.44 145 LEU B CA 1
ATOM 3064 C C . LEU B 1 145 ? -7.109 -22.484 -11.516 1 98.44 145 LEU B C 1
ATOM 3066 O O . LEU B 1 145 ? -8.242 -22 -11.656 1 98.44 145 LEU B O 1
ATOM 3070 N N . SER B 1 146 ? -6.539 -23.328 -12.367 1 98.06 146 SER B N 1
ATOM 3071 C CA . SER B 1 146 ? -7.289 -23.812 -13.523 1 98.06 146 SER B CA 1
ATOM 3072 C C . SER B 1 146 ? -8.664 -24.328 -13.109 1 98.06 146 SER B C 1
ATOM 3074 O O . SER B 1 146 ? -8.781 -25.125 -12.172 1 98.06 146 SER B O 1
ATOM 3076 N N . GLY B 1 147 ? -9.664 -23.766 -13.75 1 96.88 147 GLY B N 1
ATOM 3077 C CA . GLY B 1 147 ? -11.016 -24.25 -13.539 1 96.88 147 GLY B CA 1
ATOM 3078 C C . GLY B 1 147 ? -11.664 -23.703 -12.289 1 96.88 147 GLY B C 1
ATOM 3079 O O . GLY B 1 147 ? -12.773 -24.094 -11.93 1 96.88 147 GLY B O 1
ATOM 3080 N N . SER B 1 148 ? -11.102 -22.797 -11.648 1 97.94 148 SER B N 1
ATOM 3081 C CA . SER B 1 148 ? -11.594 -22.297 -10.367 1 97.94 148 SER B CA 1
ATOM 3082 C C . SER B 1 148 ? -12.641 -21.203 -10.555 1 97.94 148 SER B C 1
ATOM 3084 O O . SER B 1 148 ? -12.773 -20.656 -11.656 1 97.94 148 SER B O 1
ATOM 3086 N N . LEU B 1 149 ? -13.312 -20.906 -9.492 1 98.56 149 LEU B N 1
ATOM 3087 C CA . LEU B 1 149 ? -14.25 -19.797 -9.469 1 98.56 149 LEU B CA 1
ATOM 3088 C C . LEU B 1 149 ? -13.516 -18.469 -9.609 1 98.56 149 LEU B C 1
ATOM 3090 O O . LEU B 1 149 ? -14.086 -17.484 -10.078 1 98.56 149 LEU B O 1
ATOM 3094 N N . LEU B 1 150 ? -12.258 -18.453 -9.258 1 98.75 150 LEU B N 1
ATOM 3095 C CA . LEU B 1 150 ? -11.477 -17.219 -9.406 1 98.75 150 LEU B CA 1
ATOM 3096 C C . LEU B 1 150 ? -11.281 -16.875 -10.875 1 98.75 150 LEU B C 1
ATOM 3098 O O . LEU B 1 150 ? -11.438 -15.727 -11.281 1 98.75 150 LEU B O 1
ATOM 3102 N N . ILE B 1 151 ? -10.945 -17.891 -11.688 1 98.62 151 ILE B N 1
ATOM 3103 C CA . ILE B 1 151 ? -10.797 -17.688 -13.125 1 98.62 151 ILE B CA 1
ATOM 3104 C C . ILE B 1 151 ? -12.125 -17.234 -13.719 1 98.62 151 ILE B C 1
ATOM 3106 O O . ILE B 1 151 ? -12.164 -16.297 -14.516 1 98.62 151 ILE B O 1
ATOM 3110 N N . GLN B 1 152 ? -13.156 -17.875 -13.273 1 98.69 152 GLN B N 1
ATOM 3111 C CA . GLN B 1 152 ? -14.484 -17.5 -13.758 1 98.69 152 GLN B CA 1
ATOM 3112 C C . GLN B 1 152 ? -14.828 -16.062 -13.398 1 98.69 152 GLN B C 1
ATOM 3114 O O . GLN B 1 152 ? -15.32 -15.305 -14.234 1 98.69 152 GLN B O 1
ATOM 3119 N N . ALA B 1 153 ? -14.586 -15.688 -12.195 1 98.88 153 ALA B N 1
ATOM 3120 C CA . ALA B 1 153 ? -14.867 -14.336 -11.719 1 98.88 153 ALA B CA 1
ATOM 3121 C C . ALA B 1 153 ? -14.07 -13.297 -12.516 1 98.88 153 ALA B C 1
ATOM 3123 O O . ALA B 1 153 ? -14.594 -12.234 -12.852 1 98.88 153 ALA B O 1
ATOM 3124 N N . GLY B 1 154 ? -12.781 -13.625 -12.773 1 98.75 154 GLY B N 1
ATOM 3125 C CA . GLY B 1 154 ? -11.977 -12.734 -13.586 1 98.75 154 GLY B CA 1
ATOM 3126 C C . GLY B 1 154 ? -12.555 -12.5 -14.969 1 98.75 154 GLY B C 1
ATOM 3127 O O . GLY B 1 154 ? -12.664 -11.352 -15.414 1 98.75 154 GLY B O 1
ATOM 3128 N N . LYS B 1 155 ? -12.961 -13.57 -15.602 1 98.38 155 LYS B N 1
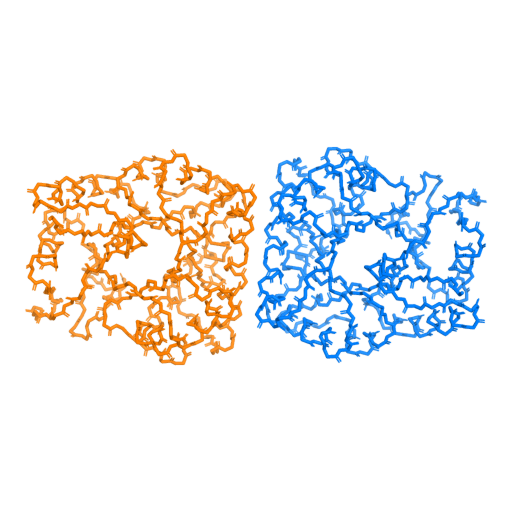ATOM 3129 C CA . LYS B 1 155 ? -13.555 -13.469 -16.922 1 98.38 155 LYS B CA 1
ATOM 3130 C C . LYS B 1 155 ? -14.852 -12.672 -16.891 1 98.38 155 LYS B C 1
ATOM 3132 O O . LYS B 1 155 ? -15.094 -11.82 -17.75 1 98.38 155 LYS B O 1
ATOM 3137 N N . GLU B 1 156 ? -15.617 -12.953 -15.906 1 98.56 156 GLU B N 1
ATOM 3138 C CA . GLU B 1 156 ? -16.891 -12.258 -15.758 1 98.56 156 GLU B CA 1
ATOM 3139 C C . GLU B 1 156 ? -16.688 -10.758 -15.539 1 98.56 156 GLU B C 1
ATOM 3141 O O . GLU B 1 156 ? -17.5 -9.945 -15.969 1 98.56 156 GLU B O 1
ATOM 3146 N N . ALA B 1 157 ? -15.617 -10.406 -14.914 1 98.31 157 ALA B N 1
ATOM 3147 C CA . ALA B 1 157 ? -15.297 -9.008 -14.641 1 98.31 157 ALA B CA 1
ATOM 3148 C C . ALA B 1 157 ? -14.664 -8.336 -15.852 1 98.31 157 ALA B C 1
ATOM 3150 O O . ALA B 1 157 ? -14.406 -7.129 -15.844 1 98.31 157 ALA B O 1
ATOM 3151 N N . GLY B 1 158 ? -14.352 -9.148 -16.859 1 98.19 158 GLY B N 1
ATOM 3152 C CA . GLY B 1 158 ? -13.758 -8.609 -18.078 1 98.19 158 GLY B CA 1
ATOM 3153 C C . GLY B 1 158 ? -12.242 -8.57 -18.031 1 98.19 158 GLY B C 1
ATOM 3154 O O . GLY B 1 158 ? -11.609 -7.926 -18.875 1 98.19 158 GLY B O 1
ATOM 3155 N N . LEU B 1 159 ? -11.648 -9.234 -17.094 1 98.25 159 LEU B N 1
ATOM 3156 C CA . LEU B 1 159 ? -10.195 -9.289 -16.984 1 98.25 159 LEU B CA 1
ATOM 3157 C C . LEU B 1 159 ? -9.617 -10.391 -17.875 1 98.25 159 LEU B C 1
ATOM 3159 O O . LEU B 1 159 ? -10.289 -11.383 -18.141 1 98.25 159 LEU B O 1
ATOM 3163 N N . GLN B 1 160 ? -8.406 -10.18 -18.328 1 97.81 160 GLN B N 1
ATOM 3164 C CA . GLN B 1 160 ? -7.629 -11.32 -18.812 1 97.81 160 GLN B CA 1
ATOM 3165 C C . GLN B 1 160 ? -7.238 -12.242 -17.656 1 97.81 160 GLN B C 1
ATOM 3167 O O . GLN B 1 160 ? -6.926 -11.773 -16.562 1 97.81 160 GLN B O 1
ATOM 3172 N N . THR B 1 161 ? -7.301 -13.508 -17.906 1 98.25 161 THR B N 1
ATOM 3173 C CA . THR B 1 161 ? -6.949 -14.477 -16.875 1 98.25 161 THR B CA 1
ATOM 3174 C C . THR B 1 161 ? -5.914 -15.469 -17.391 1 98.25 161 THR B C 1
ATOM 3176 O O . THR B 1 161 ? -5.777 -15.656 -18.609 1 98.25 161 THR B O 1
ATOM 3179 N N . ALA B 1 162 ? -5.141 -16 -16.516 1 98.25 162 ALA B N 1
ATOM 3180 C CA . ALA B 1 162 ? -4.223 -17.109 -16.812 1 98.25 162 ALA B CA 1
ATOM 3181 C C . ALA B 1 162 ? -4.473 -18.281 -15.859 1 98.25 162 ALA B C 1
ATOM 3183 O O . ALA B 1 162 ? -4.371 -18.125 -14.641 1 98.25 162 ALA B O 1
ATOM 3184 N N . SER B 1 163 ? -4.801 -19.391 -16.453 1 98 163 SER B N 1
ATOM 3185 C CA . SER B 1 163 ? -5.016 -20.609 -15.68 1 98 163 SER B CA 1
ATOM 3186 C C . SER B 1 163 ? -3.699 -21.188 -15.164 1 98 163 SER B C 1
ATOM 3188 O O . SER B 1 163 ? -2.793 -21.469 -15.945 1 98 163 SER B O 1
ATOM 3190 N N . GLU B 1 164 ? -3.686 -21.344 -13.883 1 98.19 164 GLU B N 1
ATOM 3191 C CA . GLU B 1 164 ? -2.459 -21.781 -13.227 1 98.19 164 GLU B CA 1
ATOM 3192 C C . GLU B 1 164 ? -2.562 -23.25 -12.781 1 98.19 164 GLU B C 1
ATOM 3194 O O . GLU B 1 164 ? -3.613 -23.688 -12.312 1 98.19 164 GLU B O 1
ATOM 3199 N N . VAL B 1 165 ? -1.467 -23.922 -12.922 1 97.31 165 VAL B N 1
ATOM 3200 C CA . VAL B 1 165 ? -1.318 -25.266 -12.383 1 97.31 165 VAL B CA 1
ATOM 3201 C C . VAL B 1 165 ? -0.054 -25.359 -11.539 1 97.31 165 VAL B C 1
ATOM 3203 O O . VAL B 1 165 ? 0.831 -24.5 -11.641 1 97.31 165 VAL B O 1
ATOM 3206 N N . PHE B 1 166 ? -0.009 -26.344 -10.656 1 95.62 166 PHE B N 1
ATOM 3207 C CA . PHE B 1 166 ? 1.094 -26.453 -9.711 1 95.62 166 PHE B CA 1
ATOM 3208 C C . PHE B 1 166 ? 1.927 -27.703 -10 1 95.62 166 PHE B C 1
ATOM 3210 O O . PHE B 1 166 ? 1.384 -28.797 -10.141 1 95.62 166 PHE B O 1
ATOM 3217 N N . ALA B 1 167 ? 3.158 -27.438 -10.016 1 92.12 167 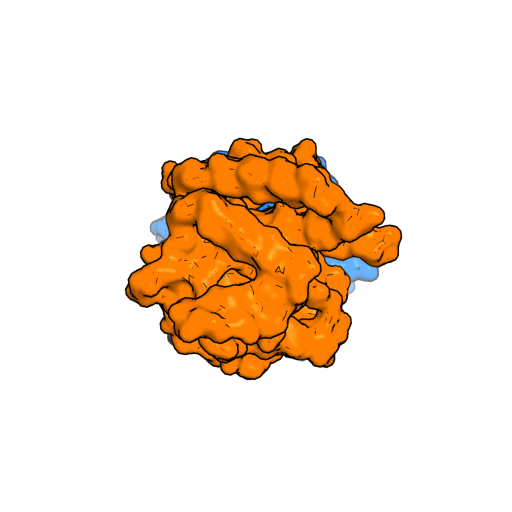ALA B N 1
ATOM 3218 C CA . ALA B 1 167 ? 4.086 -28.531 -10.336 1 92.12 167 ALA B CA 1
ATOM 3219 C C . ALA B 1 167 ? 4.188 -29.516 -9.188 1 92.12 167 ALA B C 1
ATOM 3221 O O . ALA B 1 167 ? 4.25 -30.734 -9.406 1 92.12 167 ALA B O 1
ATOM 3222 N N . ASP B 1 168 ? 4.109 -29 -7.988 1 91.38 168 ASP B N 1
ATOM 3223 C CA . ASP B 1 168 ? 4.512 -29.828 -6.859 1 91.38 168 ASP B CA 1
ATOM 3224 C C . ASP B 1 168 ? 3.346 -30.047 -5.895 1 91.38 168 ASP B C 1
ATOM 3226 O O . ASP B 1 168 ? 3.551 -30.422 -4.738 1 91.38 168 ASP B O 1
ATOM 3230 N N . ARG B 1 169 ? 2.193 -29.688 -6.297 1 93.12 169 ARG B N 1
ATOM 3231 C CA . ARG B 1 169 ? 1.015 -29.906 -5.465 1 93.12 169 ARG B CA 1
ATOM 3232 C C . ARG B 1 169 ? 0.083 -30.938 -6.094 1 93.12 169 ARG B C 1
ATOM 3234 O O . ARG B 1 169 ? -0.021 -31.031 -7.32 1 93.12 169 ARG B O 1
ATOM 3241 N N . THR B 1 170 ? -0.56 -31.688 -5.219 1 94.69 170 THR B N 1
ATOM 3242 C CA . THR B 1 170 ? -1.53 -32.656 -5.719 1 94.69 170 THR B CA 1
ATOM 3243 C C . THR B 1 170 ? -2.926 -32.031 -5.781 1 94.69 170 THR B C 1
ATOM 3245 O O . THR B 1 170 ? -3.162 -30.969 -5.219 1 94.69 170 THR B O 1
ATOM 3248 N N . TYR B 1 171 ? -3.768 -32.688 -6.5 1 96.38 171 TYR B N 1
ATOM 3249 C CA . TYR B 1 171 ? -5.137 -32.25 -6.75 1 96.38 171 TYR B CA 1
ATOM 3250 C C . TYR B 1 171 ? -6.141 -33.25 -6.207 1 96.38 171 TYR B C 1
ATOM 3252 O O . TYR B 1 171 ? -5.852 -34.438 -6.133 1 96.38 171 TYR B O 1
ATOM 3260 N N . VAL B 1 172 ? -7.324 -32.719 -5.824 1 94.25 172 VAL B N 1
ATOM 3261 C CA . VAL B 1 172 ? -8.453 -33.594 -5.523 1 94.25 172 VAL B CA 1
ATOM 3262 C C . VAL B 1 172 ? -9.406 -33.625 -6.711 1 94.25 172 VAL B C 1
ATOM 3264 O O . VAL B 1 172 ? -9.234 -32.875 -7.68 1 94.25 172 VAL B O 1
ATOM 3267 N N . ALA B 1 173 ? -10.383 -34.438 -6.645 1 93.31 173 ALA B N 1
ATOM 3268 C CA . ALA B 1 173 ? -11.25 -34.75 -7.781 1 93.31 173 ALA B CA 1
ATOM 3269 C C . ALA B 1 173 ? -11.984 -33.5 -8.266 1 93.31 173 ALA B C 1
ATOM 3271 O O . ALA B 1 173 ? -12.328 -33.406 -9.445 1 93.31 173 ALA B O 1
ATOM 3272 N N . SER B 1 174 ? -12.211 -32.562 -7.379 1 92.25 174 SER B N 1
ATOM 3273 C CA . SER B 1 174 ? -12.922 -31.359 -7.734 1 92.25 174 SER B CA 1
ATOM 3274 C C . SER B 1 174 ? -12.055 -30.438 -8.586 1 92.25 174 SER B C 1
ATOM 3276 O O . SER B 1 174 ? -12.555 -29.484 -9.195 1 92.25 174 SER B O 1
ATOM 3278 N N . GLY B 1 175 ? -10.703 -30.75 -8.641 1 94.44 175 GLY B N 1
ATOM 3279 C CA . GLY B 1 175 ? -9.773 -29.875 -9.328 1 94.44 175 GLY B CA 1
ATOM 3280 C C . GLY B 1 175 ? -9.062 -28.906 -8.398 1 94.44 175 GLY B C 1
ATOM 3281 O O . GLY B 1 175 ? -8.148 -28.188 -8.812 1 94.44 175 GLY B O 1
ATOM 3282 N N . ALA B 1 176 ? -9.523 -28.922 -7.172 1 94.25 176 ALA B N 1
ATOM 3283 C CA . ALA B 1 176 ? -8.867 -28.109 -6.16 1 94.25 176 ALA B CA 1
ATOM 3284 C C . ALA B 1 176 ? -7.535 -28.719 -5.734 1 94.25 176 ALA B C 1
ATOM 3286 O O . ALA B 1 176 ? -7.301 -29.906 -5.941 1 94.25 176 ALA B O 1
ATOM 3287 N N . LEU B 1 177 ? -6.66 -27.875 -5.188 1 94.5 177 LEU B N 1
ATOM 3288 C CA . LEU B 1 177 ? -5.43 -28.391 -4.594 1 94.5 177 LEU B CA 1
ATOM 3289 C C . LEU B 1 177 ? -5.727 -29.141 -3.301 1 94.5 177 LEU B C 1
ATOM 3291 O O . LEU B 1 177 ? -6.586 -28.734 -2.52 1 94.5 177 LEU B O 1
ATOM 3295 N N . SER B 1 178 ? -5.008 -30.188 -3.129 1 92.25 178 SER B N 1
ATOM 3296 C CA . SER B 1 178 ? -5.129 -30.906 -1.864 1 92.25 178 SER B CA 1
ATOM 3297 C C . SER B 1 178 ? -4.715 -30.031 -0.689 1 92.25 178 SER B C 1
ATOM 3299 O O . SER B 1 178 ? -3.719 -29.312 -0.767 1 92.25 178 SER B O 1
ATOM 3301 N N . PRO B 1 179 ? -5.535 -30.094 0.368 1 87.69 179 PRO B N 1
ATOM 3302 C CA . PRO B 1 179 ? -5.098 -29.359 1.553 1 87.69 179 PRO B CA 1
ATOM 3303 C C . PRO B 1 179 ? -3.664 -29.688 1.963 1 87.69 179 PRO B C 1
ATOM 3305 O O . PRO B 1 179 ? -3.271 -30.859 1.947 1 87.69 179 PRO B O 1
ATOM 3308 N N . ARG B 1 180 ? -2.957 -28.688 2.299 1 85.56 180 ARG B N 1
ATOM 3309 C CA . ARG B 1 180 ? -1.535 -28.859 2.576 1 85.56 180 ARG B CA 1
ATOM 3310 C C . ARG B 1 180 ? -1.316 -29.797 3.748 1 85.56 180 ARG B C 1
ATOM 3312 O O . ARG B 1 180 ? -0.256 -30.422 3.863 1 85.56 180 ARG B O 1
ATOM 3319 N N . SER B 1 181 ? -2.307 -29.812 4.605 1 85.5 181 SER B N 1
ATOM 3320 C CA . SER B 1 181 ? -2.201 -30.656 5.793 1 85.5 181 SER B CA 1
ATOM 3321 C C . SER B 1 181 ? -2.367 -32.125 5.449 1 85.5 181 SER B C 1
ATOM 3323 O O . SER B 1 181 ? -2.072 -33 6.27 1 85.5 181 SER B O 1
ATOM 3325 N N . LEU B 1 182 ? -2.84 -32.438 4.324 1 88 182 LEU B N 1
ATOM 3326 C CA . LEU B 1 182 ? -3.055 -33.812 3.904 1 88 182 LEU B CA 1
ATOM 3327 C C . LEU B 1 182 ? -1.742 -34.438 3.475 1 88 182 LEU B C 1
ATOM 3329 O O . LEU B 1 182 ? -0.933 -33.812 2.787 1 88 182 LEU B O 1
ATOM 3333 N N . ASP B 1 183 ? -1.568 -35.656 3.912 1 89.19 183 ASP B N 1
ATOM 3334 C CA . ASP B 1 183 ? -0.405 -36.406 3.451 1 89.19 183 ASP B CA 1
ATOM 3335 C C . ASP B 1 183 ? -0.393 -36.531 1.928 1 89.19 183 ASP B C 1
ATOM 3337 O O . ASP B 1 183 ? -1.417 -36.844 1.314 1 89.19 183 ASP B O 1
ATOM 3341 N N . GLY B 1 184 ? 0.735 -36.188 1.393 1 88.88 184 GLY B N 1
ATOM 3342 C CA . GLY B 1 184 ? 0.865 -36.281 -0.052 1 88.88 184 GLY B CA 1
ATOM 3343 C C . GLY B 1 184 ? 0.454 -35.031 -0.783 1 88.88 184 GLY B C 1
ATOM 3344 O O . GLY B 1 184 ? 0.518 -34.969 -2.012 1 88.88 184 GLY B O 1
ATOM 3345 N N . ALA B 1 185 ? 0.025 -34.094 -0.046 1 90.62 185 ALA B N 1
ATOM 3346 C CA . ALA B 1 185 ? -0.426 -32.844 -0.656 1 90.62 185 ALA B CA 1
ATOM 3347 C C . ALA B 1 185 ? 0.704 -32.188 -1.432 1 90.62 185 ALA B C 1
ATOM 3349 O O . ALA B 1 185 ? 0.457 -31.453 -2.404 1 90.62 185 ALA B O 1
ATOM 3350 N N . VAL B 1 186 ? 1.901 -32.406 -1.024 1 89.19 186 VAL B N 1
ATOM 3351 C CA . VAL B 1 186 ? 3.094 -31.859 -1.667 1 89.19 186 VAL B CA 1
ATOM 3352 C C . VAL B 1 186 ? 3.953 -33 -2.211 1 89.19 186 VAL B C 1
ATOM 3354 O O . VAL B 1 186 ? 4.23 -33.969 -1.502 1 89.19 186 VAL B O 1
ATOM 3357 N N . ILE B 1 187 ? 4.301 -32.812 -3.457 1 90.12 187 ILE B N 1
ATOM 3358 C CA . ILE B 1 187 ? 5.156 -33.812 -4.105 1 90.12 187 ILE B CA 1
ATOM 3359 C C . ILE B 1 187 ? 6.621 -33.438 -3.9 1 90.12 187 ILE B C 1
ATOM 3361 O O . ILE B 1 187 ? 7.07 -32.375 -4.344 1 90.12 187 ILE B O 1
ATOM 3365 N N . HIS B 1 188 ? 7.418 -34.281 -3.322 1 87.44 188 HIS B N 1
ATOM 3366 C CA . HIS B 1 188 ? 8.82 -34 -3.027 1 87.44 188 HIS B CA 1
ATOM 3367 C C . HIS B 1 188 ? 9.742 -34.688 -4.023 1 87.44 188 HIS B C 1
ATOM 3369 O O . HIS B 1 188 ? 10.891 -34.25 -4.203 1 87.44 188 HIS B O 1
ATOM 3375 N N . ASP B 1 189 ? 9.219 -35.719 -4.613 1 89.44 189 ASP B N 1
ATOM 3376 C CA . ASP B 1 189 ? 9.992 -36.469 -5.598 1 89.44 189 ASP B CA 1
ATOM 3377 C C . ASP B 1 189 ? 10.047 -35.719 -6.934 1 89.44 189 ASP B C 1
ATOM 3379 O O . ASP B 1 189 ? 9.023 -35.531 -7.59 1 89.44 189 ASP B O 1
ATOM 3383 N N . SER B 1 190 ? 11.258 -35.375 -7.367 1 91 190 SER B N 1
ATOM 3384 C CA . SER B 1 190 ? 11.453 -34.562 -8.562 1 91 190 SER B CA 1
ATOM 3385 C C . SER B 1 190 ? 10.914 -35.25 -9.805 1 91 190 SER B C 1
ATOM 3387 O O . SER B 1 190 ? 10.352 -34.625 -10.688 1 91 190 SER B O 1
ATOM 3389 N N . GLU B 1 191 ? 11.102 -36.531 -9.859 1 94.06 191 GLU B N 1
ATOM 3390 C CA . GLU B 1 191 ? 10.625 -37.281 -11.023 1 94.06 191 GLU B CA 1
ATOM 3391 C C . GLU B 1 191 ? 9.102 -37.219 -11.125 1 94.06 191 GLU B C 1
ATOM 3393 O O . GLU B 1 191 ? 8.547 -37.125 -12.219 1 94.06 191 GLU B O 1
ATOM 3398 N N . LYS B 1 192 ? 8.461 -37.344 -9.992 1 94.44 192 LYS B N 1
ATOM 3399 C CA . LYS B 1 192 ? 7.008 -37.281 -9.961 1 94.44 192 LYS B CA 1
ATOM 3400 C C . LYS B 1 192 ? 6.52 -35.875 -10.352 1 94.44 192 LYS B C 1
ATOM 3402 O O . LYS B 1 192 ? 5.52 -35.75 -11.055 1 94.44 192 LYS B O 1
ATOM 3407 N N . VAL B 1 193 ? 7.191 -34.875 -9.891 1 94.31 193 VAL B N 1
ATOM 3408 C CA . VAL B 1 193 ? 6.863 -33.5 -10.227 1 94.31 193 VAL B CA 1
ATOM 3409 C C . VAL B 1 193 ? 6.969 -33.312 -11.734 1 94.31 193 VAL B C 1
ATOM 3411 O O . VAL B 1 193 ? 6.047 -32.781 -12.367 1 94.31 193 VAL B O 1
ATOM 3414 N N . LEU B 1 194 ? 8.094 -33.781 -12.312 1 95.81 194 LEU B N 1
ATOM 3415 C CA . LEU B 1 194 ? 8.32 -33.594 -13.742 1 95.81 194 LEU B CA 1
ATOM 3416 C C . LEU B 1 194 ? 7.27 -34.375 -14.555 1 95.81 194 LEU B C 1
ATOM 3418 O O . LEU B 1 194 ? 6.793 -33.875 -15.578 1 95.81 194 LEU B O 1
ATOM 3422 N N . SER B 1 195 ? 6.969 -35.531 -14.078 1 96.5 195 SER B N 1
ATOM 3423 C CA . SER B 1 195 ? 5.941 -36.312 -14.75 1 96.5 195 SER B CA 1
ATOM 3424 C C . SER B 1 195 ? 4.594 -35.594 -14.734 1 96.5 195 SER B C 1
ATOM 3426 O O . SER B 1 195 ? 3.873 -35.594 -15.734 1 96.5 195 SER B O 1
ATOM 3428 N N . GLN B 1 196 ? 4.199 -35.031 -13.609 1 96.62 196 GLN B N 1
ATOM 3429 C CA . GLN B 1 196 ? 2.949 -34.281 -13.508 1 96.62 196 GLN B CA 1
ATOM 3430 C C . GLN B 1 196 ? 2.936 -33.094 -14.469 1 96.62 196 GLN B C 1
ATOM 3432 O O . GLN B 1 196 ? 1.959 -32.875 -15.188 1 96.62 196 GLN B O 1
ATOM 3437 N N . VAL B 1 197 ? 4.02 -32.312 -14.469 1 96.94 197 VAL B N 1
ATOM 3438 C CA . VAL B 1 197 ? 4.113 -31.156 -15.352 1 96.94 197 VAL B CA 1
ATOM 3439 C C . VAL B 1 197 ? 3.961 -31.594 -16.797 1 96.94 197 VAL B C 1
ATOM 3441 O O . VAL B 1 197 ? 3.215 -30.984 -17.562 1 96.94 197 VAL B O 1
ATOM 3444 N N . ARG B 1 198 ? 4.648 -32.688 -17.156 1 96.31 198 ARG B N 1
ATOM 3445 C CA . ARG B 1 198 ? 4.551 -33.219 -18.516 1 96.31 198 ARG B CA 1
ATOM 3446 C C . ARG B 1 198 ? 3.111 -33.562 -18.859 1 96.31 198 ARG B C 1
ATOM 3448 O O . ARG B 1 198 ? 2.633 -33.25 -19.953 1 96.31 198 ARG B O 1
ATOM 3455 N N . GLN B 1 199 ? 2.475 -34.219 -17.953 1 96.88 199 GLN B N 1
ATOM 3456 C CA . GLN B 1 199 ? 1.08 -34.594 -18.172 1 96.88 199 GLN B CA 1
ATOM 3457 C C . GLN B 1 199 ? 0.21 -33.344 -18.375 1 96.88 199 GLN B C 1
ATOM 3459 O O . GLN B 1 199 ? -0.625 -33.312 -19.281 1 96.88 199 GLN B O 1
ATOM 3464 N N . MET B 1 200 ? 0.435 -32.344 -17.578 1 97.12 200 MET B N 1
ATOM 3465 C CA . MET B 1 200 ? -0.37 -31.125 -17.625 1 97.12 200 MET B CA 1
ATOM 3466 C C . MET B 1 200 ? -0.165 -30.391 -18.953 1 97.12 200 MET B C 1
ATOM 3468 O O . MET B 1 200 ? -1.132 -29.984 -19.594 1 97.12 200 MET B O 1
ATOM 3472 N N . ILE B 1 201 ? 1.039 -30.281 -19.438 1 94.62 201 ILE B N 1
ATOM 3473 C CA . ILE B 1 201 ? 1.323 -29.422 -20.578 1 94.62 201 ILE B CA 1
ATOM 3474 C C . ILE B 1 201 ? 1.085 -30.203 -21.875 1 94.62 201 ILE B C 1
ATOM 3476 O O . ILE B 1 201 ? 0.739 -29.609 -22.906 1 94.62 201 ILE B O 1
ATOM 3480 N N . SER B 1 202 ? 1.311 -31.516 -21.875 1 93.38 202 SER B N 1
ATOM 3481 C CA . SER B 1 202 ? 1.202 -32.312 -23.094 1 93.38 202 SER B CA 1
ATOM 3482 C C . SER B 1 202 ? -0.229 -32.781 -23.312 1 93.38 202 SER B C 1
ATOM 3484 O O . SER B 1 202 ? -0.695 -32.844 -24.453 1 93.38 202 SER B O 1
ATOM 3486 N N . HIS B 1 203 ? -0.917 -33.094 -22.203 1 95.31 203 HIS B N 1
ATOM 3487 C CA . HIS B 1 203 ? -2.221 -33.75 -22.359 1 95.31 203 HIS B CA 1
ATOM 3488 C C . HIS B 1 203 ? -3.334 -32.844 -21.812 1 95.31 203 HIS B C 1
ATOM 3490 O O . HIS B 1 203 ? -4.516 -33.125 -22.016 1 95.31 203 HIS B O 1
ATOM 3496 N N . GLY B 1 204 ? -2.986 -31.859 -21.062 1 96.5 204 GLY B N 1
ATOM 3497 C CA . GLY B 1 204 ? -4.004 -31 -20.453 1 96.5 204 GLY B CA 1
ATOM 3498 C C . GLY B 1 204 ? -4.801 -31.703 -19.375 1 96.5 204 GLY B C 1
ATOM 3499 O O . GLY B 1 204 ? -6.016 -31.516 -19.266 1 96.5 204 GLY B O 1
ATOM 3500 N N . LYS B 1 205 ? -4.125 -32.594 -18.656 1 97.69 205 LYS B N 1
ATOM 3501 C CA . LYS B 1 205 ? -4.758 -33.375 -17.609 1 97.69 205 LYS B CA 1
ATOM 3502 C C . LYS B 1 205 ? -3.85 -33.5 -16.391 1 97.69 205 LYS B C 1
ATOM 3504 O O . LYS B 1 205 ? -2.639 -33.281 -16.484 1 97.69 205 LYS B O 1
ATOM 3509 N N . VAL B 1 206 ? -4.449 -33.812 -15.266 1 97.69 206 VAL B N 1
ATOM 3510 C CA . VAL B 1 206 ? -3.701 -34.156 -14.055 1 97.69 206 VAL B CA 1
ATOM 3511 C C . VAL B 1 206 ? -4.375 -35.312 -13.328 1 97.69 206 VAL B C 1
ATOM 3513 O O . VAL B 1 206 ? -5.598 -35.438 -13.375 1 97.69 206 VAL B O 1
ATOM 3516 N N . THR B 1 207 ? -3.602 -36.156 -12.766 1 97 207 THR B N 1
ATOM 3517 C CA . THR B 1 207 ? -4.121 -37.281 -11.984 1 97 207 THR B CA 1
ATOM 3518 C C . THR B 1 207 ? -4.301 -36.875 -10.523 1 97 207 THR B C 1
ATOM 3520 O O . THR B 1 207 ? -3.336 -36.469 -9.859 1 97 207 THR B O 1
ATOM 3523 N N . THR B 1 208 ? -5.52 -37 -10.047 1 96.06 208 THR B N 1
ATOM 3524 C CA . THR B 1 208 ? -5.84 -36.562 -8.688 1 96.06 208 THR B CA 1
ATOM 3525 C C . THR B 1 208 ? -5.359 -37.625 -7.676 1 96.06 208 THR B C 1
ATOM 3527 O O . THR B 1 208 ? -4.926 -38.688 -8.055 1 96.06 208 THR B O 1
ATOM 3530 N N . LEU B 1 209 ? -5.406 -37.25 -6.41 1 93.31 209 LEU B N 1
ATOM 3531 C CA . LEU B 1 209 ? -5.02 -38.156 -5.336 1 93.31 209 LEU B CA 1
ATOM 3532 C C . LEU B 1 209 ? -5.859 -39.438 -5.359 1 93.31 209 LEU B C 1
ATOM 3534 O O . LEU B 1 209 ? -5.379 -40.5 -4.988 1 93.31 209 LEU B O 1
ATOM 3538 N N . GLU B 1 210 ? -7.027 -39.281 -5.883 1 91.38 210 GLU B N 1
ATOM 3539 C CA . GLU B 1 210 ? -7.945 -40.406 -5.957 1 91.38 210 GLU B CA 1
ATOM 3540 C C . GLU B 1 210 ? -7.668 -41.25 -7.191 1 91.38 210 GLU B C 1
ATOM 3542 O O . GLU B 1 210 ? -8.32 -42.281 -7.402 1 91.38 210 GLU B O 1
ATOM 3547 N N . GLY B 1 211 ? -6.766 -40.812 -7.941 1 94.12 211 GLY B N 1
ATOM 3548 C CA . GLY B 1 211 ? -6.391 -41.562 -9.125 1 94.12 211 GLY B CA 1
ATOM 3549 C C . GLY B 1 211 ? -7.203 -41.219 -10.352 1 94.12 211 GLY B C 1
ATOM 3550 O O . GLY B 1 211 ? -7.09 -41.844 -11.391 1 94.12 211 GLY B O 1
ATOM 3551 N N . LYS B 1 212 ? -7.992 -40.219 -10.25 1 95.69 212 LYS B N 1
ATOM 3552 C CA . LYS B 1 212 ? -8.82 -39.75 -11.359 1 95.69 212 LYS B CA 1
ATOM 3553 C C . LYS B 1 212 ? -8.07 -38.75 -12.219 1 95.69 212 LYS B C 1
ATOM 3555 O O . LYS B 1 212 ? -7.375 -37.875 -11.688 1 95.69 212 LYS B O 1
ATOM 3560 N N . GLU B 1 213 ? -8.172 -38.906 -13.508 1 97.12 213 GLU B N 1
ATOM 3561 C CA . GLU B 1 213 ? -7.633 -37.875 -14.414 1 97.12 213 GLU B CA 1
ATOM 3562 C C . GLU B 1 213 ? -8.648 -36.781 -14.68 1 97.12 213 GLU B C 1
ATOM 3564 O O . GLU B 1 213 ? -9.789 -37.062 -15.062 1 97.12 213 GLU B O 1
ATOM 3569 N N . ILE B 1 214 ? -8.297 -35.625 -14.43 1 96.88 214 ILE B N 1
ATOM 3570 C CA . ILE B 1 214 ? -9.195 -34.5 -14.695 1 96.88 214 ILE B CA 1
ATOM 3571 C C . ILE B 1 214 ? -8.555 -33.562 -15.688 1 96.88 214 ILE B C 1
ATOM 3573 O O . ILE B 1 214 ? -7.324 -33.5 -15.797 1 96.88 214 ILE B O 1
ATOM 3577 N N . SER B 1 215 ? -9.391 -32.844 -16.453 1 97.25 215 SER B N 1
ATOM 3578 C CA . SER B 1 215 ? -8.914 -31.859 -17.406 1 97.25 215 SER B CA 1
ATOM 3579 C C . SER B 1 215 ? -8.438 -30.594 -16.688 1 97.25 215 SER B C 1
ATOM 3581 O O . SER B 1 215 ? -9.062 -30.141 -15.734 1 97.25 215 SER B O 1
ATOM 3583 N N . ILE B 1 216 ? -7.352 -30.031 -17.172 1 96.62 216 ILE B N 1
ATOM 3584 C CA . ILE B 1 216 ? -6.855 -28.75 -16.656 1 96.62 216 ILE B CA 1
ATOM 3585 C C . ILE B 1 216 ? -6.332 -27.906 -17.828 1 96.62 216 ILE B C 1
ATOM 3587 O O . ILE B 1 216 ? -6.113 -28.422 -18.922 1 96.62 216 ILE B O 1
ATOM 3591 N N . LYS B 1 217 ? -6.301 -26.641 -17.625 1 96.31 217 LYS B N 1
ATOM 3592 C CA . LYS B 1 217 ? -5.633 -25.703 -18.531 1 96.31 217 LYS B CA 1
ATOM 3593 C C . LYS B 1 217 ? -4.383 -25.109 -17.875 1 96.31 217 LYS B C 1
ATOM 3595 O O . LYS B 1 217 ? -4.449 -24.578 -16.766 1 96.31 217 LYS B O 1
ATOM 3600 N N . ALA B 1 218 ? -3.246 -25.266 -18.547 1 96 218 ALA B N 1
ATOM 3601 C CA . ALA B 1 218 ? -1.974 -24.812 -18 1 96 218 ALA B CA 1
ATOM 3602 C C . ALA B 1 218 ? -1.418 -23.641 -18.781 1 96 218 ALA B C 1
ATOM 3604 O O . ALA B 1 218 ? -0.558 -23.812 -19.656 1 96 218 ALA B O 1
ATOM 3605 N N . ASP B 1 219 ? -1.862 -22.422 -18.453 1 96.19 219 ASP B N 1
ATOM 3606 C CA . ASP B 1 219 ? -1.258 -21.219 -19.031 1 96.19 219 ASP B CA 1
ATOM 3607 C C . ASP B 1 219 ? 0.044 -20.875 -18.312 1 96.19 219 ASP B C 1
ATOM 3609 O O . ASP B 1 219 ? 0.975 -20.344 -18.938 1 96.19 219 ASP B O 1
ATOM 3613 N N . THR B 1 220 ? 0.046 -21.125 -17.016 1 97.56 220 THR B N 1
ATOM 3614 C CA . THR B 1 220 ? 1.206 -20.844 -16.188 1 97.56 220 THR B CA 1
ATOM 3615 C C . THR B 1 220 ? 1.396 -21.938 -15.133 1 97.56 220 THR B C 1
ATOM 3617 O O . THR B 1 220 ? 0.42 -22.453 -14.586 1 97.56 220 THR B O 1
ATOM 3620 N N . ILE B 1 221 ? 2.656 -22.234 -14.883 1 96.88 221 ILE B N 1
ATOM 3621 C CA . ILE B 1 221 ? 3.016 -23.25 -13.891 1 96.88 221 ILE B CA 1
ATOM 3622 C C . ILE B 1 221 ? 3.697 -22.578 -12.703 1 96.88 221 ILE B C 1
ATOM 3624 O O . ILE B 1 221 ? 4.633 -21.797 -12.875 1 96.88 221 ILE B O 1
ATOM 3628 N N . CYS B 1 222 ? 3.229 -22.875 -11.531 1 95.38 222 CYS B N 1
ATOM 3629 C CA . CYS B 1 222 ? 3.795 -22.281 -10.328 1 95.38 222 CYS B CA 1
ATOM 3630 C C . CYS B 1 222 ? 4.883 -23.172 -9.742 1 95.38 222 CYS B C 1
ATOM 3632 O O . CYS B 1 222 ? 4.672 -24.375 -9.547 1 95.38 222 CYS B O 1
ATOM 3634 N N . LEU B 1 223 ? 5.988 -22.5 -9.469 1 87.5 223 LEU B N 1
ATOM 3635 C CA . LEU B 1 223 ? 7.074 -23.078 -8.688 1 87.5 223 LEU B CA 1
ATOM 3636 C C . LEU B 1 223 ? 7.102 -22.484 -7.281 1 87.5 223 LEU B C 1
ATOM 3638 O O . LEU B 1 223 ? 6.938 -21.281 -7.105 1 87.5 223 LEU B O 1
ATOM 3642 N N . HIS B 1 224 ? 7.066 -23.328 -6.242 1 75.25 224 HIS B N 1
ATOM 3643 C CA . HIS B 1 224 ? 7.168 -22.766 -4.898 1 75.25 224 HIS B CA 1
ATOM 3644 C C . HIS B 1 224 ? 8.625 -22.516 -4.512 1 75.25 224 HIS B C 1
ATOM 3646 O O . HIS B 1 224 ? 9.461 -23.422 -4.637 1 75.25 224 HIS B O 1
ATOM 3652 N N . GLY B 1 225 ? 8.969 -21.297 -4.27 1 64.31 225 GLY B N 1
ATOM 3653 C CA . GLY B 1 225 ? 10.344 -20.891 -4.016 1 64.31 225 GLY B CA 1
ATOM 3654 C C . GLY B 1 225 ? 10.766 -21.078 -2.574 1 64.31 225 GLY B C 1
ATOM 3655 O O . GLY B 1 225 ? 11.875 -20.703 -2.191 1 64.31 225 GLY B O 1
ATOM 3656 N N . ASP B 1 226 ? 9.984 -21.594 -1.714 1 61.19 226 ASP B N 1
ATOM 3657 C CA . ASP B 1 226 ? 10.211 -21.5 -0.276 1 61.19 226 ASP B CA 1
ATOM 3658 C C . ASP B 1 226 ? 11.062 -22.656 0.231 1 61.19 226 ASP B C 1
ATOM 3660 O O . ASP B 1 226 ? 11.422 -22.703 1.409 1 61.19 226 ASP B O 1
ATOM 3664 N N . ASN B 1 227 ? 11.359 -23.5 -0.689 1 62.31 227 ASN B N 1
ATOM 3665 C CA . ASN B 1 227 ? 12.133 -24.609 -0.144 1 62.31 227 ASN B CA 1
ATOM 3666 C C . ASN B 1 227 ? 13.477 -24.766 -0.851 1 62.31 227 ASN B C 1
ATOM 3668 O O . ASN B 1 227 ? 13.711 -24.141 -1.887 1 62.31 227 ASN B O 1
ATOM 3672 N N . LYS B 1 228 ? 14.516 -25.25 -0.068 1 65.31 228 LYS B N 1
ATOM 3673 C CA . LYS B 1 228 ? 15.867 -25.5 -0.551 1 65.31 228 LYS B CA 1
ATOM 3674 C C . LYS B 1 228 ? 15.859 -26.234 -1.882 1 65.31 228 LYS B C 1
ATOM 3676 O O . LYS B 1 228 ? 16.734 -26.031 -2.723 1 65.31 228 LYS B O 1
ATOM 3681 N N . ASP B 1 229 ? 14.805 -26.922 -2.094 1 76.31 229 ASP B N 1
ATOM 3682 C CA . ASP B 1 229 ? 14.781 -27.781 -3.275 1 76.31 229 ASP B CA 1
ATOM 3683 C C . ASP B 1 229 ? 14.148 -27.062 -4.461 1 76.31 229 ASP B C 1
ATOM 3685 O O . ASP B 1 229 ? 14.164 -27.562 -5.586 1 76.31 229 ASP B O 1
ATOM 3689 N N . ALA B 1 230 ? 13.688 -25.891 -4.211 1 78.88 230 ALA B N 1
ATOM 3690 C CA . ALA B 1 230 ? 12.953 -25.141 -5.234 1 78.88 230 ALA B CA 1
ATOM 3691 C C . ALA B 1 230 ? 13.859 -24.797 -6.418 1 78.88 230 ALA B C 1
ATOM 3693 O O . ALA B 1 230 ? 13.438 -24.875 -7.574 1 78.88 230 ALA B O 1
ATOM 3694 N N . LEU B 1 231 ? 15.062 -24.469 -6.098 1 87.38 231 LEU B N 1
ATOM 3695 C CA . LEU B 1 231 ? 15.992 -24.109 -7.164 1 87.38 231 LEU B CA 1
ATOM 3696 C C . LEU B 1 231 ? 16.234 -25.297 -8.094 1 87.38 231 LEU B C 1
ATOM 3698 O O . LEU B 1 231 ? 16.172 -25.156 -9.312 1 87.38 231 LEU B O 1
ATOM 3702 N N . LEU B 1 232 ? 16.516 -26.422 -7.473 1 88.06 232 LEU B N 1
ATOM 3703 C CA . LEU B 1 232 ? 16.781 -27.625 -8.266 1 88.06 232 LEU B CA 1
ATOM 3704 C C . LEU B 1 232 ? 15.547 -27.984 -9.102 1 88.06 232 LEU B C 1
ATOM 3706 O O . LEU B 1 232 ? 15.672 -28.266 -10.297 1 88.06 232 LEU B O 1
ATOM 3710 N N . LEU B 1 233 ? 14.461 -27.969 -8.492 1 88.94 233 LEU B N 1
ATOM 3711 C CA . LEU B 1 233 ? 13.219 -28.297 -9.18 1 88.94 233 LEU B CA 1
ATOM 3712 C C . LEU B 1 233 ? 12.945 -27.312 -10.305 1 88.94 233 LEU B C 1
ATOM 3714 O O . LEU B 1 233 ? 12.531 -27.703 -11.398 1 88.94 233 LEU B O 1
ATOM 3718 N N . GLY B 1 234 ? 13.188 -26.062 -10.031 1 90.94 234 GLY B N 1
ATOM 3719 C CA . GLY B 1 234 ? 13.008 -25.031 -11.047 1 90.94 234 GLY B CA 1
ATOM 3720 C C . GLY B 1 234 ? 13.875 -25.234 -12.273 1 90.94 234 GLY B C 1
ATOM 3721 O O . GLY B 1 234 ? 13.406 -25.125 -13.406 1 90.94 234 GLY B O 1
ATOM 3722 N N . LYS B 1 235 ? 15.078 -25.594 -12.023 1 92.75 235 LYS B N 1
ATOM 3723 C CA . LYS B 1 235 ? 16.016 -25.875 -13.102 1 92.75 235 LYS B CA 1
ATOM 3724 C C . LYS B 1 235 ? 15.57 -27.078 -13.93 1 92.75 235 LYS B C 1
ATOM 3726 O O . LYS B 1 235 ? 15.633 -27.047 -15.164 1 92.75 235 LYS B O 1
ATOM 3731 N N . GLN B 1 236 ? 15.148 -28.047 -13.242 1 94.5 236 GLN B N 1
ATOM 3732 C CA . GLN B 1 236 ? 14.727 -29.266 -13.914 1 94.5 236 GLN B CA 1
ATOM 3733 C C . GLN B 1 236 ? 13.477 -29.031 -14.758 1 94.5 236 GLN B C 1
ATOM 3735 O O . GLN B 1 236 ? 13.398 -29.5 -15.898 1 94.5 236 GLN B O 1
ATOM 3740 N N . ILE B 1 237 ? 12.547 -28.312 -14.211 1 95.44 237 ILE B N 1
ATOM 3741 C CA . ILE B 1 237 ? 11.32 -28.016 -14.938 1 95.44 237 ILE B CA 1
ATOM 3742 C C . ILE B 1 237 ? 11.633 -27.156 -16.156 1 95.44 237 ILE B C 1
ATOM 3744 O O . ILE B 1 237 ? 11.156 -27.438 -17.266 1 95.44 237 ILE B O 1
ATOM 3748 N N . TYR B 1 238 ? 12.422 -26.172 -15.961 1 95.56 238 TYR B N 1
ATOM 3749 C CA . TYR B 1 238 ? 12.82 -25.297 -17.047 1 95.56 238 TYR B CA 1
ATOM 3750 C C . TYR B 1 238 ? 13.477 -26.078 -18.188 1 95.56 238 TYR B C 1
ATOM 3752 O O . TYR B 1 238 ? 13.102 -25.922 -19.344 1 95.56 238 TYR B O 1
ATOM 3760 N N . SER B 1 239 ? 14.43 -26.891 -17.812 1 95.81 239 SER B N 1
ATOM 3761 C CA . SER B 1 239 ? 15.141 -27.719 -18.797 1 95.81 239 SER B CA 1
ATOM 3762 C C . SER B 1 239 ? 14.188 -28.656 -19.516 1 95.81 239 SER B C 1
ATOM 3764 O O . SER B 1 239 ? 14.266 -28.812 -20.734 1 95.81 239 SER B O 1
ATOM 3766 N N . MET B 1 240 ? 13.352 -29.281 -18.766 1 95.56 240 MET B N 1
ATOM 3767 C CA . MET B 1 240 ? 12.383 -30.219 -19.344 1 95.56 240 MET B CA 1
ATOM 3768 C C . MET B 1 240 ? 11.477 -29.5 -20.344 1 95.56 240 MET B C 1
ATOM 3770 O O . MET B 1 240 ? 11.227 -30.016 -21.438 1 95.56 240 MET B O 1
ATOM 3774 N N . LEU B 1 241 ? 10.992 -28.312 -20 1 95.94 241 LEU B N 1
ATOM 3775 C CA . LEU B 1 241 ? 10.125 -27.531 -20.891 1 95.94 241 LEU B CA 1
ATOM 3776 C C . LEU B 1 241 ? 10.836 -27.219 -22.203 1 95.94 241 LEU B C 1
ATOM 3778 O O . LEU B 1 241 ? 10.258 -27.391 -23.281 1 95.94 241 LEU B O 1
ATOM 3782 N N . LYS B 1 242 ? 12.055 -26.844 -22.125 1 94.44 242 LYS B N 1
ATOM 3783 C CA . LYS B 1 242 ? 12.836 -26.547 -23.312 1 94.44 242 LYS B CA 1
ATOM 3784 C C . LYS B 1 242 ? 13.023 -27.797 -24.172 1 94.44 242 LYS B C 1
ATOM 3786 O O . LYS B 1 242 ? 12.883 -27.75 -25.391 1 94.44 242 LYS B O 1
ATOM 3791 N N . GLU B 1 243 ? 13.336 -28.828 -23.5 1 94.12 243 GLU B N 1
ATOM 3792 C CA . GLU B 1 243 ? 13.547 -30.094 -24.203 1 94.12 243 GLU B CA 1
ATOM 3793 C C . GLU B 1 243 ? 12.281 -30.547 -24.922 1 94.12 243 GLU B C 1
ATOM 3795 O O . GLU B 1 243 ? 12.344 -31.156 -25.984 1 94.12 243 GLU B O 1
ATOM 3800 N N . GLU B 1 244 ? 11.195 -30.25 -24.312 1 92.88 244 GLU B N 1
ATOM 3801 C CA . GLU B 1 244 ? 9.906 -30.656 -24.859 1 92.88 244 GLU B CA 1
ATOM 3802 C C . GLU B 1 244 ? 9.422 -29.656 -25.906 1 92.88 244 GLU B C 1
ATOM 3804 O O . GLU B 1 244 ? 8.32 -29.797 -26.438 1 92.88 244 GLU B O 1
ATOM 3809 N N . GLY B 1 245 ? 10.203 -28.594 -26.156 1 93.25 245 GLY B N 1
ATOM 3810 C CA . GLY B 1 245 ? 9.93 -27.688 -27.266 1 93.25 245 GLY B CA 1
ATOM 3811 C C . GLY B 1 245 ? 9.086 -26.484 -26.844 1 93.25 245 GLY B C 1
ATOM 3812 O O . GLY B 1 245 ? 8.5 -25.812 -27.688 1 93.25 245 GLY B O 1
ATOM 3813 N N . PHE B 1 246 ? 8.891 -26.281 -25.578 1 93.94 246 PHE B N 1
ATOM 3814 C CA . PHE B 1 246 ? 8.133 -25.125 -25.094 1 93.94 246 PHE B CA 1
ATOM 3815 C C . PHE B 1 246 ? 9.031 -23.906 -24.953 1 93.94 246 PHE B C 1
ATOM 3817 O O . PHE B 1 246 ? 10.195 -24.016 -24.578 1 93.94 246 PHE B O 1
ATOM 3824 N N . SER B 1 247 ? 8.5 -22.734 -25.312 1 94.06 247 SER B N 1
ATOM 3825 C CA . SER B 1 247 ? 9.109 -21.469 -24.938 1 94.06 247 SER B CA 1
ATOM 3826 C C . SER B 1 247 ? 8.57 -20.969 -23.609 1 94.06 247 SER B C 1
ATOM 3828 O O . SER B 1 247 ? 7.355 -20.938 -23.391 1 94.06 247 SER B O 1
ATOM 3830 N N . VAL B 1 248 ? 9.414 -20.609 -22.703 1 95.31 248 VAL B N 1
ATOM 3831 C CA . VAL B 1 248 ? 9.039 -20.078 -21.406 1 95.31 248 VAL B CA 1
ATOM 3832 C C . VAL B 1 248 ? 8.922 -18.562 -21.469 1 95.31 248 VAL B C 1
ATOM 3834 O O . VAL B 1 248 ? 9.938 -17.859 -21.547 1 95.31 248 VAL B O 1
ATOM 3837 N N . GLN B 1 249 ? 7.695 -18.078 -21.438 1 95.56 249 GLN B N 1
ATOM 3838 C CA . GLN B 1 249 ? 7.414 -16.656 -21.578 1 95.56 249 GLN B CA 1
ATOM 3839 C C . GLN B 1 249 ? 6.215 -16.25 -20.734 1 95.56 249 GLN B C 1
ATOM 3841 O O . GLN B 1 249 ? 5.293 -17.047 -20.531 1 95.56 249 GLN B O 1
ATOM 3846 N N . SER B 1 250 ? 6.25 -15.031 -20.266 1 95.88 250 SER B N 1
ATOM 3847 C CA . SER B 1 250 ? 5.125 -14.516 -19.484 1 95.88 250 SER B CA 1
ATOM 3848 C C . SER B 1 250 ? 3.859 -14.445 -20.328 1 95.88 250 SER B C 1
ATOM 3850 O O . SER B 1 250 ? 3.932 -14.32 -21.562 1 95.88 250 SER B O 1
ATOM 3852 N N . VAL B 1 251 ? 2.717 -14.531 -19.734 1 86.5 251 VAL B N 1
ATOM 3853 C CA . VAL B 1 251 ? 1.416 -14.57 -20.391 1 86.5 251 VAL B CA 1
ATOM 3854 C C . VAL B 1 251 ? 1.193 -13.273 -21.156 1 86.5 251 VAL B C 1
ATOM 3856 O O . VAL B 1 251 ? 0.458 -13.25 -22.156 1 86.5 251 VAL B O 1
ATOM 3859 N N . ALA B 1 252 ? 1.717 -12.18 -20.703 1 65.56 252 ALA B N 1
ATOM 3860 C CA . ALA B 1 252 ? 1.48 -10.898 -21.359 1 65.56 252 ALA B CA 1
ATOM 3861 C C . ALA B 1 252 ? 1.946 -10.93 -22.812 1 65.56 252 ALA B C 1
ATOM 3863 O O . ALA B 1 252 ? 1.438 -10.188 -23.656 1 65.56 252 ALA B O 1
ATOM 3864 N N . ARG B 1 253 ? 2.852 -11.688 -23.078 1 63.03 253 ARG B N 1
ATOM 3865 C CA . ARG B 1 253 ? 3.51 -11.703 -24.391 1 63.03 253 ARG B CA 1
ATOM 3866 C C . ARG B 1 253 ? 2.789 -12.641 -25.344 1 63.03 253 ARG B C 1
ATOM 3868 O O . ARG B 1 253 ? 3.199 -12.781 -26.5 1 63.03 253 ARG B O 1
ATOM 3875 N N . TRP B 1 254 ? 1.699 -13.18 -24.734 1 59.09 254 TRP B N 1
ATOM 3876 C CA . TRP B 1 254 ? 1.028 -14.117 -25.609 1 59.09 254 TRP B CA 1
ATOM 3877 C C . TRP B 1 254 ? 0.223 -13.383 -26.688 1 59.09 254 TRP B C 1
ATOM 3879 O O . TRP B 1 254 ? -0.05 -13.93 -27.75 1 59.09 254 TRP B O 1
ATOM 3889 N N . LYS B 1 255 ? -0.224 -12.133 -26.281 1 50.38 255 LYS B N 1
ATOM 3890 C CA . LYS B 1 255 ? -1.008 -11.383 -27.266 1 50.38 255 LYS B CA 1
ATOM 3891 C C . LYS B 1 255 ? -0.102 -10.633 -28.234 1 50.38 255 LYS B C 1
ATOM 3893 O O . LYS B 1 255 ? -0.585 -9.898 -29.094 1 50.38 255 LYS B O 1
ATOM 3898 N N . GLN B 1 256 ? 1.169 -10.562 -27.969 1 39.31 256 GLN B N 1
ATOM 3899 C CA . GLN B 1 256 ? 1.93 -9.969 -29.062 1 39.31 256 GLN B CA 1
ATOM 3900 C C . GLN B 1 256 ? 2.271 -11.008 -30.125 1 39.31 256 GLN B C 1
ATOM 3902 O O . GLN B 1 256 ? 2.502 -12.172 -29.812 1 39.31 256 GLN B O 1
#

Secondary structure (DSSP, 8-state):
-EEEEEEEEE---BTTB--S-HHHHGGG-SEEEEE-SSSS--HHHHHHHHHHHHHHTPEEEEE---S-GGGTT-S-----HHHHHHHHHHHHHHHHHHHHHTT--EEEE---HHHHHHHHH-HHHHHHHHHHHHHH-TTSEEEEETT-HHHHHHHHTT-EEEEEEESSB-B-TTSPBPPTTSTTSB---HHHHHHHHHHHHHHSEEE-TTS-EEE---SEEEE--SSTHHHHHHHHHHHHHHHTTEEE--GGGG--/-EEEEEEEEE---BTTB--S-HHHHGGG-SEEEEE-SSSS--HHHHHHHHHHHHHHTPEEEEE---S-GGGTT-S-----HHHHHHHHHHHHHHHHHHHHHTT--EEEE---HHHHHHHHH-HHHHHHHHHHHHHH-TTSEEEEETT-HHHHHHHHTT-EEEEEEESSB-B-TTSPBPPTTSTTSB---HHHHHHHHHHHHHHSEEE-TTS-EEE---SEEEE--SSTTHHHHHHHHHHHHHHTTEEE--GGGG--

Foldseek 3Di:
DAAAFAEEEDQFADDVGDFFDLLLLLLLGQEYEHEQPQLGHDLVSLLVNLVSCVVNVHAYEHAFAHNCNPVSRQDADDDFLQRLLVRLLVSRVRSQVSCVVVVHDHAAYEYDHNLQQCLQEPLSNLLSNLVSCCVNPQAHEYEHAFPGSNQVNNVVSVHHYFHEDELFAAAAPVSGQDRPPDPSRGHPDLVSSLVQVCCCVVPQWGQHPVRDIDGGHGRYYYQYRRDPCRSVSSVVNSVSCVVVPYHHHDPVVVVD/DAAAFAEEEDQFADDVGDFFDLLLLLLLGQEYEHEQPQLGHDLVSLLVNLVSCVVNVHAYEHAFAHNCNPVSRQDADDDFLQRLLVRLLVSRVRSQVSCVVVVHDHAAYEYDHNLQQCLQEPLSNLLSNLVSCCVNPQAHEYEHAFPGSNQVSNVVSVHHYFHEDELFAAAAPVSGQDRPPDPSRGHPDLVSSLVQVCCCVVPQWGQHPVRDIDGGHRRYYYQYRRDPCSSVSSVVNSVSCVVVPYHHHDPVVVVD

Solvent-accessible surface area (backbone atoms only — not comparable to full-atom values): 24940 Å² total; per-residue (Å²): 121,55,72,33,18,31,29,30,58,33,31,50,24,44,89,92,47,81,54,53,53,56,82,75,38,53,83,61,35,20,27,35,26,33,24,42,45,34,23,27,12,34,54,67,38,36,46,52,43,52,51,51,30,61,76,68,70,32,43,36,20,36,20,30,34,39,85,29,52,93,57,53,10,56,59,81,70,96,63,53,37,68,53,45,20,31,47,40,29,32,22,46,16,21,47,44,26,48,27,47,50,67,73,44,73,73,44,30,38,34,57,25,56,24,48,33,56,47,16,36,74,30,60,59,44,10,37,21,44,31,47,28,44,44,43,60,44,54,82,37,29,40,44,25,50,31,91,21,36,27,40,51,26,20,48,72,68,65,31,49,63,38,30,27,38,56,40,41,50,33,28,35,89,89,58,45,70,39,55,76,86,42,87,68,16,59,52,81,51,64,67,60,24,50,51,46,42,49,37,28,72,76,67,30,27,46,67,17,80,84,66,45,75,42,81,46,48,60,46,27,37,44,44,67,36,74,42,90,59,25,50,59,50,41,52,50,49,44,50,49,38,47,73,73,48,36,43,74,36,38,70,80,58,67,81,100,123,55,72,32,19,30,28,31,57,32,31,52,22,44,88,92,46,82,54,53,53,58,83,75,40,52,84,60,35,20,27,36,27,33,24,41,45,34,22,26,12,34,52,65,38,36,46,53,42,51,51,52,30,60,76,67,72,33,42,38,20,37,20,30,34,39,84,29,50,94,58,54,9,56,59,81,70,94,66,54,36,67,51,43,20,31,47,40,28,31,23,45,15,21,47,44,26,48,27,46,51,66,74,43,72,74,44,28,38,34,55,25,58,24,49,35,55,48,15,35,72,29,61,59,43,10,37,23,44,31,48,27,44,43,43,60,44,53,83,37,29,40,44,26,52,31,90,21,35,28,40,50,26,18,47,74,68,64,30,51,62,36,30,28,39,56,41,41,48,33,29,36,91,87,59,45,70,37,55,77,87,42,88,67,15,60,54,82,51,64,68,59,24,50,49,46,44,48,38,28,71,75,69,29,27,49,67,17,79,84,66,47,76,41,80,47,48,59,46,25,37,43,44,67,34,73,41,91,58,25,52,59,51,42,50,50,50,45,51,49,39,47,73,72,50,37,44,76,37,38,69,79,57,65,82,101

pLDDT: mean 94.36, std 8.06, range [38.75, 98.94]

Nearest PDB structures (foldseek):
  2dfa-assembly1_A  TM=9.521E-01  e=1.620E-35  Thermus thermophilus HB8
  1v6t-assembly1_A  TM=9.790E-01  e=1.096E-34  Pyrococcus horikoshii OT3
  2xu2-assembly1_A  TM=9.574E-01  e=1.454E-30  Pseudomonas aeruginosa PAO1
  1xw8-assembly1_A-2  TM=9.380E-01  e=5.493E-29  Escherichia coli
  2puz-assembly1_A  TM=2.952E-01  e=1.573E-03  Agrobacterium fabrum str. C58

Radius of gyration: 25.48 Å; Cα contacts (8 Å, |Δi|>4): 1214; chains: 2; bounding box: 38×80×60 Å

InterPro domains:
  IPR005501 LamB/YcsF/PxpA-like [MF_00691] (3-246)
  IPR005501 LamB/YcsF/PxpA-like [NF003814] (1-252)
  IPR005501 LamB/YcsF/PxpA-like [PF03746] (4-241)
  IPR005501 LamB/YcsF/PxpA-like [PTHR30292] (1-249)
  IPR011330 Glycoside hydrolase/deacetylase, beta/alpha-barrel [SSF88713] (3-251)